Protein 8A4K (pdb70)

GO terms:
  GO:0008053 mitochondrial fusion (P, IMP)
  GO:0005741 mitochondrial outer membrane (C, IDA)
  GO:0000266 mitochondrial fission (P, IDA)
  GO:0005741 mitochondrial outer membrane (C, EXP)
  GO:0005739 mitochondrion (C, HTP)
  GO:0005778 peroxisomal membrane (C, TAS)
  GO:0005829 cytosol (C, TAS)
  GO:0005515 protein binding (F, IPI)
  GO:0005739 mitochondrion (C, IDA)
  GO:0005634 nucleus (C, HDA)
  GO:0016020 membrane (C, HDA)

Secondary structure (DSSP, 8-state):
-PPEEEEE-TTSHHHHHHHHHHHHTT---EEEE---SS-TT---GGG-TTT-----EEEETTEEEESHHHHHHHHHHH---TTS--SS--TTSTTHHHHHHHHHHHHTS-HHHHHHHHHH-GGG-SS-SS-HHHHH--HHHHHHHHHHHHHHHHHHHHHHHHHHHHHHHHHHHHHHHHHHTS-TTSPP--SSSSS--HHHHHHHHHHHHHHHHT-STTTSBTTBSHHHHHHHHHHHH-HHHHHHHTTTT-TT--/-PPEEEEE-TT-HHHHHHHHHHHHTT---EEEE---SS-TT---GGG------EEEETTEEEESHHHHHHHHHHH---TTSPPSS--SSSTTHHHHHHHHHHHHTS-HHHHHHHHHH-GGG-SS-SS-THHHHHHHH----STHHHHHHHHHHHHHHHHHHHHHHHHH-----SSSSS--HHHHHHHHHHHHHHHHT-STTTSBTTBSHHHHHHHHHHHH-HHHHHHHTTTT-TT--

B-factor: mean 96.79, std 30.94, range [47.09, 220.45]

InterPro domains:
  IPR004045 Glutathione S-transferase, N-terminal [PF13417] (28-101)
  IPR004045 Glutathione S-transferase, N-terminal [PS50404] (24-105)
  IPR010987 Glutathione S-transferase, C-terminal-like [PS50405] (153-309)
  IPR034336 Ganglioside-induced differentiation-associated protein 1, C-terminal domain [cd10303] (179-289)
  IPR036249 Thioredoxin-like superfamily [SSF52833] (24-105)
  IPR036282 Glutathione S-transferase, C-terminal domain superfamily [SSF47616] (202-300)
  IPR040079 Glutathione transferase family [SFLDS00019] (27-286)

Organism: Homo sapiens (NCBI:txid9606)

Nearest PDB structures (foldseek):
  8a4k-assembly1_B  TM=1.004E+00  e=5.213E-42  Homo sapiens
  7alm-assembly1_A  TM=9.688E-01  e=1.671E-35  Homo sapiens
  8a4j-assembly1_A  TM=9.745E-01  e=2.892E-34  Homo sapiens
  7ywd-assembly1_A-3  TM=9.690E-01  e=1.635E-34  Homo sapiens
  7ywd-assembly2_C  TM=9.774E-01  e=9.046E-34  Homo sapiens

Solvent-accessible surface area: 25836 Å² total; per-residue (Å²): 221,79,125,8,23,0,18,6,29,29,16,10,25,25,0,3,13,0,20,0,0,6,22,15,1,83,28,192,27,74,75,63,74,20,24,84,82,98,16,159,136,112,20,31,20,21,40,21,16,87,67,34,12,90,38,4,0,0,5,20,25,33,64,21,20,8,83,9,62,95,0,7,46,38,0,20,125,51,39,95,92,162,219,15,60,101,5,26,33,100,146,155,32,160,100,38,87,81,2,41,82,11,18,97,34,2,49,81,17,46,11,81,24,0,11,80,4,3,22,80,10,54,126,40,20,63,102,36,73,15,26,85,118,7,44,120,138,160,86,153,118,146,140,99,135,66,140,109,102,75,98,68,47,25,134,102,4,106,116,5,1,68,75,0,30,132,16,0,72,75,0,27,66,8,12,68,117,6,76,126,110,20,73,164,159,27,131,75,16,16,0,4,12,105,74,14,8,3,0,0,2,3,0,0,0,0,0,15,12,0,89,1,0,2,0,11,155,80,0,16,14,156,65,82,17,74,22,0,59,88,10,4,80,46,2,59,145,65,174,26,2,88,156,25,0,34,116,9,15,52,52,161,69,109,216,96,120,9,23,0,18,6,35,29,11,14,32,22,0,5,20,0,17,0,0,6,20,16,1,83,25,193,26,67,78,64,65,17,20,81,78,90,20,154,128,103,24,26,17,11,7,25,30,106,84,56,3,0,0,4,19,27,23,67,24,20,16,86,9,63,94,0,8,44,34,0,24,127,52,45,96,92,161,214,18,62,92,4,19,54,82,167,145,33,150,111,63,84,70,2,36,82,17,16,103,33,4,52,81,19,52,18,91,20,1,4,40,2,3,15,17,30,50,136,28,17,63,106,37,75,15,36,84,105,0,20,96,91,55,114,94,196,181,54,70,82,172,84,3,115,142,23,0,68,81,0,29,120,18,0,72,70,0,25,85,8,13,79,147,14,98,132,151,186,91,38,12,0,5,23,131,75,15,9,5,0,0,2,3,0,0,0,2,0,16,12,0,83,1,0,1,0,9,158,66,0,14,14,162,66,86,18,69,30,0,60,79,9,3,81,50,1,56,147,73,181,37,3,88,167,26,0,39,120,8,16,55,60,160,66,78

Radius of gyration: 26.94 Å; Cα contacts (8 Å, |Δi|>4): 650; chains: 2; bounding box: 86×43×71 Å

Foldseek 3Di:
DWAKEKEWAQLALLVQLQQLLCVLQVHDHHYHNPDDCQDPVGDGCLLCPLVGGFKMWMDTPPDIFITRVRSSVCVLVPPDPPSTDHQADDPPDPLRVVLVVLLVLLVPQPLSLLQVCLLQPVVPFAQALRDVVSNVVVVVVVVVVVVVVVVVSVVVNVVSLVVVLVSVVVQLVQLVVQVVVDDPPDDRDARRGNDRHSSRSSLQSSQVSCNNSRNNVVQDDPPHSVSSVVNNVVQLPDPSCCVSPVCSSPSVPD/DWAKEKEEAQLALLVLLQQLLCVLQVHDHHYHHPDDQADPVGDGPLLVHLDKMWIDTPPDIFITRVRSNVCVQVPPVPVSTDHQADDPPDPLRVVLVVLLVLLVPQPLSLLSVCLLCPVVPFAPALDDVVSNVVVNVDPDNDPCSVVSVVVVLVSLVVQLVLLVVQVVVVGDASRGNDHHSSNSSLQSVQVVCNNSRNNVVRDDPPHSVSSVVNNVVLQPDPSSCVSPVCSSPRVPD

Sequence (491 aa):
EVKLILYHWTHSFSSQKVRLVIAEKALKCEEHDVSLPLSEHNEPWFMRLNSTGEVPVLIHGENIICEATQIIDYLEQTFLDERTPRLMPDKESMYYPRVQHYRELLDSLPMDAYTHGCILHPELTVDSMIPAYATTRIAKQKRLKSKLLDHDNVKYLKKILDELEKVLDQVETELQRRNEETPEEGQQPWLCGESFTLADVSLAVTLHRLKFLGFARRNWGNGKRPNLETYYEHHVLKRKTFNKVLGHVNNILISEVKLILYHWTHSFSSQKVRLVIAEKALKCEEHDVSLPLSEHNEPWFMRLNEVPVLIHGENIICEATQIIDYLEQTFLDERTPRLMPDKESMYYPRVQHYRELLDSLPMDAYTHGCILHPELTVDSMIPAYATTRIRSQHDNVKYLKKILDELEKVLDQVETELQRRNEEQQPWLCGESFTLADVSLAVTLHRLKFLGFARRNWGNGKRPNLETYYEHVLKRKTFNKVLGHVNNILIS

Structure (mmCIF, N/CA/C/O backbone):
data_8A4K
#
_entry.id   8A4K
#
_cell.length_a   73.279
_cell.length_b   113.370
_cell.length_c   115.194
_cell.angle_alpha   90.000
_cell.angle_beta   90.000
_cell.angle_gamma   90.000
#
_symmetry.space_group_name_H-M   'P 21 21 21'
#
loop_
_entity.id
_entity.type
_entity.pdbx_description
1 polymer 'Ganglioside-induced differentiation-associated protein 1'
2 water water
#
loop_
_atom_site.group_PDB
_atom_site.id
_atom_site.type_symbol
_atom_site.label_atom_id
_atom_site.label_alt_id
_atom_site.label_comp_id
_atom_site.label_asym_id
_atom_site.label_entity_id
_atom_site.label_seq_id
_atom_site.pdbx_PDB_ins_code
_atom_site.Cartn_x
_atom_site.Cartn_y
_atom_site.Cartn_z
_atom_site.occupancy
_atom_site.B_iso_or_equiv
_atom_site.auth_seq_id
_atom_site.auth_comp_id
_atom_site.auth_asym_id
_atom_site.auth_atom_id
_atom_site.pdbx_PDB_model_num
ATOM 1 N N . GLU A 1 1 ? 31.65843 5.23940 -24.08659 1.000 124.64766 23 GLU A N 1
ATOM 2 C CA . GLU A 1 1 ? 30.62315 6.20826 -24.44159 1.000 133.41282 23 GLU A CA 1
ATOM 3 C C . GLU A 1 1 ? 29.42672 6.12724 -23.47074 1.000 130.59746 23 GLU A C 1
ATOM 4 O O . GLU A 1 1 ? 29.08275 7.10306 -22.79043 1.000 124.24548 23 GLU A O 1
ATOM 16 N N . VAL A 1 2 ? 28.78652 4.95908 -23.41857 1.000 125.57493 24 VAL A N 1
ATOM 17 C CA . VAL A 1 2 ? 27.67637 4.70836 -22.50694 1.000 115.56223 24 VAL A CA 1
ATOM 18 C C . VAL A 1 2 ? 28.20709 4.46284 -21.09952 1.000 109.29813 24 VAL A C 1
ATOM 19 O O . VAL A 1 2 ? 29.18782 3.73395 -20.88818 1.000 103.01373 24 VAL A O 1
ATOM 32 N N . LYS A 1 3 ? 27.53717 5.07265 -20.12940 1.000 109.08460 25 LYS A N 1
ATOM 33 C CA . LYS A 1 3 ? 27.92232 4.96353 -18.73164 1.000 103.18818 25 LYS A CA 1
ATOM 34 C C . LYS A 1 3 ? 27.46123 3.65069 -18.11042 1.000 88.65008 25 LYS A C 1
ATOM 35 O O . LYS A 1 3 ? 26.42891 3.08290 -18.47835 1.000 84.76727 25 LYS A O 1
ATOM 54 N N . LEU A 1 4 ? 28.25159 3.18761 -17.15144 1.000 86.87816 26 LEU A N 1
ATOM 55 C CA . LEU A 1 4 ? 27.93299 2.04865 -16.30558 1.000 87.69467 26 LEU A CA 1
ATOM 56 C C . LEU A 1 4 ? 27.33443 2.58320 -15.01375 1.000 84.34484 26 LEU A C 1
ATOM 57 O O . LEU A 1 4 ? 27.96173 3.40512 -14.33539 1.000 83.67326 26 LEU A O 1
ATOM 73 N N . ILE A 1 5 ? 26.12991 2.14426 -14.67383 1.000 75.55917 27 ILE A N 1
ATOM 74 C CA . ILE A 1 5 ? 25.46332 2.60889 -13.47031 1.000 73.96024 27 ILE A CA 1
ATOM 75 C C . ILE A 1 5 ? 25.10250 1.40657 -12.61585 1.000 75.52935 27 ILE A C 1
ATOM 76 O O . ILE A 1 5 ? 24.48021 0.44944 -13.10061 1.000 71.98824 27 ILE A O 1
ATOM 92 N N . LEU A 1 6 ? 25.44203 1.48743 -11.33283 1.000 73.24954 28 LEU A N 1
ATOM 93 C CA . LEU A 1 6 ? 25.20119 0.40756 -10.39465 1.000 73.30640 28 LEU A CA 1
ATOM 94 C C . LEU A 1 6 ? 24.43781 0.96093 -9.20861 1.000 72.79829 28 LEU A C 1
ATOM 95 O O . LEU A 1 6 ? 24.90201 1.88978 -8.53233 1.000 71.88084 28 LEU A O 1
ATOM 111 N N . TYR A 1 7 ? 23.27175 0.39233 -8.95565 1.000 70.92726 29 TYR A N 1
ATOM 112 C CA . TYR A 1 7 ? 22.56194 0.63245 -7.71789 1.000 66.63978 29 TYR A CA 1
ATOM 113 C C . TYR A 1 7 ? 22.72050 -0.60046 -6.84452 1.000 66.42650 29 TYR A C 1
ATOM 114 O O . TYR A 1 7 ? 22.50695 -1.72398 -7.30733 1.000 63.53078 29 TYR A O 1
ATOM 132 N N . HIS A 1 8 ? 23.07896 -0.39073 -5.57894 1.000 70.39410 30 HIS A N 1
ATOM 133 C CA . HIS A 1 8 ? 23.50738 -1.48156 -4.71685 1.000 67.34752 30 HIS A CA 1
ATOM 134 C C . HIS A 1 8 ? 23.42050 -1.04540 -3.24960 1.000 72.53559 30 HIS A C 1
ATOM 135 O O . HIS A 1 8 ? 23.39874 0.14946 -2.93325 1.000 70.50592 30 HIS A O 1
ATOM 149 N N . TRP A 1 9 ? 23.41488 -2.04016 -2.35468 1.000 65.37708 31 TRP A N 1
ATOM 150 C CA . TRP A 1 9 ? 23.62699 -1.82273 -0.92644 1.000 69.57091 31 TRP A CA 1
ATOM 151 C C . TRP A 1 9 ? 25.05802 -2.20903 -0.58321 1.000 66.36046 31 TRP A C 1
ATOM 152 O O . TRP A 1 9 ? 25.41736 -3.39327 -0.66637 1.000 62.18385 31 TRP A O 1
ATOM 173 N N . THR A 1 10 ? 25.84795 -1.22713 -0.14029 1.000 64.65777 32 THR A N 1
ATOM 174 C CA . THR A 1 10 ? 27.28238 -1.41455 0.05151 1.000 66.34857 32 THR A CA 1
ATOM 175 C C . THR A 1 10 ? 27.62841 -2.68507 0.80395 1.000 66.76059 32 THR A C 1
ATOM 176 O O . THR A 1 10 ? 28.56179 -3.40040 0.43602 1.000 62.01885 32 THR A O 1
ATOM 187 N N . HIS A 1 11 ? 26.95508 -2.93129 1.90926 1.000 61.73355 33 HIS A N 1
ATOM 188 C CA . HIS A 1 11 ? 27.32331 -4.02922 2.77999 1.000 67.16363 33 HIS A CA 1
ATOM 189 C C . HIS A 1 11 ? 26.69451 -5.34862 2.34858 1.000 67.12234 33 HIS A C 1
ATOM 190 O O . HIS A 1 11 ? 27.02178 -6.39328 2.91495 1.000 70.76862 33 HIS A O 1
ATOM 204 N N . SER A 1 12 ? 25.83928 -5.35895 1.33804 1.000 67.14707 34 SER A N 1
ATOM 205 C CA . SER A 1 12 ? 25.21448 -6.61856 0.93495 1.000 60.45501 34 SER A CA 1
ATOM 206 C C . SER A 1 12 ? 26.27611 -7.49815 0.25125 1.000 52.95456 34 SER A C 1
ATOM 207 O O . SER A 1 12 ? 27.21018 -7.01060 -0.36599 1.000 55.32058 34 SER A O 1
ATOM 215 N N . PHE A 1 13 ? 26.18237 -8.81368 0.47414 1.000 52.85644 35 PHE A N 1
ATOM 216 C CA . PHE A 1 13 ? 27.11926 -9.80047 -0.07938 1.000 52.67875 35 PHE A CA 1
ATOM 217 C C . PHE A 1 13 ? 27.17760 -9.68925 -1.60506 1.000 60.15660 35 PHE A C 1
ATOM 218 O O . PHE A 1 13 ? 28.24435 -9.75172 -2.21996 1.000 54.43953 35 PHE A O 1
ATOM 235 N N . SER A 1 14 ? 26.02009 -9.52260 -2.24591 1.000 52.59660 36 SER A N 1
ATOM 236 C CA . SER A 1 14 ? 26.00624 -9.45085 -3.69802 1.000 53.16223 36 SER A CA 1
ATOM 237 C C . SER A 1 14 ? 26.69564 -8.19567 -4.18037 1.000 51.94155 36 SER A C 1
ATOM 238 O O . SER A 1 14 ? 27.37121 -8.20488 -5.20874 1.000 58.52671 36 SER A O 1
ATOM 246 N N . SER A 1 15 ? 26.44554 -7.06635 -3.52419 1.000 58.42123 37 SER A N 1
ATOM 247 C CA . SER A 1 15 ? 27.08420 -5.82446 -3.97753 1.000 59.57036 37 SER A CA 1
ATOM 248 C C . SER A 1 15 ? 28.58320 -5.93069 -3.86155 1.000 58.08726 37 SER A C 1
ATOM 249 O O . SER A 1 15 ? 29.33155 -5.38897 -4.68539 1.000 59.94317 37 SER A O 1
ATOM 257 N N . GLN A 1 16 ? 29.05599 -6.64816 -2.84327 1.000 57.94502 38 GLN A N 1
ATOM 258 C CA . GLN A 1 16 ? 30.50201 -6.79400 -2.65081 1.000 59.51298 38 GLN A CA 1
ATOM 259 C C . GLN A 1 16 ? 31.13960 -7.54029 -3.81663 1.000 54.95822 38 GLN A C 1
ATOM 260 O O . GLN A 1 16 ? 32.17695 -7.10630 -4.32396 1.000 55.81464 38 GLN A O 1
ATOM 274 N N . LYS A 1 17 ? 30.52517 -8.66674 -4.26509 1.000 56.49391 39 LYS A N 1
ATOM 275 C CA . LYS A 1 17 ? 31.06826 -9.40989 -5.41933 1.000 57.03147 39 LYS A CA 1
ATOM 276 C C . LYS A 1 17 ? 31.06099 -8.50030 -6.62959 1.000 59.33044 39 LYS A C 1
ATOM 277 O O . LYS A 1 17 ? 32.06278 -8.34992 -7.31917 1.000 56.51358 39 LYS A O 1
ATOM 296 N N . VAL A 1 18 ? 29.94775 -7.79447 -6.86480 1.000 57.12548 40 VAL A N 1
ATOM 297 C CA . VAL A 1 18 ? 29.86050 -6.97321 -8.07424 1.000 57.66301 40 VAL A CA 1
ATOM 298 C C . VAL A 1 18 ? 30.91622 -5.87036 -8.06697 1.000 58.29886 40 VAL A C 1
ATOM 299 O O . VAL A 1 18 ? 31.57913 -5.61563 -9.06331 1.000 57.36619 40 VAL A O 1
ATOM 312 N N . ARG A 1 19 ? 31.05432 -5.15940 -6.96209 1.000 60.43193 41 ARG A N 1
ATOM 313 C CA . ARG A 1 19 ? 31.94116 -3.99516 -6.94454 1.000 56.01545 41 ARG A CA 1
ATOM 314 C C . ARG A 1 19 ? 33.39699 -4.40539 -7.02267 1.000 61.09652 41 ARG A C 1
ATOM 315 O O . ARG A 1 19 ? 34.22618 -3.64974 -7.56763 1.000 64.45267 41 ARG A O 1
ATOM 336 N N . LEU A 1 20 ? 33.71549 -5.59629 -6.50542 1.000 57.43705 42 LEU A N 1
ATOM 337 C CA . LEU A 1 20 ? 35.07034 -6.11997 -6.61038 1.000 57.84169 42 LEU A CA 1
ATOM 338 C C . LEU A 1 20 ? 35.39395 -6.52929 -8.03866 1.000 66.23310 42 LEU A C 1
ATOM 339 O O . LEU A 1 20 ? 36.51633 -6.30241 -8.51166 1.000 62.94532 42 LEU A O 1
ATOM 355 N N . VAL A 1 21 ? 34.44201 -7.16200 -8.73333 1.000 60.15152 43 VAL A N 1
ATOM 356 C CA . VAL A 1 21 ? 34.63863 -7.48843 -10.14405 1.000 57.17355 43 VAL A CA 1
ATOM 357 C C . VAL A 1 21 ? 34.88509 -6.21886 -10.94550 1.000 62.76691 43 VAL A C 1
ATOM 358 O O . VAL A 1 21 ? 35.74822 -6.17054 -11.82981 1.000 66.73241 43 VAL A O 1
ATOM 371 N N . ILE A 1 22 ? 34.10140 -5.18209 -10.67332 1.000 64.76784 44 ILE A N 1
ATOM 372 C CA . ILE A 1 22 ? 34.26878 -3.91322 -11.37212 1.000 64.11785 44 ILE A CA 1
ATOM 373 C C . ILE A 1 22 ? 35.67381 -3.38221 -11.16363 1.000 67.41113 44 ILE A C 1
ATOM 374 O O . ILE A 1 22 ? 36.32961 -2.92469 -12.09897 1.000 70.79981 44 ILE A O 1
ATOM 390 N N . ALA A 1 23 ? 36.16816 -3.45815 -9.93352 1.000 67.82897 45 ALA A N 1
ATOM 391 C CA . ALA A 1 23 ? 37.51201 -2.94738 -9.64664 1.000 72.40341 45 ALA A CA 1
ATOM 392 C C . ALA A 1 23 ? 38.59595 -3.81722 -10.29465 1.000 68.44552 45 ALA A C 1
ATOM 393 O O . ALA A 1 23 ? 39.62491 -3.31281 -10.79778 1.000 67.96706 45 ALA A O 1
ATOM 400 N N . GLU A 1 24 ? 38.38632 -5.13919 -10.29376 1.000 68.22261 46 GLU A N 1
ATOM 401 C CA . GLU A 1 24 ? 39.36389 -6.06218 -10.88280 1.000 64.90826 46 GLU A CA 1
ATOM 402 C C . GLU A 1 24 ? 39.44256 -5.92382 -12.38674 1.000 67.01253 46 GLU A C 1
ATOM 403 O O . GLU A 1 24 ? 40.45610 -6.29560 -12.98286 1.000 77.74851 46 GLU A O 1
ATOM 415 N N . LYS A 1 25 ? 38.39769 -5.43816 -13.02474 1.000 71.18735 47 LYS A N 1
ATOM 416 C CA . LYS A 1 25 ? 38.38352 -5.20535 -14.46291 1.000 68.93735 47 LYS A CA 1
ATOM 417 C C . LYS A 1 25 ? 38.70668 -3.76800 -14.81146 1.000 72.30724 47 LYS A C 1
ATOM 418 O O . LYS A 1 25 ? 38.72262 -3.41954 -16.00296 1.000 79.44157 47 LYS A O 1
ATOM 437 N N . ALA A 1 26 ? 38.98673 -2.93241 -13.81489 1.000 70.19704 48 ALA A N 1
ATOM 438 C CA . ALA A 1 26 ? 39.38128 -1.53370 -14.01715 1.000 74.00794 48 ALA A CA 1
ATOM 439 C C . ALA A 1 26 ? 38.32566 -0.74735 -14.77582 1.000 79.62619 48 ALA A C 1
ATOM 440 O O . ALA A 1 26 ? 38.65371 0.11657 -15.59038 1.000 83.91258 48 ALA A O 1
ATOM 447 N N . LEU A 1 27 ? 37.05541 -1.04122 -14.52007 1.000 75.65241 49 LEU A N 1
ATOM 448 C CA . LEU A 1 27 ? 35.96681 -0.37273 -15.21525 1.000 77.14350 49 LEU A CA 1
ATOM 449 C C . LEU A 1 27 ? 35.52429 0.87567 -14.46475 1.000 81.71716 49 LEU A C 1
ATOM 450 O O . LEU A 1 27 ? 35.57311 0.93399 -13.23163 1.000 82.86458 49 LEU A O 1
ATOM 466 N N . LYS A 1 28 ? 35.10325 1.88413 -15.21903 1.000 81.83031 50 LYS A N 1
ATOM 467 C CA . LYS A 1 28 ? 34.54990 3.09793 -14.63472 1.000 85.80508 50 LYS A CA 1
ATOM 468 C C . LYS A 1 28 ? 33.05069 2.92789 -14.40280 1.000 86.47158 50 LYS A C 1
ATOM 469 O O . LYS A 1 28 ? 32.29290 2.63554 -15.33696 1.000 84.28032 50 LYS A O 1
ATOM 488 N N . CYS A 1 29 ? 32.62204 3.14766 -13.16503 1.000 83.73218 51 CYS A N 1
ATOM 489 C CA . CYS A 1 29 ? 31.23735 2.89641 -12.80636 1.000 83.86072 51 CYS A CA 1
ATOM 490 C C . CYS A 1 29 ? 30.70526 3.98061 -11.88884 1.000 84.42453 51 CYS A C 1
ATOM 491 O O . CYS A 1 29 ? 31.35950 4.35219 -10.91760 1.000 79.13316 51 CYS A O 1
ATOM 499 N N . GLU A 1 30 ? 29.51119 4.46631 -12.19803 1.000 80.70417 52 GLU A N 1
ATOM 500 C CA . GLU A 1 30 ? 28.79616 5.40638 -11.34308 1.000 87.22051 52 GLU A CA 1
ATOM 501 C C . GLU A 1 30 ? 27.97945 4.56245 -10.37247 1.000 84.28177 52 GLU A C 1
ATOM 502 O O . GLU A 1 30 ? 26.95367 3.99225 -10.74455 1.000 79.70581 52 GLU A O 1
ATOM 514 N N . GLU A 1 31 ? 28.44088 4.47183 -9.12801 1.000 78.57864 53 GLU A N 1
ATOM 515 C CA . GLU A 1 31 ? 27.90027 3.53803 -8.14965 1.000 78.01439 53 GLU A CA 1
ATOM 516 C C . GLU A 1 31 ? 27.03248 4.30338 -7.17240 1.000 82.72974 53 GLU A C 1
ATOM 517 O O . GLU A 1 31 ? 27.50521 5.26385 -6.54927 1.000 80.98923 53 GLU A O 1
ATOM 529 N N . HIS A 1 32 ? 25.78639 3.84144 -6.99094 1.000 77.42424 54 HIS A N 1
ATOM 530 C CA . HIS A 1 32 ? 24.87228 4.45125 -6.04437 1.000 75.92195 54 HIS A CA 1
ATOM 531 C C . HIS A 1 32 ? 24.54747 3.48576 -4.90739 1.000 76.12340 54 HIS A C 1
ATOM 532 O O . HIS A 1 32 ? 23.75885 2.54995 -5.07763 1.000 74.28112 54 HIS A O 1
ATOM 546 N N . ASP A 1 33 ? 25.15252 3.73460 -3.74194 1.000 71.09241 55 ASP A N 1
ATOM 547 C CA . ASP A 1 33 ? 24.76882 3.07633 -2.49919 1.000 71.24232 55 ASP A CA 1
ATOM 548 C C . ASP A 1 33 ? 23.42623 3.63997 -2.06328 1.000 75.48778 55 ASP A C 1
ATOM 549 O O . ASP A 1 33 ? 23.33611 4.80424 -1.67956 1.000 80.74916 55 ASP A O 1
ATOM 558 N N . VAL A 1 34 ? 22.36914 2.82712 -2.14945 1.000 66.31060 56 VAL A N 1
ATOM 559 C CA . VAL A 1 34 ? 21.04995 3.29563 -1.77312 1.000 72.88578 56 VAL A CA 1
ATOM 560 C C . VAL A 1 34 ? 20.75305 3.04078 -0.30991 1.000 72.11001 56 VAL A C 1
ATOM 561 O O . VAL A 1 34 ? 19.67021 3.40376 0.16054 1.000 72.51340 56 VAL A O 1
ATOM 574 N N . SER A 1 35 ? 21.67134 2.41460 0.42665 1.000 75.29863 57 SER A N 1
ATOM 575 C CA . SER A 1 35 ? 21.38983 2.10359 1.81955 1.000 80.73728 57 SER A CA 1
ATOM 576 C C . SER A 1 35 ? 21.49823 3.36186 2.67478 1.000 82.11209 57 SER A C 1
ATOM 577 O O . SER A 1 35 ? 22.34786 4.22638 2.46506 1.000 82.59643 57 SER A O 1
ATOM 585 N N . LEU A 1 36 ? 20.65986 3.42705 3.67917 1.000 91.71045 58 LEU A N 1
ATOM 586 C CA . LEU A 1 36 ? 20.65734 4.58875 4.55262 1.000 95.28152 58 LEU A CA 1
ATOM 587 C C . LEU A 1 36 ? 21.48458 4.31513 5.77944 1.000 91.53278 58 LEU A C 1
ATOM 588 O O . LEU A 1 36 ? 21.45204 3.20485 6.30224 1.000 92.73106 58 LEU A O 1
ATOM 604 N N . PRO A 1 37 ? 22.23101 5.31358 6.24507 1.000 94.40436 59 PRO A N 1
ATOM 605 C CA . PRO A 1 37 ? 22.96859 5.11629 7.50290 1.000 96.09917 59 PRO A CA 1
ATOM 606 C C . PRO A 1 37 ? 22.07510 4.58157 8.61087 1.000 93.15436 59 PRO A C 1
ATOM 607 O O . PRO A 1 37 ? 22.44518 3.65041 9.33485 1.000 95.07033 59 PRO A O 1
ATOM 618 N N . LEU A 1 38 ? 20.88214 5.13923 8.74046 1.000 97.02249 60 LEU A N 1
ATOM 619 C CA . LEU A 1 38 ? 19.94310 4.75789 9.78958 1.000 102.86043 60 LEU A CA 1
ATOM 620 C C . LEU A 1 38 ? 18.56392 4.56692 9.18427 1.000 100.17934 60 LEU A C 1
ATOM 621 O O . LEU A 1 38 ? 18.08320 5.42345 8.43968 1.000 97.70468 60 LEU A O 1
ATOM 637 N N . SER A 1 39 ? 17.94316 3.44542 9.52155 1.000 96.93785 61 SER A N 1
ATOM 638 C CA . SER A 1 39 ? 16.63424 3.08890 9.01749 1.000 102.83093 61 SER A CA 1
ATOM 639 C C . SER A 1 39 ? 15.53052 3.88832 9.71404 1.000 113.05465 61 SER A C 1
ATOM 640 O O . SER A 1 39 ? 15.78593 4.75182 10.56563 1.000 114.73484 61 SER A O 1
ATOM 648 N N . GLU A 1 40 ? 14.27396 3.57340 9.34570 1.000 132.10308 62 GLU A N 1
ATOM 649 C CA . GLU A 1 40 ? 13.12869 4.12789 10.06890 1.000 139.76230 62 GLU A CA 1
ATOM 650 C C . GLU A 1 40 ? 13.19635 3.79098 11.55385 1.000 141.41252 62 GLU A C 1
ATOM 651 O O . GLU A 1 40 ? 12.86252 4.62881 12.39853 1.000 148.22694 62 GLU A O 1
ATOM 663 N N . HIS A 1 41 ? 13.63332 2.57639 11.89173 1.000 134.09850 63 HIS A N 1
ATOM 664 C CA . HIS A 1 41 ? 13.77081 2.12830 13.27409 1.000 134.58012 63 HIS A CA 1
ATOM 665 C C . HIS A 1 41 ? 15.13297 2.47008 13.87627 1.000 129.10538 63 HIS A C 1
ATOM 666 O O . HIS A 1 41 ? 15.52779 1.88169 14.89904 1.000 121.50550 63 HIS A O 1
ATOM 680 N N . ASN A 1 42 ? 15.84065 3.43287 13.28103 1.000 131.97667 64 ASN A N 1
ATOM 681 C CA . ASN A 1 42 ? 17.13992 3.90799 13.78180 1.000 130.07152 64 ASN A CA 1
ATOM 682 C C . ASN A 1 42 ? 18.12837 2.75681 13.99469 1.000 114.29694 64 ASN A C 1
ATOM 683 O O . ASN A 1 42 ? 18.83804 2.67927 15.00490 1.000 112.64871 64 ASN A O 1
ATOM 694 N N . GLU A 1 43 ? 18.17149 1.86364 13.02138 1.000 99.87270 65 GLU A N 1
ATOM 695 C CA . GLU A 1 43 ? 19.14891 0.79109 12.99763 1.000 98.95700 65 GLU A CA 1
ATOM 696 C C . GLU A 1 43 ? 20.27357 1.11057 12.02792 1.000 95.35512 65 GLU A C 1
ATOM 697 O O . GLU A 1 43 ? 20.02763 1.66555 10.94432 1.000 87.23898 65 GLU A O 1
ATOM 709 N N . PRO A 1 44 ? 21.48617 0.72908 12.38213 1.000 98.00367 66 PRO A N 1
ATOM 710 C CA . PRO A 1 44 ? 22.60082 0.82554 11.42110 1.000 79.16786 66 PRO A CA 1
ATOM 711 C C . PRO A 1 44 ? 22.71205 -0.44011 10.59549 1.000 76.60590 66 PRO A C 1
ATOM 712 O O . PRO A 1 44 ? 22.02778 -1.42135 10.85479 1.000 77.77371 66 PRO A O 1
ATOM 723 N N . TRP A 1 45 ? 23.62919 -0.46315 9.64089 1.000 73.79941 67 TRP A N 1
ATOM 724 C CA . TRP A 1 45 ? 23.64498 -1.55726 8.67441 1.000 72.59052 67 TRP A CA 1
ATOM 725 C C . TRP A 1 45 ? 23.81832 -2.92498 9.33343 1.000 80.70762 67 TRP A C 1
ATOM 726 O O . TRP A 1 45 ? 23.28031 -3.92959 8.85518 1.000 79.47791 67 TRP A O 1
ATOM 747 N N . PHE A 1 46 ? 24.60060 -3.00127 10.40339 1.000 77.82903 68 PHE A N 1
ATOM 748 C CA . PHE A 1 46 ? 24.87092 -4.30112 11.00578 1.000 81.79859 68 PHE A CA 1
ATOM 749 C C . PHE A 1 46 ? 23.75752 -4.79079 11.93795 1.000 93.42333 68 PHE A C 1
ATOM 750 O O . PHE A 1 46 ? 23.84622 -5.90799 12.46636 1.000 97.09336 68 PHE A O 1
ATOM 767 N N . MET A 1 47 ? 22.76178 -3.97211 12.22659 1.000 90.95413 69 MET A N 1
ATOM 768 C CA . MET A 1 47 ? 21.56178 -4.47078 12.87345 1.000 93.59038 69 MET A CA 1
ATOM 769 C C . MET A 1 47 ? 20.48204 -4.81872 11.86476 1.000 101.95057 69 MET A C 1
ATOM 770 O O . MET A 1 47 ? 19.45881 -5.38349 12.25704 1.000 99.86365 69 MET A O 1
ATOM 784 N N . ARG A 1 48 ? 20.71821 -4.55363 10.56878 1.000 94.40151 70 ARG A N 1
ATOM 785 C CA . ARG A 1 48 ? 19.69931 -4.75989 9.55128 1.000 100.89100 70 ARG A CA 1
ATOM 786 C C . ARG A 1 48 ? 20.09931 -5.85097 8.58484 1.000 100.46312 70 ARG A C 1
ATOM 787 O O . ARG A 1 48 ? 19.70301 -5.83717 7.42390 1.000 103.19557 70 ARG A O 1
ATOM 808 N N . LEU A 1 49 ? 20.93329 -6.77609 9.02517 1.000 107.75301 71 LEU A N 1
ATOM 809 C CA . LEU A 1 49 ? 21.52941 -7.66084 8.03832 1.000 118.54019 71 LEU A CA 1
ATOM 810 C C . LEU A 1 49 ? 20.49229 -8.63392 7.49766 1.000 121.37604 71 LEU A C 1
ATOM 811 O O . LEU A 1 49 ? 20.58651 -9.05077 6.33739 1.000 127.53392 71 LEU A O 1
ATOM 827 N N . ASN A 1 50 ? 19.48356 -8.97671 8.30450 1.000 137.55891 72 ASN A N 1
ATOM 828 C CA . ASN A 1 50 ? 18.41896 -9.83425 7.80188 1.000 142.87821 72 ASN A CA 1
ATOM 829 C C . ASN A 1 50 ? 17.49216 -9.07415 6.85467 1.000 147.91252 72 ASN A C 1
ATOM 830 O O . ASN A 1 50 ? 16.93130 -9.68016 5.93127 1.000 152.27911 72 ASN A O 1
ATOM 841 N N . SER A 1 51 ? 17.30907 -7.75948 7.06209 1.000 132.99022 73 SER A N 1
ATOM 842 C CA . SER A 1 51 ? 16.58325 -6.95508 6.07388 1.000 129.59602 73 SER A CA 1
ATOM 843 C C . SER A 1 51 ? 17.21994 -7.07348 4.69521 1.000 124.37926 73 SER A C 1
ATOM 844 O O . SER A 1 51 ? 16.51683 -7.12547 3.68062 1.000 130.56898 73 SER A O 1
ATOM 852 N N . THR A 1 52 ? 18.55265 -7.06971 4.64477 1.000 148.66130 74 THR A N 1
ATOM 853 C CA . THR A 1 52 ? 19.35083 -7.52283 3.50638 1.000 158.18755 74 THR A CA 1
ATOM 854 C C . THR A 1 52 ? 19.34996 -6.56658 2.31248 1.000 145.02508 74 THR A C 1
ATOM 855 O O . THR A 1 52 ? 18.32219 -5.96590 1.98188 1.000 147.42542 74 THR A O 1
ATOM 866 N N . GLY A 1 53 ? 20.50390 -6.42427 1.66216 1.000 142.00758 75 GLY A N 1
ATOM 867 C CA . GLY A 1 53 ? 20.62198 -5.58067 0.48672 1.000 131.62057 75 GLY A CA 1
ATOM 868 C C . GLY A 1 53 ? 20.05835 -6.23610 -0.75910 1.000 115.72278 75 GLY A C 1
ATOM 869 O O . GLY A 1 53 ? 19.45352 -5.57956 -1.60856 1.000 130.22478 75 GLY A O 1
ATOM 873 N N . GLU A 1 54 ? 20.27849 -7.54800 -0.86450 1.000 104.79209 76 GLU A N 1
ATOM 874 C CA . GLU A 1 54 ? 19.62814 -8.41119 -1.83618 1.000 108.06989 76 GLU A CA 1
ATOM 875 C C . GLU A 1 54 ? 20.06377 -8.16993 -3.27807 1.000 91.88748 76 GLU A C 1
ATOM 876 O O . GLU A 1 54 ? 20.96972 -8.87218 -3.73413 1.000 80.84559 76 GLU A O 1
ATOM 888 N N . VAL A 1 55 ? 19.45080 -7.24020 -4.01036 1.000 84.91707 77 VAL A N 1
ATOM 889 C CA . VAL A 1 55 ? 19.49421 -7.29196 -5.47243 1.000 77.02948 77 VAL A CA 1
ATOM 890 C C . VAL A 1 55 ? 20.08688 -6.01222 -6.05553 1.000 64.42870 77 VAL A C 1
ATOM 891 O O . VAL A 1 55 ? 19.38799 -5.01971 -6.24314 1.000 69.81220 77 VAL A O 1
ATOM 904 N N . PRO A 1 56 ? 21.35414 -5.99691 -6.37494 1.000 64.05356 78 PRO A N 1
ATOM 905 C CA . PRO A 1 56 ? 21.88594 -4.86814 -7.13429 1.000 67.41371 78 PRO A CA 1
ATOM 906 C C . PRO A 1 56 ? 21.39482 -4.92786 -8.58827 1.000 62.60632 78 PRO A C 1
ATOM 907 O O . PRO A 1 56 ? 20.84602 -5.92965 -9.06951 1.000 59.79885 78 PRO A O 1
ATOM 918 N N . VAL A 1 57 ? 21.50966 -3.79812 -9.24795 1.000 58.11355 79 VAL A N 1
ATOM 919 C CA . VAL A 1 57 ? 21.09965 -3.69185 -10.62831 1.000 58.58741 79 VAL A CA 1
ATOM 920 C C . VAL A 1 57 ? 22.10561 -2.81176 -11.31269 1.000 64.59930 79 VAL A C 1
ATOM 921 O O . VAL A 1 57 ? 22.50505 -1.76371 -10.78090 1.000 64.33393 79 VAL A O 1
ATOM 934 N N . LEU A 1 58 ? 22.52384 -3.26743 -12.48861 1.000 62.52094 80 LEU A N 1
ATOM 935 C CA . LEU A 1 58 ? 23.40128 -2.56046 -13.39013 1.000 67.67850 80 LEU A CA 1
ATOM 936 C C . LEU A 1 58 ? 22.60005 -2.02539 -14.57199 1.000 68.62059 80 LEU A C 1
ATOM 937 O O . LEU A 1 58 ? 21.82787 -2.76295 -15.21366 1.000 65.41154 80 LEU A O 1
ATOM 953 N N . ILE A 1 59 ? 22.86368 -0.77082 -14.92751 1.000 70.04731 81 ILE A N 1
ATOM 954 C CA . ILE A 1 59 ? 22.36967 -0.20469 -16.18370 1.000 71.06812 81 ILE A CA 1
ATOM 955 C C . ILE A 1 59 ? 23.56240 0.16927 -17.04815 1.000 74.04756 81 ILE A C 1
ATOM 956 O O . ILE A 1 59 ? 24.44517 0.90570 -16.59814 1.000 69.17365 81 ILE A O 1
ATOM 972 N N . HIS A 1 60 ? 23.57015 -0.32939 -18.29273 1.000 73.65578 82 HIS A N 1
ATOM 973 C CA . HIS A 1 60 ? 24.67365 -0.06518 -19.21219 1.000 72.78356 82 HIS A CA 1
ATOM 974 C C . HIS A 1 60 ? 24.10052 0.22208 -20.59449 1.000 74.53464 82 HIS A C 1
ATOM 975 O O . HIS A 1 60 ? 23.82723 -0.72593 -21.34291 1.000 67.42402 82 HIS A O 1
ATOM 989 N N . GLY A 1 61 ? 24.02325 1.49712 -20.95999 1.000 74.25736 83 GLY A N 1
ATOM 990 C CA . GLY A 1 61 ? 23.33151 1.87538 -22.18765 1.000 78.72610 83 GLY A CA 1
ATOM 991 C C . GLY A 1 61 ? 21.87582 1.43149 -22.08562 1.000 75.50282 83 GLY A C 1
ATOM 992 O O . GLY A 1 61 ? 21.13569 1.86756 -21.19539 1.000 74.83908 83 GLY A O 1
ATOM 996 N N . GLU A 1 62 ? 21.45783 0.55872 -23.00143 1.000 72.00593 84 GLU A N 1
ATOM 997 C CA . GLU A 1 62 ? 20.09551 0.05723 -23.04817 1.000 78.80041 84 GLU A CA 1
ATOM 998 C C . GLU A 1 62 ? 19.90567 -1.26940 -22.29641 1.000 78.07788 84 GLU A C 1
ATOM 999 O O . GLU A 1 62 ? 18.80445 -1.84199 -22.33522 1.000 67.67064 84 GLU A O 1
ATOM 1011 N N . ASN A 1 63 ? 20.94625 -1.79643 -21.63968 1.000 72.64314 85 ASN A N 1
ATOM 1012 C CA . ASN A 1 63 ? 20.82038 -3.07240 -20.93548 1.000 70.23039 85 ASN A CA 1
ATOM 1013 C C . ASN A 1 63 ? 20.61928 -2.84739 -19.43872 1.000 69.57686 85 ASN A C 1
ATOM 1014 O O . ASN A 1 63 ? 21.26069 -1.97943 -18.84429 1.000 69.57320 85 ASN A O 1
ATOM 1025 N N . ILE A 1 64 ? 19.70174 -3.62201 -18.86397 1.000 67.40864 86 ILE A N 1
ATOM 1026 C CA . ILE A 1 64 ? 19.35312 -3.60403 -17.44299 1.000 62.24541 86 ILE A CA 1
ATOM 1027 C C . ILE A 1 64 ? 19.49951 -5.02335 -16.93293 1.000 62.32586 86 ILE A C 1
ATOM 1028 O O . ILE A 1 64 ? 18.86105 -5.94491 -17.47039 1.000 62.33076 86 ILE A O 1
ATOM 1044 N N . ILE A 1 65 ? 20.36801 -5.21033 -15.93939 1.000 61.88342 87 ILE A N 1
ATOM 1045 C CA . ILE A 1 65 ? 20.72305 -6.53425 -15.45442 1.000 65.81146 87 ILE A CA 1
ATOM 1046 C C . ILE A 1 65 ? 20.63271 -6.47696 -13.93492 1.000 65.59634 87 ILE A C 1
ATOM 1047 O O . ILE A 1 65 ? 21.35907 -5.70234 -13.28826 1.000 62.15832 87 ILE A O 1
ATOM 1063 N N . CYS A 1 66 ? 19.82077 -7.34784 -13.36877 1.000 65.83878 88 CYS A N 1
ATOM 1064 C CA . CYS A 1 66 ? 19.66886 -7.44840 -11.93202 1.000 65.52971 88 CYS A CA 1
ATOM 1065 C C . CYS A 1 66 ? 20.34218 -8.71440 -11.43720 1.000 63.48463 88 CYS A C 1
ATOM 1066 O O . CYS A 1 66 ? 20.47004 -9.68110 -12.18951 1.000 69.39442 88 CYS A O 1
ATOM 1073 N N . GLU A 1 67 ? 20.78400 -8.67556 -10.17425 1.000 65.99009 89 GLU A N 1
ATOM 1074 C CA . GLU A 1 67 ? 21.38165 -9.80021 -9.44158 1.000 61.54625 89 GLU A CA 1
ATOM 1075 C C . GLU A 1 67 ? 22.83555 -10.02487 -9.73615 1.000 65.36631 89 GLU A C 1
ATOM 1076 O O . GLU A 1 67 ? 23.29576 -9.76376 -10.86125 1.000 61.93538 89 GLU A O 1
ATOM 1088 N N . ALA A 1 68 ? 23.56980 -10.53831 -8.72789 1.000 59.16562 90 ALA A N 1
ATOM 1089 C CA . ALA A 1 68 ? 25.02635 -10.49314 -8.77401 1.000 61.12804 90 ALA A CA 1
ATOM 1090 C C . ALA A 1 68 ? 25.57955 -11.33619 -9.91843 1.000 57.05152 90 ALA A C 1
ATOM 1091 O O . ALA A 1 68 ? 26.43738 -10.88192 -10.69001 1.000 60.81048 90 ALA A O 1
ATOM 1098 N N . THR A 1 69 ? 25.16145 -12.59901 -9.99007 1.000 57.39991 91 THR A N 1
ATOM 1099 C CA . THR A 1 69 ? 25.74080 -13.51250 -10.95772 1.000 65.22588 91 THR A CA 1
ATOM 1100 C C . THR A 1 69 ? 25.50550 -12.99216 -12.36952 1.000 67.68606 91 THR A C 1
ATOM 1101 O O . THR A 1 69 ? 26.43984 -12.90013 -13.17976 1.000 61.62251 91 THR A O 1
ATOM 1112 N N . GLN A 1 70 ? 24.26767 -12.55893 -12.63880 1.000 60.91173 92 GLN A N 1
ATOM 1113 C CA . GLN A 1 70 ? 23.90105 -12.03972 -13.95811 1.000 66.23045 92 GLN A CA 1
ATOM 1114 C C . GLN A 1 70 ? 24.70846 -10.78631 -14.30103 1.000 65.23783 92 GLN A C 1
ATOM 1115 O O . GLN A 1 70 ? 25.22376 -10.65682 -15.40536 1.000 64.04976 92 GLN A O 1
ATOM 1129 N N . ILE A 1 71 ? 24.86827 -9.86242 -13.35696 1.000 63.65214 93 ILE A N 1
ATOM 1130 C CA . ILE A 1 71 ? 25.66607 -8.66258 -13.61239 1.000 58.70716 93 ILE A CA 1
ATOM 1131 C C . ILE A 1 71 ? 27.09917 -9.04641 -13.93523 1.000 62.38746 93 ILE A C 1
ATOM 1132 O O . ILE A 1 71 ? 27.72773 -8.49275 -14.84667 1.000 62.88166 93 ILE A O 1
ATOM 1148 N N . ILE A 1 72 ? 27.64907 -9.98186 -13.17001 1.000 60.87065 94 ILE A N 1
ATOM 1149 C CA . ILE A 1 72 ? 29.05572 -10.30916 -13.33497 1.000 62.96731 94 ILE A CA 1
ATOM 1150 C C . ILE A 1 72 ? 29.26082 -10.96007 -14.70379 1.000 65.20621 94 ILE A C 1
ATOM 1151 O O . ILE A 1 72 ? 30.26620 -10.69881 -15.38529 1.000 65.50040 94 ILE A O 1
ATOM 1167 N N . ASP A 1 73 ? 28.33796 -11.84684 -15.10116 1.000 64.29141 95 ASP A N 1
ATOM 1168 C CA . ASP A 1 73 ? 28.37281 -12.43219 -16.43958 1.000 69.16437 95 ASP A CA 1
ATOM 1169 C C . ASP A 1 73 ? 28.29133 -11.36052 -17.51328 1.000 69.63943 95 ASP A C 1
ATOM 1170 O O . ASP A 1 73 ? 29.02475 -11.41763 -18.51218 1.000 69.38658 95 ASP A O 1
ATOM 1179 N N . TYR A 1 74 ? 27.41356 -10.36549 -17.32369 1.000 65.53840 96 TYR A N 1
ATOM 1180 C CA . TYR A 1 74 ? 27.32804 -9.28894 -18.30807 1.000 65.68211 96 TYR A CA 1
ATOM 1181 C C . TYR A 1 74 ? 28.65833 -8.55360 -18.42905 1.000 69.56408 96 TYR A C 1
ATOM 1182 O O . TYR A 1 74 ? 29.15080 -8.31823 -19.52955 1.000 68.61289 96 TYR A O 1
ATOM 1200 N N . LEU A 1 75 ? 29.27982 -8.21705 -17.31094 1.000 67.35877 97 LEU A N 1
ATOM 1201 C CA . LEU A 1 75 ? 30.53070 -7.47165 -17.34130 1.000 67.58366 97 LEU A CA 1
ATOM 1202 C C . LEU A 1 75 ? 31.63384 -8.24408 -18.06059 1.000 73.48527 97 LEU A C 1
ATOM 1203 O O . LEU A 1 75 ? 32.38158 -7.67888 -18.87927 1.000 72.11719 97 LEU A O 1
ATOM 1219 N N . GLU A 1 76 ? 31.78523 -9.53335 -17.72827 1.000 73.37694 98 GLU A N 1
ATOM 1220 C CA . GLU A 1 76 ? 32.87172 -10.33178 -18.29980 1.000 70.83443 98 GLU A CA 1
ATOM 1221 C C . GLU A 1 76 ? 32.72054 -10.42905 -19.81976 1.000 74.50790 98 GLU A C 1
ATOM 1222 O O . GLU A 1 76 ? 33.71334 -10.36029 -20.55962 1.000 81.48134 98 GLU A O 1
ATOM 1234 N N . GLN A 1 77 ? 31.48138 -10.54415 -20.29885 1.000 78.22495 99 GLN A N 1
ATOM 1235 C CA . GLN A 1 77 ? 31.17647 -10.69031 -21.73214 1.000 81.91476 99 GLN A CA 1
ATOM 1236 C C . GLN A 1 77 ? 31.19417 -9.38927 -22.51436 1.000 83.69374 99 GLN A C 1
ATOM 1237 O O . GLN A 1 77 ? 31.38106 -9.40160 -23.74158 1.000 87.93489 99 GLN A O 1
ATOM 1251 N N . THR A 1 78 ? 30.95630 -8.27453 -21.84601 1.000 79.32499 100 THR A N 1
ATOM 1252 C CA . THR A 1 78 ? 30.74889 -7.02093 -22.55423 1.000 80.53796 100 THR A CA 1
ATOM 1253 C C . THR A 1 78 ? 32.03320 -6.22018 -22.69087 1.000 82.65842 100 THR A C 1
ATOM 1254 O O . THR A 1 78 ? 32.25920 -5.55080 -23.70518 1.000 79.78152 100 THR A O 1
ATOM 1265 N N . PHE A 1 79 ? 32.87543 -6.23453 -21.67977 1.000 76.16292 101 PHE A N 1
ATOM 1266 C CA . PHE A 1 79 ? 34.05064 -5.36989 -21.67015 1.000 85.92320 101 PHE A CA 1
ATOM 1267 C C . PHE A 1 79 ? 35.24234 -6.21904 -22.11008 1.000 84.00846 101 PHE A C 1
ATOM 1268 O O . PHE A 1 79 ? 35.88379 -6.89391 -21.30228 1.000 81.00840 101 PHE A O 1
ATOM 1285 N N . LEU A 1 80 ? 35.47321 -6.23131 -23.43890 1.000 90.54738 102 LEU A N 1
ATOM 1286 C CA . LEU A 1 80 ? 36.45151 -7.10502 -24.07553 1.000 90.80612 102 LEU A CA 1
ATOM 1287 C C . LEU A 1 80 ? 37.67525 -6.37849 -24.61345 1.000 104.31146 102 LEU A C 1
ATOM 1288 O O . LEU A 1 80 ? 38.63837 -7.04285 -25.04385 1.000 101.31475 102 LEU A O 1
ATOM 1304 N N . ASP A 1 81 ? 37.68882 -5.05276 -24.56366 1.000 104.50053 103 ASP A N 1
ATOM 1305 C CA . ASP A 1 81 ? 38.90844 -4.28922 -24.79954 1.000 104.95793 103 ASP A CA 1
ATOM 1306 C C . ASP A 1 81 ? 40.14651 -4.95675 -24.21157 1.000 108.58741 103 ASP A C 1
ATOM 1307 O O . ASP A 1 81 ? 40.10296 -5.54837 -23.13208 1.000 98.25051 103 ASP A O 1
ATOM 1316 N N . GLU A 1 82 ? 41.26216 -4.84816 -24.96267 1.000 98.17828 104 GLU A N 1
ATOM 1317 C CA . GLU A 1 82 ? 42.48518 -5.56335 -24.63136 1.000 99.81362 104 GLU A CA 1
ATOM 1318 C C . G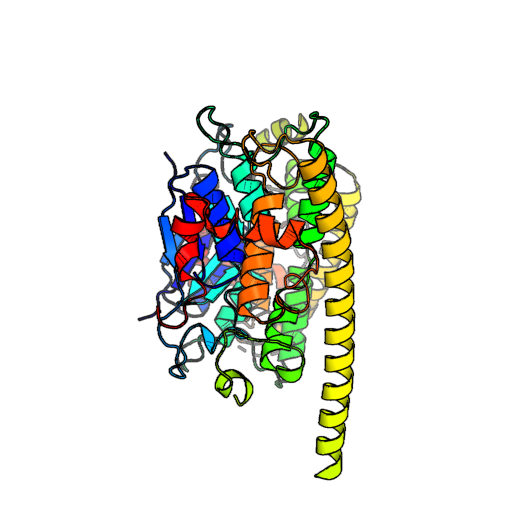LU A 1 82 ? 43.11530 -5.07115 -23.34476 1.000 92.08181 104 GLU A C 1
ATOM 1319 O O . GLU A 1 82 ? 43.88626 -5.81265 -22.73154 1.000 94.67364 104 GLU A O 1
ATOM 1331 N N . ARG A 1 83 ? 42.91513 -3.80018 -22.99104 1.000 103.06222 105 ARG A N 1
ATOM 1332 C CA . ARG A 1 83 ? 43.34604 -3.33107 -21.67386 1.000 111.16513 105 ARG A CA 1
ATOM 1333 C C . ARG A 1 83 ? 42.53371 -3.93569 -20.52568 1.000 98.36948 105 ARG A C 1
ATOM 1334 O O . ARG A 1 83 ? 42.89680 -3.75939 -19.35414 1.000 88.43797 105 ARG A O 1
ATOM 1355 N N . THR A 1 84 ? 41.41671 -4.59131 -20.80881 1.000 91.45429 106 THR A N 1
ATOM 1356 C CA . THR A 1 84 ? 40.53522 -4.97233 -19.72036 1.000 87.24919 106 THR A CA 1
ATOM 1357 C C . THR A 1 84 ? 40.88190 -6.35821 -19.18605 1.000 78.68092 106 THR A C 1
ATOM 1358 O O . THR A 1 84 ? 40.62829 -7.35030 -19.87585 1.000 81.88258 106 THR A O 1
ATOM 1369 N N . PRO A 1 85 ? 41.35728 -6.47955 -17.95816 1.000 72.76009 107 PRO A N 1
ATOM 1370 C CA . PRO A 1 85 ? 41.57909 -7.81628 -17.39084 1.000 75.07350 107 PRO A CA 1
ATOM 1371 C C . PRO A 1 85 ? 40.34410 -8.70740 -17.52172 1.000 78.36540 107 PRO A C 1
ATOM 1372 O O . PRO A 1 85 ? 39.19843 -8.26464 -17.33036 1.000 73.85986 107 PRO A O 1
ATOM 1383 N N . ARG A 1 86 ? 40.59288 -9.97334 -17.87262 1.000 76.98972 108 ARG A N 1
ATOM 1384 C CA . ARG A 1 86 ? 39.56918 -11.00124 -17.91731 1.000 74.49895 108 ARG A CA 1
ATOM 1385 C C . ARG A 1 86 ? 39.65867 -11.81994 -16.64437 1.000 72.00211 108 ARG A C 1
ATOM 1386 O O . ARG A 1 86 ? 40.74166 -12.25018 -16.26845 1.000 76.22502 108 ARG A O 1
ATOM 1407 N N . LEU A 1 87 ? 38.51328 -12.13727 -16.06625 1.000 69.63004 109 LEU A N 1
ATOM 1408 C CA . LEU A 1 87 ? 38.40901 -12.84636 -14.80386 1.000 66.99685 109 LEU A CA 1
ATOM 1409 C C . LEU A 1 87 ? 38.08121 -14.30145 -15.04260 1.000 66.80716 109 LEU A C 1
ATOM 1410 O O . LEU A 1 87 ? 37.87690 -15.05517 -14.11411 1.000 64.68347 109 LEU A O 1
ATOM 1426 N N . MET A 1 88 ? 37.91370 -14.67396 -16.27665 1.000 65.13653 110 MET A N 1
ATOM 1427 C CA . MET A 1 88 ? 37.58798 -16.00761 -16.67268 1.000 68.15291 110 MET A CA 1
ATOM 1428 C C . MET A 1 88 ? 38.54620 -16.41559 -17.79071 1.000 79.69782 110 MET A C 1
ATOM 1429 O O . MET A 1 88 ? 38.80857 -15.61528 -18.69075 1.000 68.03648 110 MET A O 1
ATOM 1443 N N . PRO A 1 89 ? 39.04757 -17.64431 -17.76967 1.000 70.66147 111 PRO A N 1
ATOM 1444 C CA . PRO A 1 89 ? 39.82980 -18.11143 -18.91935 1.000 72.59599 111 PRO A CA 1
ATOM 1445 C C . PRO A 1 89 ? 38.89285 -18.37136 -20.07735 1.000 79.06205 111 PRO A C 1
ATOM 1446 O O . PRO A 1 89 ? 37.70304 -18.60872 -19.89559 1.000 75.21964 111 PRO A O 1
ATOM 1457 N N . ASP A 1 90 ? 39.44884 -18.26877 -21.27962 1.000 84.99100 112 ASP A N 1
ATOM 1458 C CA . ASP A 1 90 ? 38.76902 -18.59969 -22.52825 1.000 81.94853 112 ASP A CA 1
ATOM 1459 C C . ASP A 1 90 ? 38.07598 -19.94659 -22.42323 1.000 81.38060 112 ASP A C 1
ATOM 1460 O O . ASP A 1 90 ? 38.58054 -20.87940 -21.80241 1.000 76.70291 112 ASP A O 1
ATOM 1469 N N . LYS A 1 91 ? 36.92184 -20.06011 -23.05950 1.000 81.22370 113 LYS A N 1
ATOM 1470 C CA . LYS A 1 91 ? 36.12299 -21.27066 -22.89841 1.000 86.85892 113 LYS A CA 1
ATOM 1471 C C . LYS A 1 91 ? 36.82129 -22.51439 -23.43468 1.000 91.00745 113 LYS A C 1
ATOM 1472 O O . LYS A 1 91 ? 36.44466 -23.63502 -23.07403 1.000 92.34241 113 LYS A O 1
ATOM 1491 N N . GLU A 1 92 ? 37.78077 -22.35298 -24.33388 1.000 92.30100 114 GLU A N 1
ATOM 1492 C CA . GLU A 1 92 ? 38.58193 -23.46346 -24.81391 1.000 92.65794 114 GLU A CA 1
ATOM 1493 C C . GLU A 1 92 ? 39.81130 -23.71611 -23.94265 1.000 97.37689 114 GLU A C 1
ATOM 1494 O O . GLU A 1 92 ? 40.50620 -24.72512 -24.14948 1.000 88.92198 114 GLU A O 1
ATOM 1506 N N . SER A 1 93 ? 40.12399 -22.81955 -23.00011 1.000 84.63199 115 SER A N 1
ATOM 1507 C CA . SER A 1 93 ? 41.30112 -23.02683 -22.16112 1.000 85.44143 115 SER A CA 1
ATOM 1508 C C . SER A 1 93 ? 41.15411 -24.29427 -21.32453 1.000 81.19932 115 SER A C 1
ATOM 1509 O O . SER A 1 93 ? 40.07025 -24.63722 -20.87951 1.000 80.09784 115 SER A O 1
ATOM 1517 N N . MET A 1 94 ? 42.25974 -24.98253 -21.06351 1.000 79.75233 116 MET A N 1
ATOM 1518 C CA . MET A 1 94 ? 42.16378 -26.18989 -20.25584 1.000 81.84122 116 MET A CA 1
ATOM 1519 C C . MET A 1 94 ? 41.85689 -25.86921 -18.80222 1.000 73.71929 116 MET A C 1
ATOM 1520 O O . MET A 1 94 ? 41.58462 -26.78320 -18.02556 1.000 74.07092 116 MET A O 1
ATOM 1534 N N . TYR A 1 95 ? 42.00659 -24.61576 -18.40425 1.000 67.40245 117 TYR A N 1
ATOM 1535 C CA . TYR A 1 95 ? 41.71174 -24.15037 -17.07366 1.000 71.38183 117 TYR A CA 1
ATOM 1536 C C . TYR A 1 95 ? 40.23078 -23.78935 -16.87748 1.000 76.57700 117 TYR A C 1
ATOM 1537 O O . TYR A 1 95 ? 39.77440 -23.73225 -15.71532 1.000 64.12901 117 TYR A O 1
ATOM 1555 N N . TYR A 1 96 ? 39.47779 -23.56260 -17.96087 1.000 75.72574 118 TYR A N 1
ATOM 1556 C CA . TYR A 1 96 ? 38.08729 -23.12209 -17.82178 1.000 69.04711 118 TYR A CA 1
ATOM 1557 C C . TYR A 1 96 ? 37.25742 -24.05008 -16.94815 1.000 70.36955 118 TYR A C 1
ATOM 1558 O O . TYR A 1 96 ? 36.51642 -23.54939 -16.08652 1.000 73.51433 118 TYR A O 1
ATOM 1576 N N . PRO A 1 97 ? 37.24410 -25.37077 -17.14457 1.000 68.50597 119 PRO A N 1
ATOM 1577 C CA . PRO A 1 97 ? 36.35046 -26.19246 -16.28666 1.000 68.53968 119 PRO A CA 1
ATOM 1578 C C . PRO A 1 97 ? 36.66550 -26.08099 -14.81278 1.000 73.06078 119 PRO A C 1
ATOM 1579 O O . PRO A 1 97 ? 35.76887 -26.16401 -13.95784 1.000 66.59117 119 PRO A O 1
ATOM 1590 N N . ARG A 1 98 ? 37.93614 -25.90449 -14.47627 1.000 71.57402 120 ARG A N 1
ATOM 1591 C CA . ARG A 1 98 ? 38.28957 -25.82605 -13.06749 1.000 71.42424 120 ARG A CA 1
ATOM 1592 C C . ARG A 1 98 ? 37.73552 -24.54644 -12.46262 1.000 62.92734 120 ARG A C 1
ATOM 1593 O O . ARG A 1 98 ? 37.08798 -24.58371 -11.42678 1.000 66.29607 120 ARG A O 1
ATOM 1614 N N . VAL A 1 99 ? 37.95268 -23.40853 -13.11880 1.000 68.42793 121 VAL A N 1
ATOM 1615 C CA . VAL A 1 99 ? 37.43467 -22.13266 -12.62947 1.000 71.07952 121 VAL A CA 1
ATOM 1616 C C . VAL A 1 99 ? 35.91661 -22.15589 -12.54602 1.000 66.66566 121 VAL A C 1
ATOM 1617 O O . VAL A 1 99 ? 35.31922 -21.80542 -11.51613 1.000 61.21671 121 VAL A O 1
ATOM 1630 N N . GLN A 1 100 ? 35.25168 -22.54269 -13.63428 1.000 66.58565 122 GLN A N 1
ATOM 1631 C CA . GLN A 1 100 ? 33.78912 -22.61623 -13.60577 1.000 70.46086 122 GLN A CA 1
ATOM 1632 C C . GLN A 1 100 ? 33.31479 -23.54860 -12.49389 1.000 67.20350 122 GLN A C 1
ATOM 1633 O O . GLN A 1 100 ? 32.34984 -23.26316 -11.78535 1.000 67.28684 122 GLN A O 1
ATOM 1647 N N . HIS A 1 101 ? 34.01980 -24.63909 -12.26477 1.000 68.64967 123 HIS A N 1
ATOM 1648 C CA . HIS A 1 101 ? 33.53006 -25.55036 -11.24083 1.000 70.36426 123 HIS A CA 1
ATOM 1649 C C . HIS A 1 101 ? 33.55073 -24.88259 -9.86532 1.000 66.50744 123 HIS A C 1
ATOM 1650 O O . HIS A 1 101 ? 32.60525 -25.01558 -9.10226 1.000 63.00646 123 HIS A O 1
ATOM 1664 N N . TYR A 1 102 ? 34.63605 -24.16159 -9.51855 1.000 65.73060 124 TYR A N 1
ATOM 1665 C CA . TYR A 1 102 ? 34.68478 -23.59932 -8.15376 1.000 66.19682 124 TYR A CA 1
ATOM 1666 C C . TYR A 1 102 ? 33.80175 -22.37120 -8.03274 1.000 65.65756 124 TYR A C 1
ATOM 1667 O O . TYR A 1 102 ? 33.28010 -22.08807 -6.95232 1.000 61.19518 124 TYR A O 1
ATOM 1685 N N . ARG A 1 103 ? 33.64587 -21.62808 -9.12561 1.000 64.88665 125 ARG A N 1
ATOM 1686 C CA . ARG A 1 103 ? 32.70039 -20.52206 -9.15458 1.000 69.04421 125 ARG A CA 1
ATOM 1687 C C . ARG A 1 103 ? 31.29493 -20.99341 -8.81396 1.000 67.21194 125 ARG A C 1
ATOM 1688 O O . ARG A 1 103 ? 30.66139 -20.47201 -7.88474 1.000 61.97469 125 ARG A O 1
ATOM 1709 N N . GLU A 1 104 ? 30.80865 -22.00415 -9.52598 1.000 64.34286 126 GLU A N 1
ATOM 1710 C CA . GLU A 1 104 ? 29.44828 -22.47713 -9.24476 1.000 71.60950 126 GLU A CA 1
ATOM 1711 C C . GLU A 1 104 ? 29.37245 -23.11185 -7.87960 1.000 61.64577 126 GLU A C 1
ATOM 1712 O O . GLU A 1 104 ? 28.40816 -22.92640 -7.16646 1.000 63.08910 126 GLU A O 1
ATOM 1724 N N . LEU A 1 105 ? 30.40938 -23.82374 -7.46134 1.000 68.07556 127 LEU A N 1
ATOM 1725 C CA . LEU A 1 105 ? 30.37775 -24.46328 -6.14778 1.000 62.93252 127 LEU A CA 1
ATOM 1726 C C . LEU A 1 105 ? 30.27232 -23.42244 -5.03962 1.000 65.20648 127 LEU A C 1
ATOM 1727 O O . LEU A 1 105 ? 29.44593 -23.54752 -4.12549 1.000 67.42967 127 LEU A O 1
ATOM 1743 N N . LEU A 1 106 ? 31.06045 -22.35486 -5.12327 1.000 62.92866 128 LEU A N 1
ATOM 1744 C CA . LEU A 1 106 ? 30.97829 -21.29042 -4.10992 1.000 61.41539 128 LEU A CA 1
ATOM 1745 C C . LEU A 1 106 ? 29.68161 -20.47242 -4.22620 1.000 59.39517 128 LEU A C 1
ATOM 1746 O O . LEU A 1 106 ? 29.09976 -20.08531 -3.21232 1.000 56.55300 128 LEU A O 1
ATOM 1762 N N . ASP A 1 107 ? 29.26814 -20.11578 -5.43863 1.000 57.55751 129 ASP A N 1
ATOM 1763 C CA . ASP A 1 107 ? 27.99853 -19.40121 -5.64957 1.000 63.13970 129 ASP A CA 1
ATOM 1764 C C . ASP A 1 107 ? 26.78637 -20.22613 -5.21389 1.000 62.49654 129 ASP A C 1
ATOM 1765 O O . ASP A 1 107 ? 25.69532 -19.67265 -5.01724 1.000 64.43329 129 ASP A O 1
ATOM 1774 N N . SER A 1 108 ? 26.91929 -21.53991 -5.07077 1.000 64.12304 130 SER A N 1
ATOM 1775 C CA . SER A 1 108 ? 25.77124 -22.32369 -4.57224 1.000 62.98694 130 SER A CA 1
ATOM 1776 C C . SER A 1 108 ? 25.58037 -22.21992 -3.06436 1.000 61.34582 130 SER A C 1
ATOM 1777 O O . SER A 1 108 ? 24.54521 -22.64676 -2.53109 1.000 63.72168 130 SER A O 1
ATOM 1785 N N . LEU A 1 109 ? 26.51143 -21.63470 -2.34504 1.000 60.48672 131 LEU A N 1
ATOM 1786 C CA . LEU A 1 109 ? 26.39553 -21.58806 -0.89034 1.000 59.68997 131 LEU A CA 1
ATOM 1787 C C . LEU A 1 109 ? 25.23895 -20.68832 -0.45996 1.000 59.12521 131 LEU A C 1
ATOM 1788 O O . LEU A 1 109 ? 25.06285 -19.58720 -0.99764 1.000 60.46517 131 LEU A O 1
ATOM 1804 N N . PRO A 1 110 ? 24.45313 -21.10706 0.52327 1.000 62.35815 132 PRO A N 1
ATOM 1805 C CA . PRO A 1 110 ? 23.33125 -20.27273 1.02937 1.000 56.52264 132 PRO A CA 1
ATOM 1806 C C . PRO A 1 110 ? 23.75788 -19.19621 2.03410 1.000 56.51768 132 PRO A C 1
ATOM 1807 O O . PRO A 1 110 ? 23.49104 -19.23711 3.21311 1.000 56.79170 132 PRO A O 1
ATOM 1818 N N . MET A 1 111 ? 24.41188 -18.15660 1.53828 1.000 61.41271 133 MET A N 1
ATOM 1819 C CA . MET A 1 111 ? 24.97718 -17.14171 2.41866 1.000 61.50705 133 MET A CA 1
ATOM 1820 C C . MET A 1 111 ? 23.92554 -16.45260 3.24841 1.000 61.96600 133 MET A C 1
ATOM 1821 O O . MET A 1 111 ? 24.18329 -16.10578 4.40458 1.000 59.10589 133 MET A O 1
ATOM 1835 N N . ASP A 1 112 ? 22.75220 -16.20274 2.66451 1.000 55.70176 134 ASP A N 1
ATOM 1836 C CA . ASP A 1 112 ? 21.66065 -15.55695 3.39636 1.000 59.06927 134 ASP A CA 1
ATOM 1837 C C . ASP A 1 112 ? 21.26727 -16.37885 4.60902 1.000 59.34547 134 ASP A C 1
ATOM 1838 O O . ASP A 1 112 ? 20.92349 -15.82930 5.67698 1.000 59.87437 134 ASP A O 1
ATOM 1847 N N . ALA A 1 113 ? 21.19039 -17.70572 4.44145 1.000 56.82469 135 ALA A N 1
ATOM 1848 C CA . ALA A 1 113 ? 20.84577 -18.55268 5.58600 1.000 56.76347 135 ALA A CA 1
ATOM 1849 C C . ALA A 1 113 ? 21.94883 -18.54357 6.64666 1.000 59.44582 135 ALA A C 1
ATOM 1850 O O . ALA A 1 113 ? 21.67540 -18.63616 7.84965 1.000 59.63901 135 ALA A O 1
ATOM 1857 N N . TYR A 1 114 ? 23.22542 -18.48500 6.24868 1.000 58.59856 136 TYR A N 1
ATOM 1858 C CA . TYR A 1 114 ? 24.26445 -18.37129 7.27847 1.000 56.89224 136 TYR A CA 1
ATOM 1859 C C . TYR A 1 114 ? 24.04281 -17.10806 8.09336 1.000 55.48563 136 TYR A C 1
ATOM 1860 O O . TYR A 1 114 ? 24.20600 -17.10328 9.31564 1.000 60.38630 136 TYR A O 1
ATOM 1878 N N . THR A 1 115 ? 23.70587 -16.00356 7.42541 1.000 57.23853 137 THR A N 1
ATOM 1879 C CA . THR A 1 115 ? 23.55413 -14.74541 8.15619 1.000 62.54949 137 THR A CA 1
ATOM 1880 C C . THR A 1 115 ? 22.36638 -14.81209 9.07548 1.000 63.59483 137 THR A C 1
ATOM 1881 O O . THR A 1 115 ? 22.46974 -14.46932 10.25811 1.000 64.89236 137 THR A O 1
ATOM 1892 N N . HIS A 1 116 ? 21.23441 -15.30900 8.58633 1.000 65.00283 138 HIS A N 1
ATOM 1893 C CA . HIS A 1 116 ? 20.06984 -15.47174 9.45899 1.000 68.94248 138 HIS A CA 1
ATOM 1894 C C . HIS A 1 116 ? 20.39684 -16.40212 10.63234 1.000 67.70755 138 HIS A C 1
ATOM 1895 O O . HIS A 1 116 ? 20.02541 -16.12491 11.77786 1.000 65.34579 138 HIS A O 1
ATOM 1909 N N . GLY A 1 117 ? 21.10541 -17.50406 10.36428 1.000 61.36292 139 GLY A N 1
ATOM 1910 C CA . GLY A 1 117 ? 21.53123 -18.39821 11.43355 1.000 63.94708 139 GLY A CA 1
ATOM 1911 C C . GLY A 1 117 ? 22.45145 -17.72873 12.44798 1.000 69.24561 139 GLY A C 1
ATOM 1912 O O . GLY A 1 117 ? 22.33932 -17.94379 13.66962 1.000 68.62348 139 GLY A O 1
ATOM 1916 N N . CYS A 1 118 ? 23.39522 -16.92480 11.96196 1.000 66.27384 140 CYS A N 1
ATOM 1917 C CA . CYS A 1 118 ? 24.27607 -16.18271 12.86339 1.000 64.93316 140 CYS A CA 1
ATOM 1918 C C . CYS A 1 118 ? 23.45113 -15.38687 13.87418 1.000 71.34882 140 CYS A C 1
ATOM 1919 O O . CYS A 1 118 ? 23.70619 -15.42983 15.08479 1.000 67.01407 140 CYS A O 1
ATOM 1927 N N . ILE A 1 119 ? 22.44782 -14.65901 13.39110 1.000 64.64210 141 ILE A N 1
ATOM 1928 C CA . ILE A 1 119 ? 21.71530 -13.76446 14.28258 1.000 72.90790 141 ILE A CA 1
ATOM 1929 C C . ILE A 1 119 ? 20.74166 -14.52464 15.18673 1.000 73.81376 141 ILE A C 1
ATOM 1930 O O . ILE A 1 119 ? 20.55310 -14.17028 16.36038 1.000 73.12369 141 ILE A O 1
ATOM 1946 N N . LEU A 1 120 ? 20.05350 -15.52085 14.64310 1.000 69.82622 142 LEU A N 1
ATOM 1947 C CA . LEU A 1 120 ? 19.08304 -16.27282 15.42472 1.000 77.63542 142 LEU A CA 1
ATOM 1948 C C . LEU A 1 120 ? 19.73884 -17.26004 16.37885 1.000 72.05266 142 LEU A C 1
ATOM 1949 O O . LEU A 1 120 ? 19.14295 -17.59856 17.39376 1.000 72.21673 142 LEU A O 1
ATOM 1965 N N . HIS A 1 121 ? 20.86715 -17.84288 16.02375 1.000 69.35793 143 HIS A N 1
ATOM 1966 C CA . HIS A 1 121 ? 21.47279 -18.89502 16.83246 1.000 71.81300 143 HIS A CA 1
ATOM 1967 C C . HIS A 1 121 ? 22.94432 -18.62217 17.01600 1.000 70.08857 143 HIS A C 1
ATOM 1968 O O . HIS A 1 121 ? 23.80088 -19.42737 16.62270 1.000 70.97604 143 HIS A O 1
ATOM 1982 N N . PRO A 1 122 ? 23.26895 -17.51227 17.68569 1.000 69.08610 144 PRO A N 1
ATOM 1983 C CA . PRO A 1 122 ? 24.68157 -17.10860 17.82822 1.000 67.97826 144 PRO A CA 1
ATOM 1984 C C . PRO A 1 122 ? 25.52784 -18.08956 18.61865 1.000 68.91121 144 PRO A C 1
ATOM 1985 O O . PRO A 1 122 ? 26.75166 -17.96851 18.59773 1.000 70.37747 144 PRO A O 1
ATOM 1996 N N . GLU A 1 123 ? 24.92532 -19.03774 19.32578 1.000 69.57907 145 GLU A N 1
ATOM 1997 C CA . GLU A 1 123 ? 25.66584 -20.04598 20.07106 1.000 68.53586 145 GLU A CA 1
ATOM 1998 C C . GLU A 1 123 ? 26.45432 -20.96078 19.13924 1.000 69.91155 145 GLU A C 1
ATOM 1999 O O . GLU A 1 123 ? 27.30964 -21.70908 19.60582 1.000 70.23199 145 GLU A O 1
ATOM 2011 N N . LEU A 1 124 ? 26.14432 -20.97398 17.85773 1.000 65.92585 146 LEU A N 1
ATOM 2012 C CA . LEU A 1 124 ? 26.88290 -21.75305 16.86603 1.000 71.62007 146 LEU A CA 1
ATOM 2013 C C . LEU A 1 124 ? 28.02805 -20.98556 16.19871 1.000 71.34225 146 LEU A C 1
ATOM 2014 O O . LEU A 1 124 ? 28.75382 -21.57664 15.37616 1.000 65.94462 146 LEU A O 1
ATOM 2030 N N . THR A 1 125 ? 28.19363 -19.69668 16.52551 1.000 65.64218 147 THR A N 1
ATOM 2031 C CA . THR A 1 125 ? 29.26437 -18.86073 16.02664 1.000 57.23823 147 THR A CA 1
ATOM 2032 C C . THR A 1 125 ? 30.37901 -18.75390 17.06144 1.000 65.86888 147 THR A C 1
ATOM 2033 O O . THR A 1 125 ? 30.17590 -18.97263 18.25504 1.000 65.18235 147 THR A O 1
ATOM 2044 N N . VAL A 1 126 ? 31.52517 -18.28534 16.59946 1.000 65.76163 148 VAL A N 1
ATOM 2045 C CA . VAL A 1 126 ? 32.67548 -17.96552 17.44847 1.000 62.75178 148 VAL A CA 1
ATOM 2046 C C . VAL A 1 126 ? 33.21000 -16.63342 16.96245 1.000 60.85060 148 VAL A C 1
ATOM 2047 O O . VAL A 1 126 ? 33.52730 -16.48276 15.77834 1.000 54.94978 148 VAL A O 1
ATOM 2060 N N . ASP A 1 127 ? 33.26373 -15.65451 17.82577 1.000 56.41435 149 ASP A N 1
ATOM 2061 C CA . ASP A 1 127 ? 33.81092 -14.33702 17.51222 1.000 59.32501 149 ASP A CA 1
ATOM 2062 C C . ASP A 1 127 ? 33.03735 -13.69113 16.37810 1.000 62.38529 149 ASP A C 1
ATOM 2063 O O . ASP A 1 127 ? 33.58848 -13.01435 15.51280 1.000 59.52137 149 ASP A O 1
ATOM 2072 N N . SER A 1 128 ? 31.73753 -13.81945 16.42884 1.000 57.32887 150 SER A N 1
ATOM 2073 C CA . SER A 1 128 ? 30.92612 -13.08388 15.47991 1.000 59.78621 150 SER A CA 1
ATOM 2074 C C . SER A 1 128 ? 31.22922 -11.60580 15.60206 1.000 56.76927 150 SER A C 1
ATOM 2075 O O . SER A 1 128 ? 31.48292 -11.11371 16.68373 1.000 58.42301 150 SER A O 1
ATOM 2083 N N . MET A 1 129 ? 31.20936 -10.87925 14.49408 1.000 56.91671 151 MET A N 1
ATOM 2084 C CA . MET A 1 129 ? 31.48859 -9.43689 14.55117 1.000 58.01225 151 MET A CA 1
ATOM 2085 C C . MET A 1 129 ? 30.19654 -8.60723 14.67753 1.000 55.19612 151 MET A C 1
ATOM 2086 O O . MET A 1 129 ? 30.24679 -7.36944 14.69967 1.000 56.12625 151 MET A O 1
ATOM 2100 N N . ILE A 1 130 ? 29.05156 -9.25898 14.80878 1.000 58.88838 152 ILE A N 1
ATOM 2101 C CA . ILE A 1 130 ? 27.76307 -8.59585 14.94736 1.000 58.97218 152 ILE A CA 1
ATOM 2102 C C . ILE A 1 130 ? 27.50681 -8.50149 16.44759 1.000 62.66779 152 ILE A C 1
ATOM 2103 O O . ILE A 1 130 ? 27.56069 -9.53256 17.12782 1.000 58.33289 152 ILE A O 1
ATOM 2119 N N . PRO A 1 131 ? 27.12604 -7.34052 16.97659 1.000 62.30670 153 PRO A N 1
ATOM 2120 C CA . PRO A 1 131 ? 26.89528 -7.25172 18.42218 1.000 66.91277 153 PRO A CA 1
ATOM 2121 C C . PRO A 1 131 ? 25.80362 -8.18961 18.88830 1.000 66.51713 153 PRO A C 1
ATOM 2122 O O . PRO A 1 131 ? 24.85640 -8.49371 18.15566 1.000 69.29659 153 PRO A O 1
ATOM 2133 N N . ALA A 1 132 ? 25.94311 -8.65262 20.14525 1.000 66.54481 154 ALA A N 1
ATOM 2134 C CA . ALA A 1 132 ? 24.95627 -9.56245 20.73639 1.000 68.60461 154 ALA A CA 1
ATOM 2135 C C . ALA A 1 132 ? 23.55267 -8.96394 20.78038 1.000 73.52668 154 ALA A C 1
ATOM 2136 O O . ALA A 1 132 ? 22.54295 -9.69502 20.79768 1.000 78.01101 154 ALA A O 1
ATOM 2143 N N . TYR A 1 133 ? 23.44784 -7.65309 20.91250 1.000 70.89817 155 TYR A N 1
ATOM 2144 C CA . TYR A 1 133 ? 22.10380 -7.09258 20.97124 1.000 74.21673 155 TYR A CA 1
ATOM 2145 C C . TYR A 1 133 ? 21.38212 -7.07665 19.62848 1.000 84.35731 155 TYR A C 1
ATOM 2146 O O . TYR A 1 133 ? 20.21310 -6.68559 19.61546 1.000 79.75412 155 TYR A O 1
ATOM 2164 N N . ALA A 1 134 ? 22.04761 -7.42335 18.4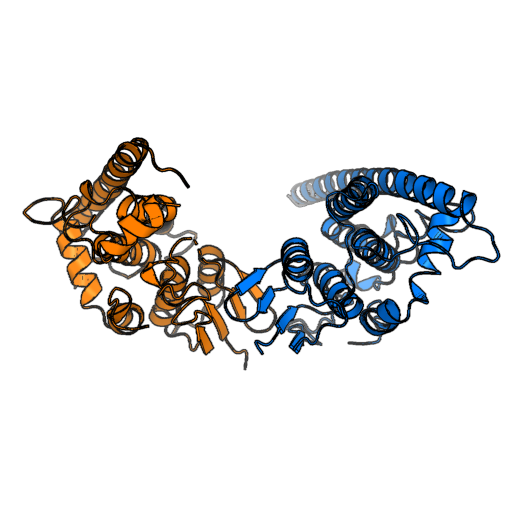9381 1.000 75.49988 156 ALA A N 1
ATOM 2165 C CA . ALA A 1 134 ? 21.28539 -7.69496 17.27096 1.000 76.04184 156 ALA A CA 1
ATOM 2166 C C . ALA A 1 134 ? 20.52820 -9.01325 17.38421 1.000 87.12400 156 ALA A C 1
ATOM 2167 O O . ALA A 1 134 ? 19.40352 -9.13654 16.87200 1.000 92.61149 156 ALA A O 1
ATOM 2174 N N . THR A 1 135 ? 21.10761 -10.01066 18.06497 1.000 82.65548 157 THR A N 1
ATOM 2175 C CA . THR A 1 135 ? 20.34477 -11.23582 18.30314 1.000 92.70730 157 THR A CA 1
ATOM 2176 C C . THR A 1 135 ? 19.08675 -10.98430 19.13874 1.000 103.59183 157 THR A C 1
ATOM 2177 O O . THR A 1 135 ? 18.03352 -11.59709 18.88694 1.000 112.42908 157 THR A O 1
ATOM 2188 N N . THR A 1 136 ? 19.18701 -10.17296 20.20226 1.000 102.12530 158 THR A N 1
ATOM 2189 C CA . THR A 1 136 ? 18.02291 -10.05886 21.09351 1.000 114.53459 158 THR A CA 1
ATOM 2190 C C . THR A 1 136 ? 16.82236 -9.47392 20.33686 1.000 119.90114 158 THR A C 1
ATOM 2191 O O . THR A 1 136 ? 15.66764 -9.78729 20.65076 1.000 123.21839 158 THR A O 1
ATOM 2202 N N . ARG A 1 137 ? 17.08479 -8.67183 19.30733 1.000 132.48996 159 ARG A N 1
ATOM 2203 C CA . ARG A 1 137 ? 16.06269 -8.03825 18.47301 1.000 133.92793 159 ARG A CA 1
ATOM 2204 C C . ARG A 1 137 ? 15.52862 -8.93841 17.35139 1.000 134.70318 159 ARG A C 1
ATOM 2205 O O . ARG A 1 137 ? 15.09998 -10.07275 17.57949 1.000 130.69651 159 ARG A O 1
ATOM 2226 N N . ILE A 1 164 ? -3.01823 -22.45446 26.43111 1.000 138.96677 186 ILE A N 1
ATOM 2227 C CA . ILE A 1 164 ? -2.73108 -21.81916 25.15326 1.000 137.09781 186 ILE A CA 1
ATOM 2228 C C . ILE A 1 164 ? -1.29695 -21.27038 25.14294 1.000 140.59221 186 ILE A C 1
ATOM 2229 O O . ILE A 1 164 ? -0.65678 -21.16807 24.09301 1.000 138.02731 186 ILE A O 1
ATOM 2245 N N . ALA A 1 165 ? -0.81272 -20.89036 26.33049 1.000 155.79618 187 ALA A N 1
ATOM 2246 C CA . ALA A 1 165 ? 0.54683 -20.37146 26.45199 1.000 158.02285 187 ALA A CA 1
ATOM 2247 C C . ALA A 1 165 ? 1.57515 -21.47012 26.23023 1.000 157.60595 187 ALA A C 1
ATOM 2248 O O . ALA A 1 165 ? 2.64787 -21.22448 25.66329 1.000 156.89805 187 ALA A O 1
ATOM 2255 N N . LYS A 1 166 ? 1.28871 -22.67929 26.71295 1.000 144.75167 188 LYS A N 1
ATOM 2256 C CA . LYS A 1 166 ? 2.12191 -23.81799 26.35394 1.000 144.11616 188 LYS A CA 1
ATOM 2257 C C . LYS A 1 166 ? 2.03268 -24.12553 24.86342 1.000 139.31425 188 LYS A C 1
ATOM 2258 O O . LYS A 1 166 ? 3.04713 -24.49569 24.26186 1.000 130.64612 188 LYS A O 1
ATOM 2277 N N . GLN A 1 167 ? 0.86377 -23.92279 24.24770 1.000 138.32789 189 GLN A N 1
ATOM 2278 C CA . GLN A 1 167 ? 0.66166 -24.24711 22.84135 1.000 131.81285 189 GLN A CA 1
ATOM 2279 C C . GLN A 1 167 ? 1.60348 -23.45539 21.94259 1.000 134.81946 189 GLN A C 1
ATOM 2280 O O . GLN A 1 167 ? 2.51567 -24.02644 21.32540 1.000 123.73130 189 GLN A O 1
ATOM 2294 N N . LYS A 1 168 ? 1.38312 -22.14526 21.83081 1.000 148.94955 190 LYS A N 1
ATOM 2295 C CA . LYS A 1 168 ? 2.29424 -21.33859 21.02720 1.000 140.24619 190 LYS A CA 1
ATOM 2296 C C . LYS A 1 168 ? 3.72697 -21.51151 21.50884 1.000 135.05652 190 LYS A C 1
ATOM 2297 O O . LYS A 1 168 ? 4.65666 -21.56188 20.69419 1.000 128.21982 190 LYS A O 1
ATOM 2316 N N . ARG A 1 169 ? 3.92522 -21.65262 22.82472 1.000 128.67699 191 ARG A N 1
ATOM 2317 C CA . ARG A 1 169 ? 5.26100 -21.97567 23.31354 1.000 125.84033 191 ARG A CA 1
ATOM 2318 C C . ARG A 1 169 ? 5.82672 -23.18847 22.58246 1.000 117.39487 191 ARG A C 1
ATOM 2319 O O . ARG A 1 169 ? 7.00243 -23.20706 22.19750 1.000 113.81310 191 ARG A O 1
ATOM 2340 N N . LEU A 1 170 ? 5.00941 -24.23464 22.42635 1.000 120.18227 192 LEU A N 1
ATOM 2341 C CA . LEU A 1 170 ? 5.49433 -25.47412 21.82892 1.000 114.29218 192 LEU A CA 1
ATOM 2342 C C . LEU A 1 170 ? 5.74205 -25.29984 20.33661 1.000 106.54056 192 LEU A C 1
ATOM 2343 O O . LEU A 1 170 ? 6.71566 -25.84520 19.80336 1.000 98.19438 192 LEU A O 1
ATOM 2359 N N . LYS A 1 171 ? 4.87492 -24.52945 19.66769 1.000 103.80618 193 LYS A N 1
ATOM 2360 C CA . LYS A 1 171 ? 5.05438 -24.18083 18.26484 1.000 103.78561 193 LYS A CA 1
ATOM 2361 C C . LYS A 1 171 ? 6.43581 -23.58290 18.01529 1.000 104.46468 193 LYS A C 1
ATOM 2362 O O . LYS A 1 171 ? 7.19677 -24.05718 17.15937 1.000 93.09964 193 LYS A O 1
ATOM 2381 N N . SER A 1 172 ? 6.78412 -22.55580 18.78239 1.000 116.50833 194 SER A N 1
ATOM 2382 C CA . SER A 1 172 ? 8.07674 -21.91639 18.61184 1.000 115.63797 194 SER A CA 1
ATOM 2383 C C . SER A 1 172 ? 9.21529 -22.82004 19.06631 1.000 111.84323 194 SER A C 1
ATOM 2384 O O . SER A 1 172 ? 10.28003 -22.82551 18.43532 1.000 106.86523 194 SER A O 1
ATOM 2392 N N . LYS A 1 173 ? 9.01738 -23.62993 20.11284 1.000 93.99884 195 LYS A N 1
ATOM 2393 C CA . LYS A 1 173 ? 10.05668 -24.61115 20.41932 1.000 84.35666 195 LYS A CA 1
ATOM 2394 C C . LYS A 1 173 ? 10.38184 -25.48430 19.18925 1.000 88.61626 195 LYS A C 1
ATOM 2395 O O . LYS A 1 173 ? 11.55365 -25.78919 18.90809 1.000 81.43730 195 LYS A O 1
ATOM 2414 N N . LEU A 1 174 ? 9.34294 -25.90592 18.45574 1.000 83.57374 196 LEU A N 1
ATOM 2415 C CA . LEU A 1 174 ? 9.52995 -26.81629 17.33971 1.000 83.18227 196 LEU A CA 1
ATOM 2416 C C . LEU A 1 174 ? 10.23460 -26.12350 16.17749 1.000 84.05312 196 LEU A C 1
ATOM 2417 O O . LEU A 1 174 ? 11.12014 -26.71339 15.54624 1.000 78.42301 196 LEU A O 1
ATOM 2433 N N . LEU A 1 175 ? 9.82679 -24.88231 15.87415 1.000 89.61408 197 LEU A N 1
ATOM 2434 C CA . LEU A 1 175 ? 10.48390 -24.08278 14.84816 1.000 92.88184 197 LEU A CA 1
ATOM 2435 C C . LEU A 1 175 ? 11.96830 -23.96890 15.13471 1.000 86.58647 197 LEU A C 1
ATOM 2436 O O . LEU A 1 175 ? 12.81586 -24.20328 14.25738 1.000 80.95365 197 LEU A O 1
ATOM 2452 N N . ASP A 1 176 ? 12.29060 -23.62677 16.37099 1.000 80.55975 198 ASP A N 1
ATOM 2453 C CA . ASP A 1 176 ? 13.66896 -23.53633 16.80116 1.000 86.66963 198 ASP A CA 1
ATOM 2454 C C . ASP A 1 176 ? 14.42275 -24.84523 16.57086 1.000 82.91295 198 ASP A C 1
ATOM 2455 O O . ASP A 1 176 ? 15.55009 -24.83919 16.06176 1.000 75.32385 198 ASP A O 1
ATOM 2464 N N . HIS A 1 177 ? 13.83574 -25.97768 16.98292 1.000 74.72948 199 HIS A N 1
ATOM 2465 C CA . HIS A 1 177 ? 14.45292 -27.27695 16.71104 1.000 68.65882 199 HIS A CA 1
ATOM 2466 C C . HIS A 1 177 ? 14.70540 -27.44618 15.20313 1.000 73.20907 199 HIS A C 1
ATOM 2467 O O . HIS A 1 177 ? 15.79733 -27.84665 14.77778 1.000 69.93147 199 HIS A O 1
ATOM 2481 N N . ASP A 1 178 ? 13.71654 -27.08161 14.39158 1.000 70.23836 200 ASP A N 1
ATOM 2482 C CA . ASP A 1 178 ? 13.76954 -27.31884 12.95478 1.000 75.46649 200 ASP A CA 1
ATOM 2483 C C . ASP A 1 178 ? 14.79611 -26.41938 12.28661 1.000 68.55424 200 ASP A C 1
ATOM 2484 O O . ASP A 1 178 ? 15.60456 -26.88903 11.48171 1.000 65.42137 200 ASP A O 1
ATOM 2493 N N . ASN A 1 179 ? 14.87257 -25.16434 12.73039 1.000 75.10488 201 ASN A N 1
ATOM 2494 C CA . ASN A 1 179 ? 15.78836 -24.20362 12.14568 1.000 76.53591 201 ASN A CA 1
ATOM 2495 C C . ASN A 1 179 ? 17.22211 -24.46997 12.57962 1.000 76.64425 201 ASN A C 1
ATOM 2496 O O . ASN A 1 179 ? 18.15272 -24.25301 11.79308 1.000 70.63374 201 ASN A O 1
ATOM 2507 N N . VAL A 1 180 ? 17.42935 -25.01532 13.77832 1.000 72.33087 202 VAL A N 1
ATOM 2508 C CA . VAL A 1 180 ? 18.77543 -25.40848 14.15732 1.000 68.04547 202 VAL A CA 1
ATOM 2509 C C . VAL A 1 180 ? 19.22126 -26.64604 13.39448 1.000 70.11852 202 VAL A C 1
ATOM 2510 O O . VAL A 1 180 ? 20.38607 -26.74979 12.99486 1.000 67.37870 202 VAL A O 1
ATOM 2523 N N . LYS A 1 181 ? 18.33665 -27.60106 13.15954 1.000 67.05285 203 LYS A N 1
ATOM 2524 C CA . LYS A 1 181 ? 18.82501 -28.72884 12.38852 1.000 65.60447 203 LYS A CA 1
ATOM 2525 C C . LYS A 1 181 ? 19.19810 -28.30317 10.96754 1.000 66.71744 203 LYS A C 1
ATOM 2526 O O . LYS A 1 181 ? 20.04326 -28.92642 10.34207 1.000 65.65281 203 LYS A O 1
ATOM 2545 N N . TYR A 1 182 ? 18.51182 -27.30045 10.42936 1.000 65.59991 204 TYR A N 1
ATOM 2546 C CA . TYR A 1 182 ? 18.80880 -26.77284 9.11640 1.000 63.92022 204 TYR A CA 1
ATOM 2547 C C . TYR A 1 182 ? 20.15732 -26.06612 9.10585 1.000 68.94922 204 TYR A C 1
ATOM 2548 O O . TYR A 1 182 ? 21.00646 -26.31558 8.23548 1.000 71.78818 204 TYR A O 1
ATOM 2566 N N . LEU A 1 183 ? 20.39532 -25.21909 10.10309 1.000 64.94947 205 LEU A N 1
ATOM 2567 C CA . LEU A 1 183 ? 21.66839 -24.51158 10.19845 1.000 61.44407 205 LEU A CA 1
ATOM 2568 C C . LEU A 1 183 ? 22.83165 -25.49025 10.34207 1.000 68.63192 205 LEU A C 1
ATOM 2569 O O . LEU A 1 183 ? 23.91326 -25.34650 9.70570 1.000 61.55820 205 LEU A O 1
ATOM 2585 N N . LYS A 1 184 ? 22.63816 -26.50337 11.17195 1.000 65.11484 206 LYS A N 1
ATOM 2586 C CA . LYS A 1 184 ? 23.72861 -27.45345 11.35238 1.000 67.21559 206 LYS A CA 1
ATOM 2587 C C . LYS A 1 184 ? 23.98311 -28.24098 10.09470 1.000 63.98377 206 LYS A C 1
ATOM 2588 O O . LYS A 1 184 ? 25.12112 -28.59631 9.80556 1.000 65.72143 206 LYS A O 1
ATOM 2607 N N . LYS A 1 185 ? 22.93170 -28.51819 9.33423 1.000 68.04921 207 LYS A N 1
ATOM 2608 C CA . LYS A 1 185 ? 23.10872 -29.26219 8.10486 1.000 65.23940 207 LYS A CA 1
ATOM 2609 C C . LYS A 1 185 ? 23.90453 -28.47489 7.08785 1.000 63.55318 207 LYS A C 1
ATOM 2610 O O . LYS A 1 185 ? 24.79652 -29.02957 6.43118 1.000 70.80895 207 LYS A O 1
ATOM 2629 N N . ILE A 1 186 ? 23.57546 -27.19123 6.91331 1.000 63.32755 208 ILE A N 1
ATOM 2630 C CA . ILE A 1 186 ? 24.29128 -26.38437 5.92850 1.000 63.90553 208 ILE A CA 1
ATOM 2631 C C . ILE A 1 186 ? 25.68552 -25.95806 6.39862 1.000 62.01495 208 ILE A C 1
ATOM 2632 O O . ILE A 1 186 ? 26.54195 -25.65243 5.57129 1.000 59.47376 208 ILE A O 1
ATOM 2648 N N . LEU A 1 187 ? 25.95614 -25.92498 7.68879 1.000 62.65586 209 LEU A N 1
ATOM 2649 C CA . LEU A 1 187 ? 27.32140 -25.67192 8.13582 1.000 59.29203 209 LEU A CA 1
ATOM 2650 C C . LEU A 1 187 ? 28.21876 -26.87733 7.84591 1.000 64.56957 209 LEU A C 1
ATOM 2651 O O . LEU A 1 187 ? 29.40256 -26.71692 7.49391 1.000 64.25448 209 LEU A O 1
ATOM 2667 N N . ASP A 1 188 ? 27.67345 -28.09117 7.97950 1.000 66.42133 210 ASP A N 1
ATOM 2668 C CA . ASP A 1 188 ? 28.39569 -29.29730 7.55931 1.000 65.48048 210 ASP A CA 1
ATOM 2669 C C . ASP A 1 188 ? 28.64987 -29.27787 6.05282 1.000 68.02920 210 ASP A C 1
ATOM 2670 O O . ASP A 1 188 ? 29.69287 -29.73870 5.56972 1.000 67.66915 210 ASP A O 1
ATOM 2679 N N . GLU A 1 189 ? 27.68372 -28.80417 5.28133 1.000 65.38732 211 GLU A N 1
ATOM 2680 C CA . GLU A 1 189 ? 27.88028 -28.71317 3.83887 1.000 63.01291 211 GLU A CA 1
ATOM 2681 C C . GLU A 1 189 ? 28.93681 -27.68737 3.49434 1.000 60.51752 211 GLU A C 1
ATOM 2682 O O . GLU A 1 189 ? 29.69766 -27.86385 2.53985 1.000 60.94007 211 GLU A O 1
ATOM 2694 N N . LEU A 1 190 ? 28.98866 -26.59309 4.24911 1.000 60.25094 212 LEU A N 1
ATOM 2695 C CA . LEU A 1 190 ? 30.03079 -25.60467 4.02892 1.000 60.72984 212 LEU A CA 1
ATOM 2696 C C . LEU A 1 190 ? 31.39828 -26.23652 4.23197 1.000 61.42497 212 LEU A C 1
ATOM 2697 O O . LEU A 1 190 ? 32.30051 -26.08326 3.40458 1.000 63.75276 212 LEU A O 1
ATOM 2713 N N . GLU A 1 191 ? 31.53907 -27.02670 5.28742 1.000 65.26032 213 GLU A N 1
ATOM 2714 C CA . GLU A 1 191 ? 32.80669 -27.68422 5.54734 1.000 61.14133 213 GLU A CA 1
ATOM 2715 C C . GLU A 1 191 ? 33.22292 -28.57064 4.39799 1.000 66.21193 213 GLU A C 1
ATOM 2716 O O . GLU A 1 191 ? 34.41092 -28.64419 4.06780 1.000 68.50861 213 GLU A O 1
ATOM 2728 N N . LYS A 1 192 ? 32.28035 -29.28964 3.79939 1.000 63.64598 214 LYS A N 1
ATOM 2729 C CA . LYS A 1 192 ? 32.66151 -30.17941 2.70202 1.000 70.39656 214 LYS A CA 1
ATOM 2730 C C . LYS A 1 192 ? 33.10506 -29.36477 1.49488 1.000 64.24869 214 LYS A C 1
ATOM 2731 O O . LYS A 1 192 ? 34.01050 -29.75999 0.76484 1.000 70.63409 214 LYS A O 1
ATOM 2750 N N . VAL A 1 193 ? 32.47232 -28.22145 1.26182 1.000 65.87257 215 VAL A N 1
ATOM 2751 C CA . VAL A 1 193 ? 32.93674 -27.34010 0.19984 1.000 63.54217 215 VAL A CA 1
ATOM 2752 C C . VAL A 1 193 ? 34.32476 -26.80740 0.51283 1.000 63.02384 215 VAL A C 1
ATOM 2753 O O . VAL A 1 193 ? 35.15395 -26.67599 -0.37765 1.000 61.09204 215 VAL A O 1
ATOM 2766 N N . LEU A 1 194 ? 34.57675 -26.42051 1.76700 1.000 60.88369 216 LEU A N 1
ATOM 2767 C CA . LEU A 1 194 ? 35.85292 -25.83502 2.10519 1.000 55.50110 216 LEU A CA 1
ATOM 2768 C C . LEU A 1 194 ? 36.94863 -26.89671 2.15490 1.000 63.85824 216 LEU A C 1
ATOM 2769 O O . LEU A 1 194 ? 38.13952 -26.59513 1.92825 1.000 62.34336 216 LEU A O 1
ATOM 2785 N N . ASP A 1 195 ? 36.57496 -28.14108 2.41971 1.000 62.37939 217 ASP A N 1
ATOM 2786 C CA . ASP A 1 195 ? 37.49933 -29.24137 2.18194 1.000 62.37598 217 ASP A CA 1
ATOM 2787 C C . ASP A 1 195 ? 37.97172 -29.25869 0.72696 1.000 60.16119 217 ASP A C 1
ATOM 2788 O O . ASP A 1 195 ? 39.16810 -29.34758 0.44330 1.000 62.15792 217 ASP A O 1
ATOM 2797 N N . GLN A 1 196 ? 37.04392 -29.23691 -0.23275 1.000 63.28284 218 GLN A N 1
ATOM 2798 C CA . GLN A 1 196 ? 37.49950 -29.28297 -1.61691 1.000 63.18508 218 GLN A CA 1
ATOM 2799 C C . GLN A 1 196 ? 38.39772 -28.11278 -1.91572 1.000 54.33992 218 GLN A C 1
ATOM 2800 O O . GLN A 1 196 ? 39.38580 -28.25162 -2.62609 1.000 64.31032 218 GLN A O 1
ATOM 2814 N N . VAL A 1 197 ? 38.05701 -26.93308 -1.40183 1.000 56.64153 219 VAL A N 1
ATOM 2815 C CA . VAL A 1 197 ? 38.89748 -25.76218 -1.63705 1.000 61.66016 219 VAL A CA 1
ATOM 2816 C C . VAL A 1 197 ? 40.27597 -25.96220 -0.99278 1.000 59.69007 219 VAL A C 1
ATOM 2817 O O . VAL A 1 197 ? 41.28599 -25.66692 -1.60748 1.000 59.50989 219 VAL A O 1
ATOM 2830 N N . GLU A 1 198 ? 40.33302 -26.48434 0.23699 1.000 60.46759 220 GLU A N 1
ATOM 2831 C CA . GLU A 1 198 ? 41.62626 -26.63687 0.92149 1.000 61.22192 220 GLU A CA 1
ATOM 2832 C C . GLU A 1 198 ? 42.51475 -27.56924 0.12609 1.000 62.81956 220 GLU A C 1
ATOM 2833 O O . GLU A 1 198 ? 43.68451 -27.28526 -0.07152 1.000 58.70408 220 GLU A O 1
ATOM 2845 N N . THR A 1 199 ? 41.95845 -28.67604 -0.35371 1.000 62.50784 221 THR A N 1
ATOM 2846 C CA . THR A 1 199 ? 42.72236 -29.58887 -1.18603 1.000 68.28928 221 THR A CA 1
ATOM 2847 C C . THR A 1 199 ? 43.19419 -28.91589 -2.46408 1.000 64.98067 221 THR A C 1
ATOM 2848 O O . THR A 1 199 ? 44.33985 -29.09021 -2.88565 1.000 65.36453 221 THR A O 1
ATOM 2859 N N . GLU A 1 200 ? 42.31768 -28.14743 -3.10145 1.000 61.69951 222 GLU A N 1
ATOM 2860 C CA . GLU A 1 200 ? 42.72047 -27.43669 -4.30407 1.000 63.18570 222 GLU A CA 1
ATOM 2861 C C . GLU A 1 200 ? 43.86166 -26.47657 -4.01691 1.000 61.84145 222 GLU A C 1
ATOM 2862 O O . GLU A 1 200 ? 44.79331 -26.35015 -4.80778 1.000 62.46494 222 GLU A O 1
ATOM 2874 N N . LEU A 1 201 ? 43.79757 -25.76290 -2.90747 1.000 60.97580 223 LEU A N 1
ATOM 2875 C CA . LEU A 1 201 ? 44.87763 -24.83527 -2.57149 1.000 59.30107 223 LEU A CA 1
ATOM 2876 C C . LEU A 1 201 ? 46.17276 -25.57568 -2.20023 1.000 61.83711 223 LEU A C 1
ATOM 2877 O O . LEU A 1 201 ? 47.27314 -25.01841 -2.36334 1.000 57.14530 223 LEU A O 1
ATOM 2893 N N . GLN A 1 202 ? 46.06178 -26.79930 -1.66591 1.000 60.17525 224 GLN A N 1
ATOM 2894 C CA . GLN A 1 202 ? 47.25254 -27.61267 -1.41522 1.000 63.26917 224 GLN A CA 1
ATOM 2895 C C . GLN A 1 202 ? 47.96416 -27.91954 -2.71369 1.000 68.27649 224 GLN A C 1
ATOM 2896 O O . GLN A 1 202 ? 49.20553 -27.89407 -2.77807 1.000 63.78124 224 GLN A O 1
ATOM 2910 N N . ARG A 1 203 ? 47.19594 -28.20985 -3.77527 1.000 63.93687 225 ARG A N 1
ATOM 2911 C CA . ARG A 1 203 ? 47.81318 -28.46763 -5.07942 1.000 65.67492 225 ARG A CA 1
ATOM 2912 C C . ARG A 1 203 ? 48.52986 -27.22142 -5.56456 1.000 64.24460 225 ARG A C 1
ATOM 2913 O O . ARG A 1 203 ? 49.67277 -27.30233 -6.02760 1.000 61.54782 225 ARG A O 1
ATOM 2934 N N . ARG A 1 204 ? 47.91657 -26.04152 -5.38556 1.000 59.60544 226 ARG A N 1
ATOM 2935 C CA . ARG A 1 204 ? 48.60995 -24.82658 -5.80822 1.000 62.57182 226 ARG A CA 1
ATOM 2936 C C . ARG A 1 204 ? 49.88858 -24.63218 -4.99674 1.000 66.73260 226 ARG A C 1
ATOM 2937 O O . ARG A 1 204 ? 50.87862 -24.10187 -5.50254 1.000 66.08375 226 ARG A O 1
ATOM 2958 N N . ASN A 1 205 ? 49.84049 -24.95462 -3.70820 1.000 62.13447 227 ASN A N 1
ATOM 2959 C CA . ASN A 1 205 ? 50.99583 -24.78868 -2.82763 1.000 68.79269 227 ASN A CA 1
ATOM 2960 C C . ASN A 1 205 ? 52.12389 -25.69612 -3.30275 1.000 71.31096 227 ASN A C 1
ATOM 2961 O O . ASN A 1 205 ? 53.21213 -25.21984 -3.62707 1.000 70.94072 227 ASN A O 1
ATOM 2972 N N . GLU A 1 206 ? 51.81158 -26.98628 -3.48347 1.000 69.52455 228 GLU A N 1
ATOM 2973 C CA . GLU A 1 206 ? 52.72972 -27.97017 -4.04183 1.000 75.75714 228 GLU A CA 1
ATOM 2974 C C . GLU A 1 206 ? 53.36105 -27.55687 -5.35829 1.000 76.42832 228 GLU A C 1
ATOM 2975 O O . GLU A 1 206 ? 54.54542 -27.80625 -5.58947 1.000 78.94673 228 GLU A O 1
ATOM 2987 N N . GLU A 1 207 ? 52.61157 -26.94592 -6.23541 1.000 72.96581 229 GLU A N 1
ATOM 2988 C CA . GLU A 1 207 ? 53.15154 -26.63741 -7.54750 1.000 78.32069 229 GLU A CA 1
ATOM 2989 C C . GLU A 1 207 ? 53.82321 -25.25880 -7.60623 1.000 81.00176 229 GLU A C 1
ATOM 2990 O O . GLU A 1 207 ? 54.32422 -24.87469 -8.67583 1.000 79.39467 229 GLU A O 1
ATOM 3002 N N . THR A 1 208 ? 53.90083 -24.52922 -6.49079 1.000 79.12351 230 THR A N 1
ATOM 3003 C CA . THR A 1 208 ? 54.48007 -23.19138 -6.50963 1.000 83.52142 230 THR A CA 1
ATOM 3004 C C . THR A 1 208 ? 55.73115 -23.14261 -5.63909 1.000 85.42807 230 THR A C 1
ATOM 3005 O O . THR A 1 208 ? 55.70673 -23.62403 -4.49029 1.000 81.81403 230 THR A O 1
ATOM 3016 N N . PRO A 1 209 ? 56.82668 -22.56500 -6.11139 1.000 81.22476 231 PRO A N 1
ATOM 3017 C CA . PRO A 1 209 ? 57.99447 -22.41875 -5.22985 1.000 101.84737 231 PRO A CA 1
ATOM 3018 C C . PRO A 1 209 ? 57.70256 -21.35169 -4.18535 1.000 106.66412 231 PRO A C 1
ATOM 3019 O O . PRO A 1 209 ? 56.99409 -20.37247 -4.44175 1.000 102.78424 231 PRO A O 1
ATOM 3030 N N . GLU A 1 210 ? 58.22807 -21.57113 -2.98122 1.000 112.55174 232 GLU A N 1
ATOM 3031 C CA . GLU A 1 210 ? 58.07588 -20.58625 -1.91706 1.000 123.14708 232 GLU A CA 1
ATOM 3032 C C . GLU A 1 210 ? 58.70431 -19.23818 -2.27011 1.000 127.91194 232 GLU A C 1
ATOM 3033 O O . GLU A 1 210 ? 58.44127 -18.25365 -1.57238 1.000 128.44684 232 GLU A O 1
ATOM 3045 N N . GLU A 1 211 ? 59.49965 -19.15967 -3.34408 1.000 126.90051 233 GLU A N 1
ATOM 3046 C CA . GLU A 1 211 ? 60.03950 -17.88659 -3.81829 1.000 130.06924 233 GLU A CA 1
ATOM 3047 C C . GLU A 1 211 ? 59.11614 -17.22992 -4.84232 1.000 124.31834 233 GLU A C 1
ATOM 3048 O O . GLU A 1 211 ? 59.05979 -15.99632 -4.91382 1.000 121.61592 233 GLU A O 1
ATOM 3060 N N . GLY A 1 212 ? 58.35235 -18.01810 -5.59234 1.000 128.59360 234 GLY A N 1
ATOM 3061 C CA . GLY A 1 212 ? 57.44502 -17.47003 -6.58456 1.000 121.54699 234 GLY A CA 1
ATOM 3062 C C . GLY A 1 212 ? 56.36079 -16.59623 -5.97591 1.000 115.08947 234 GLY A C 1
ATOM 3063 O O . GLY A 1 212 ? 56.15840 -16.52972 -4.76359 1.000 112.80523 234 GLY A O 1
ATOM 3067 N N . GLN A 1 213 ? 55.66614 -15.87728 -6.85597 1.000 114.05332 235 GLN A N 1
ATOM 3068 C CA . GLN A 1 213 ? 54.47818 -15.14996 -6.43005 1.000 113.57910 235 GLN A CA 1
ATOM 3069 C C . GLN A 1 213 ? 53.39796 -16.16960 -6.09506 1.000 100.11697 235 GLN A C 1
ATOM 3070 O O . GLN A 1 213 ? 53.23790 -17.17445 -6.79743 1.000 99.61246 235 GLN A O 1
ATOM 3084 N N . GLN A 1 214 ? 52.63876 -15.92471 -5.03296 1.000 91.80768 236 GLN A N 1
ATOM 3085 C CA . GLN A 1 214 ? 51.70861 -16.96073 -4.63890 1.000 79.32888 236 GLN A CA 1
ATOM 3086 C C . GLN A 1 214 ? 50.55956 -17.02966 -5.63927 1.000 72.68678 236 GLN A C 1
ATOM 3087 O O . GLN A 1 214 ? 50.06532 -15.99733 -6.11918 1.000 68.80754 236 GLN A O 1
ATOM 3101 N N . PRO A 1 215 ? 50.09354 -18.21559 -5.98171 1.000 73.15242 237 PRO A N 1
ATOM 3102 C CA . PRO A 1 215 ? 48.97833 -18.35449 -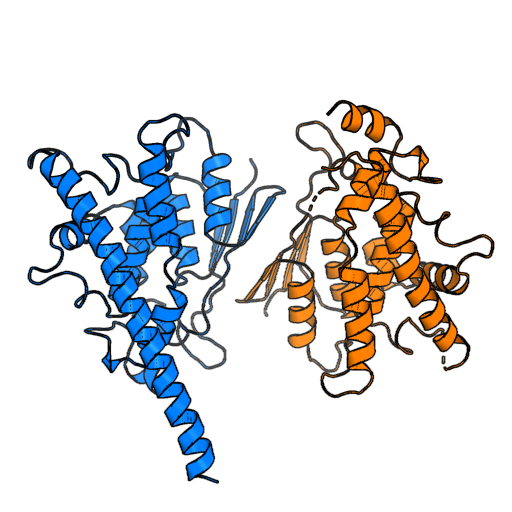6.91394 1.000 67.58494 237 PRO A CA 1
ATOM 3103 C C . PRO A 1 215 ? 47.65464 -17.99588 -6.23814 1.000 65.93985 237 PRO A C 1
ATOM 3104 O O . PRO A 1 215 ? 47.59800 -17.76160 -5.03492 1.000 62.87564 237 PRO A O 1
ATOM 3115 N N . TRP A 1 216 ? 46.57731 -17.99000 -7.03716 1.000 60.07033 238 TRP A N 1
ATOM 3116 C CA . TRP A 1 216 ? 45.21114 -17.86779 -6.53976 1.000 58.57806 238 TRP A CA 1
ATOM 3117 C C . TRP A 1 216 ? 44.58965 -19.26669 -6.56578 1.000 57.46821 238 TRP A C 1
ATOM 3118 O O . TRP A 1 216 ? 45.30912 -20.25640 -6.65584 1.000 57.49661 238 TRP A O 1
ATOM 3139 N N . LEU A 1 217 ? 43.25134 -19.35936 -6.52560 1.000 58.83157 239 LEU A N 1
ATOM 3140 C CA . LEU A 1 217 ? 42.61727 -20.64975 -6.28793 1.000 53.35786 239 LEU A CA 1
ATOM 3141 C C . LEU A 1 217 ? 42.87816 -21.61022 -7.42036 1.000 56.43986 239 LEU A C 1
ATOM 3142 O O . LEU A 1 217 ? 43.32566 -22.73671 -7.19962 1.000 59.66544 239 LEU A O 1
ATOM 3158 N N . CYS A 1 218 ? 42.71336 -21.15002 -8.65690 1.000 59.70555 240 CYS A N 1
ATOM 3159 C CA . CYS A 1 218 ? 42.72493 -22.02662 -9.82811 1.000 60.55336 240 CYS A CA 1
ATOM 3160 C C . CYS A 1 218 ? 43.97278 -21.89516 -10.66085 1.000 63.71174 240 CYS A C 1
ATOM 3161 O O . CYS A 1 218 ? 44.06001 -22.52615 -11.70999 1.000 73.03002 240 CYS A O 1
ATOM 3169 N N . GLY A 1 219 ? 44.98171 -21.18373 -10.19616 1.000 63.41604 241 GLY A N 1
ATOM 3170 C CA . GLY A 1 219 ? 46.15015 -20.92895 -11.03023 1.000 59.44641 241 GLY A CA 1
ATOM 3171 C C . GLY A 1 219 ? 46.68885 -19.56762 -10.65354 1.000 66.68244 241 GLY A C 1
ATOM 3172 O O . GLY A 1 219 ? 46.41472 -19.05472 -9.56842 1.000 63.22483 241 GLY A O 1
ATOM 3176 N N . GLU A 1 220 ? 47.44026 -18.97030 -11.55083 1.000 62.27879 242 GLU A N 1
ATOM 3177 C CA . GLU A 1 220 ? 48.17145 -17.77239 -11.16875 1.000 72.96383 242 GLU A CA 1
ATOM 3178 C C . GLU A 1 220 ? 47.32881 -16.51558 -11.23588 1.000 66.83657 242 GLU A C 1
ATOM 3179 O O . GLU A 1 220 ? 47.59436 -15.56405 -10.50920 1.000 71.49851 242 GLU A O 1
ATOM 3191 N N . SER A 1 221 ? 46.32812 -16.47806 -12.06398 1.000 60.42970 243 SER A N 1
ATOM 3192 C CA . SER A 1 221 ? 45.53671 -15.27065 -12.23804 1.000 71.23548 243 SER A CA 1
ATOM 3193 C C . SER A 1 221 ? 44.32136 -15.32757 -11.33679 1.000 73.27559 243 SER A C 1
ATOM 3194 O O . SER A 1 221 ? 43.75971 -16.40904 -11.12075 1.000 67.59417 243 SER A O 1
ATOM 3202 N N . PHE A 1 222 ? 43.91796 -14.12818 -10.87180 1.000 71.62722 244 PHE A N 1
ATOM 3203 C CA . PHE A 1 222 ? 42.73706 -13.88984 -10.05152 1.000 67.61063 244 PHE A CA 1
ATOM 3204 C C . PHE A 1 222 ? 41.52871 -14.00674 -10.93946 1.000 65.72777 244 PHE A C 1
ATOM 3205 O O . PHE A 1 222 ? 41.45560 -13.29990 -11.94525 1.000 71.52388 244 PHE A O 1
ATOM 3222 N N . THR A 1 223 ? 40.57975 -14.89017 -10.57971 1.000 62.39007 245 THR A N 1
ATOM 3223 C CA . THR A 1 223 ? 39.41345 -15.18359 -11.39572 1.000 62.82232 245 THR A CA 1
ATOM 3224 C C . THR A 1 223 ? 38.11188 -14.91423 -10.64317 1.000 66.16561 245 THR A C 1
ATOM 3225 O O . THR A 1 223 ? 38.09250 -14.53910 -9.46347 1.000 62.10776 245 THR A O 1
ATOM 3236 N N . LEU A 1 224 ? 37.00875 -15.13816 -11.35648 1.000 59.96232 246 LEU A N 1
ATOM 3237 C CA . LEU A 1 224 ? 35.69553 -15.06187 -10.72857 1.000 61.40802 246 LEU A CA 1
ATOM 3238 C C . LEU A 1 224 ? 35.55148 -16.04646 -9.58446 1.000 63.19365 246 LEU A C 1
ATOM 3239 O O . LEU A 1 224 ? 34.78256 -15.78963 -8.65568 1.000 55.78770 246 LEU A O 1
ATOM 3255 N N . ALA A 1 225 ? 36.26534 -17.16737 -9.61324 1.000 55.78510 247 ALA A N 1
ATOM 3256 C CA . ALA A 1 225 ? 36.14297 -18.07749 -8.47878 1.000 58.37374 247 ALA A CA 1
ATOM 3257 C C . ALA A 1 225 ? 36.81218 -17.47656 -7.25101 1.000 58.28515 247 ALA A C 1
ATOM 3258 O O . ALA A 1 225 ? 36.32499 -17.63333 -6.11137 1.000 56.49076 247 ALA A O 1
ATOM 3265 N N . ASP A 1 226 ? 37.86893 -16.69899 -7.47271 1.000 56.84914 248 ASP A N 1
ATOM 3266 C CA . ASP A 1 226 ? 38.52648 -16.00231 -6.38580 1.000 56.44664 248 ASP A CA 1
ATOM 3267 C C . ASP A 1 226 ? 37.64064 -14.91415 -5.82549 1.000 59.77903 248 ASP A C 1
ATOM 3268 O O . ASP A 1 226 ? 37.58789 -14.73946 -4.60385 1.000 54.10436 248 ASP A O 1
ATOM 3277 N N . VAL A 1 227 ? 36.94252 -14.15761 -6.66792 1.000 58.32328 249 VAL A N 1
ATOM 3278 C CA . VAL A 1 227 ? 36.04917 -13.15809 -6.09302 1.000 60.04865 249 VAL A CA 1
ATOM 3279 C C . VAL A 1 227 ? 35.03174 -13.84615 -5.17905 1.000 56.56104 249 VAL A C 1
ATOM 3280 O O . VAL A 1 227 ? 34.79025 -13.39355 -4.06545 1.000 53.18794 249 VAL A O 1
ATOM 3293 N N . SER A 1 228 ? 34.43341 -14.95644 -5.63721 1.000 50.54082 250 SER A N 1
ATOM 3294 C CA . SER A 1 228 ? 33.41567 -15.62552 -4.83749 1.000 54.83617 250 SER A CA 1
ATOM 3295 C C . SER A 1 228 ? 33.99216 -16.17005 -3.54085 1.000 52.68895 250 SER A C 1
ATOM 3296 O O . SER A 1 228 ? 33.37786 -16.04468 -2.47289 1.000 52.10484 250 SER A O 1
ATOM 3304 N N . LEU A 1 229 ? 35.16738 -16.79699 -3.62105 1.000 52.08035 251 LEU A N 1
ATOM 3305 C CA . LEU A 1 229 ? 35.77737 -17.37582 -2.44569 1.000 55.27131 251 LEU A CA 1
ATOM 3306 C C . LEU A 1 229 ? 36.18605 -16.28450 -1.49629 1.000 55.42774 251 LEU A C 1
ATOM 3307 O O . LEU A 1 229 ? 35.89643 -16.36429 -0.30127 1.000 49.70502 251 LEU A O 1
ATOM 3323 N N . ALA A 1 230 ? 36.75950 -15.21210 -2.02466 1.000 50.02963 252 ALA A N 1
ATOM 3324 C CA . ALA A 1 230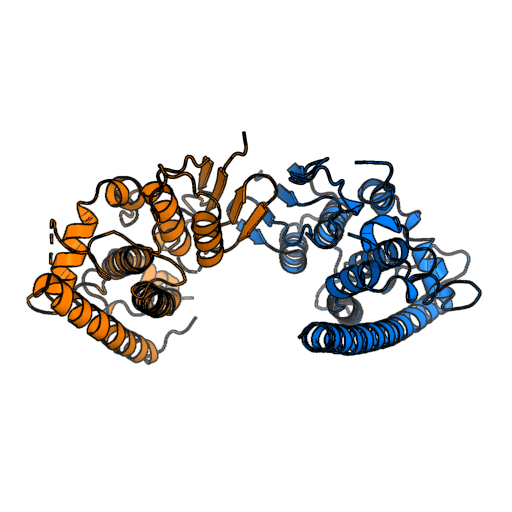 ? 37.26692 -14.16619 -1.15139 1.000 53.58540 252 ALA A CA 1
ATOM 3325 C C . ALA A 1 230 ? 36.14175 -13.51786 -0.37586 1.000 53.15650 252 ALA A C 1
ATOM 3326 O O . ALA A 1 230 ? 36.27344 -13.25025 0.80897 1.000 51.24964 252 ALA A O 1
ATOM 3333 N N . VAL A 1 231 ? 35.06625 -13.15003 -1.06808 1.000 54.04818 253 VAL A N 1
ATOM 3334 C CA . VAL A 1 231 ? 33.98359 -12.44733 -0.44607 1.000 54.22452 253 VAL A CA 1
ATOM 3335 C C . VAL A 1 231 ? 33.23725 -13.38195 0.49626 1.000 51.73708 253 VAL A C 1
ATOM 3336 O O . VAL A 1 231 ? 32.73745 -12.93609 1.52127 1.000 52.77091 253 VAL A O 1
ATOM 3349 N N . THR A 1 232 ? 33.12518 -14.67246 0.14319 1.000 49.74381 254 THR A N 1
ATOM 3350 C CA . THR A 1 232 ? 32.53737 -15.64871 1.03964 1.000 48.47575 254 THR A CA 1
ATOM 3351 C C . THR A 1 232 ? 33.31764 -15.75039 2.34202 1.000 55.05998 254 THR A C 1
ATOM 3352 O O . THR A 1 232 ? 32.72273 -15.75143 3.43599 1.000 50.88048 254 THR A O 1
ATOM 3363 N N . LEU A 1 233 ? 34.64699 -15.90203 2.25031 1.000 49.82304 255 LEU A N 1
ATOM 3364 C CA . LEU A 1 233 ? 35.45732 -16.02392 3.45504 1.000 52.07445 255 LEU A CA 1
ATOM 3365 C C . LEU A 1 233 ? 35.31354 -14.77496 4.28833 1.000 47.09282 255 LEU A C 1
ATOM 3366 O O . LEU A 1 233 ? 35.15413 -14.85329 5.50315 1.000 49.04560 255 LEU A O 1
ATOM 3382 N N . HIS A 1 234 ? 35.42346 -13.58998 3.67416 1.000 49.82422 256 HIS A N 1
ATOM 3383 C CA . HIS A 1 234 ? 35.31014 -12.35682 4.48087 1.000 49.55964 256 HIS A CA 1
ATOM 3384 C C . HIS A 1 234 ? 33.96377 -12.29195 5.21935 1.000 53.63836 256 HIS A C 1
ATOM 3385 O O . HIS A 1 234 ? 33.89406 -11.89318 6.39278 1.000 53.95729 256 HIS A O 1
ATOM 3399 N N . ARG A 1 235 ? 32.86391 -12.67890 4.54005 1.000 55.79015 257 ARG A N 1
ATOM 3400 C CA . ARG A 1 235 ? 31.55588 -12.69887 5.20863 1.000 55.85633 257 ARG A CA 1
ATOM 3401 C C . ARG A 1 235 ? 31.47853 -13.79077 6.28204 1.000 52.03152 257 ARG A C 1
ATOM 3402 O O . ARG A 1 235 ? 30.88860 -13.58308 7.34542 1.000 48.87199 257 ARG A O 1
ATOM 3423 N N . LEU A 1 236 ? 32.03803 -14.98306 6.03427 1.000 49.16007 258 LEU A N 1
ATOM 3424 C CA . LEU A 1 236 ? 32.06413 -15.97134 7.11625 1.000 53.41634 258 LEU A CA 1
ATOM 3425 C C . LEU A 1 236 ? 32.78288 -15.40763 8.34579 1.000 57.01960 258 LEU A C 1
ATOM 3426 O O . LEU A 1 236 ? 32.34505 -15.59666 9.50080 1.000 56.82473 258 LEU A O 1
ATOM 3442 N N . LYS A 1 237 ? 33.90345 -14.71452 8.12690 1.000 55.32347 259 LYS A N 1
ATOM 3443 C CA . LYS A 1 237 ? 34.59032 -14.06728 9.24130 1.000 57.53282 259 LYS A CA 1
ATOM 3444 C C . LYS A 1 237 ? 33.64510 -13.15049 10.00696 1.000 52.59476 259 LYS A C 1
ATOM 3445 O O . LYS A 1 237 ? 33.55018 -13.19161 11.24178 1.000 52.28243 259 LYS A O 1
ATOM 3464 N N . PHE A 1 238 ? 32.99482 -12.24894 9.27125 1.000 54.74673 260 PHE A N 1
ATOM 3465 C CA . PHE A 1 238 ? 32.06129 -11.30204 9.87781 1.000 54.68873 260 PHE A CA 1
ATOM 3466 C C . PHE A 1 238 ? 31.02797 -12.05112 10.70806 1.000 56.59154 260 PHE A C 1
ATOM 3467 O O . PHE A 1 238 ? 30.67518 -11.63685 11.82225 1.000 57.00054 260 PHE A O 1
ATOM 3484 N N . LEU A 1 239 ? 30.56382 -13.18502 10.21313 1.000 54.88538 261 LEU A N 1
ATOM 3485 C CA . LEU A 1 239 ? 29.44866 -13.84473 10.89504 1.000 59.60900 261 LEU A CA 1
ATOM 3486 C C . LEU A 1 239 ? 29.89580 -14.69827 12.05108 1.000 59.41535 261 LEU A C 1
ATOM 3487 O O . LEU A 1 239 ? 29.05999 -15.17187 12.81804 1.000 57.78321 261 LEU A O 1
ATOM 3503 N N . GLY A 1 240 ? 31.18842 -14.98101 12.16663 1.000 59.27539 262 GLY A N 1
ATOM 3504 C CA . GLY A 1 240 ? 31.65282 -15.83463 13.23668 1.000 54.66807 262 GLY A CA 1
ATOM 3505 C C . GLY A 1 240 ? 31.70397 -17.29609 12.89978 1.000 55.35413 262 GLY A C 1
ATOM 3506 O O . GLY A 1 240 ? 31.77976 -18.15668 13.80174 1.000 57.46961 262 GLY A O 1
ATOM 3510 N N . PHE A 1 241 ? 31.74101 -17.61385 11.63089 1.000 51.64683 263 PHE A N 1
ATOM 3511 C CA . PHE A 1 241 ? 31.89041 -18.99895 11.21301 1.000 59.60591 263 PHE A CA 1
ATOM 3512 C C . PHE A 1 241 ? 33.26676 -19.25108 10.60871 1.000 60.06138 263 PHE A C 1
ATOM 3513 O O . PHE A 1 241 ? 33.43540 -20.21343 9.83061 1.000 58.77079 263 PHE A O 1
ATOM 3530 N N . ALA A 1 242 ? 34.21796 -18.35349 10.87466 1.000 57.78988 264 ALA A N 1
ATOM 3531 C CA . ALA A 1 242 ? 35.58771 -18.56669 10.42077 1.000 61.00907 264 ALA A CA 1
ATOM 3532 C C . ALA A 1 242 ? 36.32825 -19.52396 11.31341 1.000 56.63302 264 ALA A C 1
ATOM 3533 O O . ALA A 1 242 ? 36.99798 -20.42217 10.82268 1.000 64.33477 264 ALA A O 1
ATOM 3540 N N . ARG A 1 243 ? 36.24629 -19.34764 12.63340 1.000 63.96718 265 ARG A N 1
ATOM 3541 C CA . ARG A 1 243 ? 37.13464 -20.11622 13.50645 1.000 61.78504 265 ARG A CA 1
ATOM 3542 C C . ARG A 1 243 ? 36.78029 -21.59884 13.45675 1.000 64.33195 265 ARG A C 1
ATOM 3543 O O . ARG A 1 243 ? 37.63108 -22.45601 13.65336 1.000 62.55140 265 ARG A O 1
ATOM 3564 N N . ARG A 1 244 ? 35.52055 -21.94211 13.25639 1.000 63.80717 266 ARG A N 1
ATOM 3565 C CA . ARG A 1 244 ? 35.21443 -23.35221 13.07036 1.000 62.86602 266 ARG A CA 1
ATOM 3566 C C . ARG A 1 244 ? 35.79268 -23.90420 11.76889 1.000 69.95417 266 ARG A C 1
ATOM 3567 O O . ARG A 1 244 ? 35.95083 -25.12591 11.65639 1.000 69.19076 266 ARG A O 1
ATOM 3588 N N . ASN A 1 245 ? 36.10655 -23.05652 10.77298 1.000 64.75474 267 ASN A N 1
ATOM 3589 C CA . ASN A 1 245 ? 36.48597 -23.58569 9.46363 1.000 65.24611 267 ASN A CA 1
ATOM 3590 C C . ASN A 1 245 ? 37.94879 -23.39246 9.08462 1.000 62.67317 267 ASN A C 1
ATOM 3591 O O . ASN A 1 245 ? 38.45791 -24.20152 8.31175 1.000 63.25824 267 ASN A O 1
ATOM 3602 N N . TRP A 1 246 ? 38.66076 -22.43250 9.65990 1.000 55.39642 268 TRP A N 1
ATOM 3603 C CA . TRP A 1 246 ? 40.09386 -22.42389 9.48785 1.000 59.63900 268 TRP A CA 1
ATOM 3604 C C . TRP A 1 246 ? 40.78487 -21.71818 10.63629 1.000 64.43134 268 TRP A C 1
ATOM 3605 O O . TRP A 1 246 ? 40.16862 -20.94339 11.36407 1.000 62.78756 268 TRP A O 1
ATOM 3626 N N . GLY A 1 247 ? 42.10444 -21.91787 10.71855 1.000 60.91543 269 GLY A N 1
ATOM 3627 C CA . GLY A 1 247 ? 42.89074 -21.34436 11.79673 1.000 60.64999 269 GLY A CA 1
ATOM 3628 C C . GLY A 1 247 ? 43.24399 -22.38133 12.84322 1.000 66.44707 269 GLY A C 1
ATOM 3629 O O . GLY A 1 247 ? 42.65023 -23.45084 12.94660 1.000 68.56739 269 GLY A O 1
ATOM 3633 N N . ASN A 1 248 ? 44.27852 -22.07579 13.61073 1.000 73.11125 270 ASN A N 1
ATOM 3634 C CA . ASN A 1 248 ? 44.71173 -22.95105 14.70232 1.000 80.52424 270 ASN A CA 1
ATOM 3635 C C . ASN A 1 248 ? 44.99679 -24.35973 14.17917 1.000 77.39480 270 ASN A C 1
ATOM 3636 O O . ASN A 1 248 ? 44.68284 -25.36050 14.81921 1.000 76.85912 270 ASN A O 1
ATOM 3647 N N . GLY A 1 249 ? 45.58871 -24.45382 12.99222 1.000 75.45412 271 GLY A N 1
ATOM 3648 C CA . GLY A 1 249 ? 45.89977 -25.74122 12.41534 1.000 77.35467 271 GLY A CA 1
ATOM 3649 C C . GLY A 1 249 ? 44.83887 -26.30363 11.48900 1.000 77.79098 271 GLY A C 1
ATOM 3650 O O . GLY A 1 249 ? 45.13869 -27.21518 10.70297 1.000 76.28830 271 GLY A O 1
ATOM 3654 N N . LYS A 1 250 ? 43.61792 -25.78854 11.52813 1.000 69.97400 272 LYS A N 1
ATOM 3655 C CA . LYS A 1 250 ? 42.62342 -26.26539 10.59324 1.000 76.57886 272 LYS A CA 1
ATOM 3656 C C . LYS A 1 250 ? 42.76167 -25.52175 9.25696 1.000 66.05138 272 LYS A C 1
ATOM 3657 O O . LYS A 1 250 ? 42.95028 -24.30412 9.20066 1.000 61.08374 272 LYS A O 1
ATOM 3676 N N . ARG A 1 251 ? 42.64691 -26.26387 8.17667 1.000 66.50190 273 ARG A N 1
ATOM 3677 C CA . ARG A 1 251 ? 42.68293 -25.69848 6.81507 1.000 59.60446 273 ARG A CA 1
ATOM 3678 C C . ARG A 1 251 ? 43.71909 -24.58861 6.66185 1.000 57.94491 273 ARG A C 1
ATOM 3679 O O . ARG A 1 251 ? 43.41018 -23.47826 6.27784 1.000 57.55490 273 ARG A O 1
ATOM 3700 N N . PRO A 1 252 ? 45.01388 -24.91650 6.85428 1.000 60.32801 274 PRO A N 1
ATOM 3701 C CA . PRO A 1 252 ? 46.03499 -23.86011 6.79199 1.000 56.58958 274 PRO A CA 1
ATOM 3702 C C . PRO A 1 252 ? 46.18199 -23.24905 5.42463 1.000 56.16121 274 PRO A C 1
ATOM 3703 O O . PRO A 1 252 ? 46.51269 -22.06118 5.32897 1.000 59.01883 274 PRO A O 1
ATOM 3714 N N . ASN A 1 253 ? 45.96355 -23.98059 4.33832 1.000 57.43233 275 ASN A N 1
ATOM 3715 C CA . ASN A 1 253 ? 46.06353 -23.29030 3.04867 1.000 60.95784 275 ASN A CA 1
ATOM 3716 C C . ASN A 1 253 ? 44.94115 -22.26494 2.91003 1.000 59.93560 275 ASN A C 1
ATOM 3717 O O . ASN A 1 253 ? 45.11755 -21.20266 2.28759 1.000 57.23183 275 ASN A O 1
ATOM 3728 N N . LEU A 1 254 ? 43.75476 -22.62050 3.38436 1.000 55.35338 276 LEU A N 1
ATOM 3729 C CA . LEU A 1 254 ? 42.65004 -21.65959 3.31506 1.000 52.90115 276 LEU A CA 1
ATOM 3730 C C . LEU A 1 254 ? 42.97877 -20.43031 4.13742 1.000 56.66770 276 LEU A C 1
ATOM 3731 O O . LEU A 1 254 ? 42.77366 -19.31040 3.67619 1.000 53.69750 276 LEU A O 1
ATOM 3747 N N . GLU A 1 255 ? 43.56411 -20.61737 5.33159 1.000 56.51268 277 GLU A N 1
ATOM 3748 C CA . GLU A 1 255 ? 43.95135 -19.48498 6.15608 1.000 55.64091 277 GLU A CA 1
ATOM 3749 C C . GLU A 1 255 ? 44.94151 -18.57354 5.41847 1.000 58.52461 277 GLU A C 1
ATOM 3750 O O . GLU A 1 255 ? 44.75291 -17.34981 5.32648 1.000 57.87546 277 GLU A O 1
ATOM 3762 N N . THR A 1 256 ? 45.97583 -19.16216 4.82703 1.000 56.76334 278 THR A N 1
ATOM 3763 C CA . THR A 1 256 ? 46.94968 -18.37588 4.07447 1.000 57.95509 278 THR A CA 1
ATOM 3764 C C . THR A 1 256 ? 46.30538 -17.66942 2.89723 1.000 55.58296 278 THR A C 1
ATOM 3765 O O . THR A 1 256 ? 46.66457 -16.52500 2.56710 1.000 53.63775 278 THR A O 1
ATOM 3776 N N . TYR A 1 257 ? 45.38612 -18.34906 2.21318 1.000 59.78828 279 TYR A N 1
ATOM 3777 C CA . TYR A 1 257 ? 44.65251 -17.71515 1.11344 1.000 55.32306 279 TYR A CA 1
ATOM 3778 C C . TYR A 1 257 ? 43.93105 -16.45973 1.59913 1.000 53.72501 279 TYR A C 1
ATOM 3779 O O . TYR A 1 257 ? 44.00007 -15.39118 0.97138 1.000 56.98051 279 TYR A O 1
ATOM 3797 N N . TYR A 1 258 ? 43.18008 -16.58766 2.66550 1.000 56.58005 280 TYR A N 1
ATOM 3798 C CA . TYR A 1 258 ? 42.45742 -15.43836 3.18666 1.000 58.82747 280 TYR A CA 1
ATOM 3799 C C . TYR A 1 258 ? 43.41745 -14.31998 3.52937 1.000 59.41916 280 TYR A C 1
ATOM 3800 O O . TYR A 1 258 ? 43.14270 -13.15186 3.22807 1.000 60.16895 280 TYR A O 1
ATOM 3818 N N . GLU A 1 259 ? 44.55946 -14.65168 4.15352 1.000 60.58188 281 GLU A N 1
ATOM 3819 C CA . GLU A 1 259 ? 45.54823 -13.59654 4.43648 1.000 63.80741 281 GLU A CA 1
ATOM 3820 C C . GLU A 1 259 ? 46.00521 -12.92250 3.15762 1.000 59.78810 281 GLU A C 1
ATOM 3821 O O . GLU A 1 259 ? 46.14381 -11.69432 3.09612 1.000 63.91184 281 GLU A O 1
ATOM 3833 N N A HIS A 1 260 ? 46.26106 -13.70871 2.10602 0.578 63.68490 282 HIS A N 1
ATOM 3834 N N B HIS A 1 260 ? 46.26813 -13.70392 2.09976 0.422 61.73139 282 HIS A N 1
ATOM 3835 C CA A HIS A 1 260 ? 46.64826 -13.15739 0.81175 0.578 60.67309 282 HIS A CA 1
ATOM 3836 C CA B HIS A 1 260 ? 46.65956 -13.10631 0.82698 0.422 58.50139 282 HIS A CA 1
ATOM 3837 C C A HIS A 1 260 ? 45.56911 -12.22125 0.28159 0.578 63.17788 282 HIS A C 1
ATOM 3838 C C B HIS A 1 260 ? 45.55815 -12.18514 0.31152 0.422 63.85759 282 HIS A C 1
ATOM 3839 O O A HIS A 1 260 ? 45.86105 -11.10785 -0.17372 0.578 64.41617 282 HIS A O 1
ATOM 3840 O O B HIS A 1 260 ? 45.82401 -11.05989 -0.13114 0.422 62.52333 282 HIS A O 1
ATOM 3867 N N . VAL A 1 261 ? 44.30242 -12.65881 0.37340 1.000 58.66860 283 VAL A N 1
ATOM 3868 C CA . VAL A 1 261 ? 43.15628 -11.86182 -0.07977 1.000 62.35993 283 VAL A CA 1
ATOM 3869 C C . VAL A 1 261 ? 43.16229 -10.48382 0.56365 1.000 59.94499 283 VAL A C 1
ATOM 3870 O O . VAL A 1 261 ? 42.93532 -9.46386 -0.09668 1.000 59.53716 283 VAL A O 1
ATOM 3883 N N . LEU A 1 262 ? 43.29629 -10.45636 1.88107 1.000 56.09615 284 LEU A N 1
ATOM 3884 C CA . LEU A 1 262 ? 43.20297 -9.20480 2.62783 1.000 62.47081 284 LEU A CA 1
ATOM 3885 C C . LEU A 1 262 ? 44.26577 -8.19717 2.19484 1.000 69.44518 284 LEU A C 1
ATOM 3886 O O . LEU A 1 262 ? 44.06164 -6.98077 2.32728 1.000 71.25246 284 LEU A O 1
ATOM 3902 N N . LYS A 1 263 ? 45.41170 -8.67139 1.69323 1.000 68.30793 285 LYS A N 1
ATOM 3903 C CA . LYS A 1 263 ? 46.48335 -7.79087 1.24990 1.000 70.80198 285 LYS A CA 1
ATOM 3904 C C . LYS A 1 263 ? 46.31034 -7.33475 -0.18130 1.000 72.35858 285 LYS A C 1
ATOM 3905 O O . LYS A 1 263 ? 47.00655 -6.40407 -0.59613 1.000 72.25301 285 LYS A O 1
ATOM 3924 N N . ARG A 1 264 ? 45.42663 -7.96975 -0.95012 1.000 64.25820 286 ARG A N 1
ATOM 3925 C CA . ARG A 1 264 ? 45.25650 -7.57113 -2.33219 1.000 66.84650 286 ARG A CA 1
ATOM 3926 C C . ARG A 1 264 ? 44.75215 -6.12884 -2.41079 1.000 74.89674 286 ARG A C 1
ATOM 3927 O O . ARG A 1 264 ? 43.81192 -5.72786 -1.69814 1.000 68.96225 286 ARG A O 1
ATOM 3948 N N . LYS A 1 265 ? 45.38987 -5.34343 -3.27935 1.000 75.21755 287 LYS A N 1
ATOM 3949 C CA . LYS A 1 265 ? 45.15218 -3.90681 -3.27687 1.000 76.47591 287 LYS A CA 1
ATOM 3950 C C . LYS A 1 265 ? 43.70791 -3.63001 -3.61221 1.000 70.86582 287 LYS A C 1
ATOM 3951 O O . LYS A 1 265 ? 43.06959 -2.77919 -2.98979 1.000 76.09533 287 LYS A O 1
ATOM 3970 N N . THR A 1 266 ? 43.18825 -4.32315 -4.63240 1.000 71.69645 288 THR A N 1
ATOM 3971 C CA . THR A 1 266 ? 41.79851 -4.15709 -5.05667 1.000 75.41968 288 THR A CA 1
ATOM 3972 C C . THR A 1 266 ? 40.82073 -4.53731 -3.95094 1.000 70.20901 288 THR A C 1
ATOM 3973 O O . THR A 1 266 ? 39.84826 -3.81994 -3.69721 1.000 69.56341 288 THR A O 1
ATOM 3984 N N . PHE A 1 267 ? 41.02552 -5.70319 -3.33270 1.000 67.14329 289 PHE A N 1
ATOM 3985 C CA . PHE A 1 267 ? 40.13162 -6.12729 -2.26400 1.000 66.44136 289 PHE A CA 1
ATOM 3986 C C . PHE A 1 267 ? 40.10535 -5.07609 -1.16509 1.000 64.29304 289 PHE A C 1
ATOM 3987 O O . PHE A 1 267 ? 39.04445 -4.66181 -0.69326 1.000 66.09885 289 PHE A O 1
ATOM 4004 N N . ASN A 1 268 ? 41.27138 -4.61331 -0.75432 1.000 66.83242 290 ASN A N 1
ATOM 4005 C CA . ASN A 1 268 ? 41.32901 -3.63087 0.32237 1.000 68.95528 290 ASN A CA 1
ATOM 4006 C C . ASN A 1 268 ? 40.68040 -2.31278 -0.09701 1.000 75.46944 290 ASN A C 1
ATOM 4007 O O . ASN A 1 268 ? 39.99861 -1.66310 0.70613 1.000 71.21319 290 ASN A O 1
ATOM 4018 N N . LYS A 1 269 ? 40.82830 -1.91129 -1.37225 1.000 74.24176 291 LYS A N 1
ATOM 4019 C CA . LYS A 1 269 ? 40.26889 -0.61642 -1.75432 1.000 74.39055 291 LYS A CA 1
ATOM 4020 C C . LYS A 1 269 ? 38.75582 -0.66329 -1.77541 1.000 74.91671 291 LYS A C 1
ATOM 4021 O O . LYS A 1 269 ? 38.07188 0.31069 -1.41470 1.000 74.51420 291 LYS A O 1
ATOM 4040 N N . VAL A 1 270 ? 38.21350 -1.80456 -2.15083 1.000 72.73637 292 VAL A N 1
ATOM 4041 C CA . VAL A 1 270 ? 36.79017 -1.89832 -2.37479 1.000 68.17811 292 VAL A CA 1
ATOM 4042 C C . VAL A 1 270 ? 36.09370 -2.34101 -1.09889 1.000 68.31986 292 VAL A C 1
ATOM 4043 O O . VAL A 1 270 ? 35.01896 -1.83310 -0.76519 1.000 63.25287 292 VAL A O 1
ATOM 4056 N N . LEU A 1 271 ? 36.71144 -3.29238 -0.40564 1.000 62.69097 293 LEU A N 1
ATOM 4057 C CA . LEU A 1 271 ? 36.06905 -4.01370 0.67902 1.000 66.55678 293 LEU A CA 1
ATOM 4058 C C . LEU A 1 271 ? 36.79204 -3.88360 2.00978 1.000 67.40687 293 LEU A C 1
ATOM 4059 O O . LEU A 1 271 ? 36.38374 -4.55470 2.96736 1.000 64.41981 293 LEU A O 1
ATOM 4075 N N . GLY A 1 272 ? 37.82847 -3.03813 2.10534 1.000 65.41240 294 GLY A N 1
ATOM 4076 C CA . GLY A 1 272 ? 38.65920 -2.99698 3.31580 1.000 68.85231 294 GLY A CA 1
ATOM 4077 C C . GLY A 1 272 ? 37.91917 -2.64603 4.59641 1.000 70.49620 294 GLY A C 1
ATOM 4078 O O . GLY A 1 272 ? 38.37289 -2.99354 5.68241 1.000 71.38620 294 GLY A O 1
ATOM 4082 N N . HIS A 1 273 ? 36.80556 -1.92932 4.49663 1.000 73.82196 295 HIS A N 1
ATOM 4083 C CA . HIS A 1 273 ? 36.05405 -1.47615 5.66479 1.000 75.48788 295 HIS A CA 1
ATOM 4084 C C . HIS A 1 273 ? 34.69935 -2.15302 5.83253 1.000 65.68832 295 HIS A C 1
ATOM 4085 O O . HIS A 1 273 ? 33.99413 -1.82785 6.78534 1.000 63.47322 295 HIS A O 1
ATOM 4099 N N . VAL A 1 274 ? 34.32490 -3.10097 4.96775 1.000 62.49468 296 VAL A N 1
ATOM 4100 C CA . VAL A 1 274 ? 32.93508 -3.51054 4.95113 1.000 66.61565 296 VAL A CA 1
ATOM 4101 C C . VAL A 1 274 ? 32.55835 -4.34554 6.16809 1.000 61.34381 296 VAL A C 1
ATOM 4102 O O . VAL A 1 274 ? 31.35652 -4.53318 6.42704 1.000 62.36015 296 VAL A O 1
ATOM 4115 N N . ASN A 1 275 ? 33.51908 -4.89124 6.89192 1.000 60.74181 297 ASN A N 1
ATOM 4116 C CA . ASN A 1 275 ? 33.26178 -5.63264 8.11162 1.000 59.62136 297 ASN A CA 1
ATOM 4117 C C . ASN A 1 275 ? 33.38847 -4.76698 9.35573 1.000 61.47646 297 ASN A C 1
ATOM 4118 O O . ASN A 1 275 ? 33.26329 -5.28363 10.47618 1.000 58.87891 297 ASN A O 1
ATOM 4129 N N . ASN A 1 276 ? 33.64286 -3.48218 9.18172 1.000 58.21949 298 ASN A N 1
ATOM 4130 C CA . ASN A 1 276 ? 33.94226 -2.59934 10.29386 1.000 67.82208 298 ASN A CA 1
ATOM 4131 C C . ASN A 1 276 ? 32.65155 -1.90505 10.72610 1.000 70.14635 298 ASN A C 1
ATOM 4132 O O . ASN A 1 276 ? 32.19834 -0.95891 10.07201 1.000 61.99921 298 ASN A O 1
ATOM 4143 N N . ILE A 1 277 ? 32.09159 -2.33437 11.86591 1.000 71.03560 299 ILE A N 1
ATOM 4144 C CA . ILE A 1 277 ? 30.79797 -1.80090 12.26962 1.000 67.64130 299 ILE A CA 1
ATOM 4145 C C . ILE A 1 277 ? 30.90310 -0.39158 12.80481 1.000 66.65672 299 ILE A C 1
ATOM 4146 O O . ILE A 1 277 ? 29.88889 0.20843 13.13745 1.000 71.11626 299 ILE A O 1
ATOM 4162 N N . LEU A 1 278 ? 32.10458 0.14170 12.92858 1.000 66.62040 300 LEU A N 1
ATOM 4163 C CA . LEU A 1 278 ? 32.24165 1.52284 13.36057 1.000 70.67815 300 LEU A CA 1
ATOM 4164 C C . LEU A 1 278 ? 31.95637 2.50211 12.24329 1.000 72.70614 300 LEU A C 1
ATOM 4165 O O . LEU A 1 278 ? 31.76312 3.70105 12.50412 1.000 73.82632 300 LEU A O 1
ATOM 4181 N N . ILE A 1 279 ? 31.95817 2.00908 11.00892 1.000 77.66593 301 ILE A N 1
ATOM 4182 C CA . ILE A 1 279 ? 31.90392 2.81550 9.79469 1.000 84.08286 301 ILE A CA 1
ATOM 4183 C C . ILE A 1 279 ? 30.52405 2.60405 9.20579 1.000 81.72225 301 ILE A C 1
ATOM 4184 O O . ILE A 1 279 ? 30.12139 1.45943 8.92820 1.000 71.38241 301 ILE A O 1
ATOM 4200 N N . SER A 1 280 ? 29.80902 3.70014 9.00786 1.000 88.67211 302 SER A N 1
ATOM 4201 C CA . SER A 1 280 ? 28.43865 3.62707 8.54673 1.000 93.57080 302 SER A CA 1
ATOM 4202 C C . SER A 1 280 ? 28.36444 3.17968 7.07504 1.000 94.99976 302 SER A C 1
ATOM 4203 O O . SER A 1 280 ? 27.29925 2.67292 6.68671 1.000 92.69339 302 SER A O 1
ATOM 4212 N N . GLU B 1 1 ? 11.86108 12.64613 1.44911 1.000 136.89394 23 GLU B N 1
ATOM 4213 C CA . GLU B 1 1 ? 12.07189 12.92534 0.03543 1.000 140.24748 23 GLU B CA 1
ATOM 4214 C C . GLU B 1 1 ? 12.64152 11.76221 -0.77922 1.000 127.02610 23 GLU B C 1
ATOM 4215 O O . GLU B 1 1 ? 13.61351 11.92903 -1.51334 1.000 115.28877 23 GLU B O 1
ATOM 4226 N N . VAL B 1 2 ? 12.01189 10.59427 -0.66445 1.000 125.32315 24 VAL B N 1
ATOM 4227 C CA . VAL B 1 2 ? 12.43752 9.45248 -1.45222 1.000 111.33333 24 VAL B CA 1
ATOM 4228 C C . VAL B 1 2 ? 11.96503 9.64530 -2.88410 1.000 112.79750 24 VAL B C 1
ATOM 4229 O O . VAL B 1 2 ? 10.78721 9.92752 -3.14538 1.000 108.94619 24 VAL B O 1
ATOM 4242 N N . LYS B 1 3 ? 12.88613 9.50760 -3.81578 1.000 111.59431 25 LYS B N 1
ATOM 4243 C CA . LYS B 1 3 ? 12.56660 9.59024 -5.22282 1.000 105.23366 25 LYS B CA 1
ATOM 4244 C C . LYS B 1 3 ? 12.12789 8.21859 -5.70596 1.000 92.52867 25 LYS B C 1
ATOM 4245 O O . LYS B 1 3 ? 12.57190 7.17952 -5.21210 1.000 91.46308 25 LYS B O 1
ATOM 4264 N N . LEU B 1 4 ? 11.22225 8.22160 -6.64567 1.000 86.47829 26 LEU B N 1
ATOM 4265 C CA . LEU B 1 4 ? 10.82827 7.01610 -7.35562 1.000 86.47707 26 LEU B CA 1
ATOM 4266 C C . LEU B 1 4 ? 11.53068 7.02820 -8.70683 1.000 83.26555 26 LEU B C 1
ATOM 4267 O O . LEU B 1 4 ? 11.32791 7.94990 -9.50190 1.000 80.73646 26 LEU B O 1
ATOM 4283 N N . ILE B 1 5 ? 12.36209 6.02297 -8.96549 1.000 76.80418 27 ILE B N 1
ATOM 4284 C CA . ILE B 1 5 ? 13.14559 5.98366 -10.18999 1.000 78.87919 27 ILE B CA 1
ATOM 4285 C C . ILE B 1 5 ? 12.83045 4.71242 -10.95437 1.000 77.02718 27 ILE B C 1
ATOM 4286 O O . ILE B 1 5 ? 12.84643 3.61135 -10.38085 1.000 76.01326 27 ILE B O 1
ATOM 4302 N N . LEU B 1 6 ? 12.58297 4.86267 -12.25603 1.000 77.00873 28 LEU B N 1
ATOM 4303 C CA . LEU B 1 6 ? 12.26349 3.74246 -13.12981 1.000 69.90683 28 LEU B CA 1
ATOM 4304 C C . LEU B 1 6 ? 13.18534 3.75475 -14.33931 1.000 73.00483 28 LEU B C 1
ATOM 4305 O O . LEU B 1 6 ? 13.19034 4.71853 -15.11300 1.000 75.15441 28 LEU B O 1
ATOM 4321 N N . TYR B 1 7 ? 13.91012 2.66588 -14.53880 1.000 68.08265 29 TYR B N 1
ATOM 4322 C CA . TYR B 1 7 ? 14.63083 2.40342 -15.77281 1.000 66.09019 29 TYR B CA 1
ATOM 4323 C C . TYR B 1 7 ? 13.86932 1.32466 -16.52948 1.000 68.33708 29 TYR B C 1
ATOM 4324 O O . TYR B 1 7 ? 13.54104 0.28714 -15.94693 1.000 64.63737 29 TYR B O 1
ATOM 4342 N N . HIS B 1 8 ? 13.65958 1.53820 -17.83602 1.000 68.39267 30 HIS B N 1
ATOM 4343 C CA . HIS B 1 8 ? 12.68225 0.77127 -18.59419 1.000 65.76146 30 HIS B CA 1
ATOM 4344 C C . HIS B 1 8 ? 12.96135 0.94720 -20.08322 1.000 69.03533 30 HIS B C 1
ATOM 4345 O O . HIS B 1 8 ? 13.72263 1.81833 -20.49705 1.000 66.59931 30 HIS B O 1
ATOM 4359 N N . TRP B 1 9 ? 12.37054 0.06520 -20.87498 1.000 70.85552 31 TRP B N 1
ATOM 4360 C CA . TRP B 1 9 ? 12.24233 0.23953 -22.32105 1.000 70.50571 31 TRP B CA 1
ATOM 4361 C C . TRP B 1 9 ? 10.81754 0.63369 -22.63036 1.000 64.22801 31 TRP B C 1
ATOM 4362 O O . TRP B 1 9 ? 9.89080 -0.10446 -22.27711 1.000 68.87442 31 TRP B O 1
ATOM 4383 N N . THR B 1 10 ? 10.62139 1.80026 -23.23452 1.000 69.28128 32 THR B N 1
ATOM 4384 C CA . THR B 1 10 ? 9.26356 2.27538 -23.53130 1.000 70.51880 32 THR B CA 1
ATOM 4385 C C . THR B 1 10 ? 8.37270 1.23451 -24.21623 1.000 74.57437 32 THR B C 1
ATOM 4386 O O . THR B 1 10 ? 7.20384 1.08055 -23.85441 1.000 70.90983 32 THR B O 1
ATOM 4397 N N . HIS B 1 11 ? 8.86286 0.57409 -25.25909 1.000 67.75148 33 HIS B N 1
ATOM 4398 C CA . HIS B 1 11 ? 7.95988 -0.28361 -26.02034 1.000 69.44370 33 HIS B CA 1
ATOM 4399 C C . HIS B 1 11 ? 7.84951 -1.68558 -25.45442 1.000 69.37050 33 HIS B C 1
ATOM 4400 O O . HIS B 1 11 ? 7.06971 -2.47684 -25.97909 1.000 74.14738 33 HIS B O 1
ATOM 4414 N N . SER B 1 12 ? 8.55635 -1.98601 -24.38172 1.000 65.12505 34 SER B N 1
ATOM 4415 C CA . SER B 1 12 ? 8.47467 -3.29110 -23.73457 1.000 69.37018 34 SER B CA 1
ATOM 4416 C C . SER B 1 12 ? 7.11289 -3.46418 -23.07569 1.000 66.19680 34 SER B C 1
ATOM 4417 O O . SER B 1 12 ? 6.61432 -2.56486 -22.39775 1.000 67.76399 34 SER B O 1
ATOM 4425 N N . PHE B 1 13 ? 6.53217 -4.64573 -23.26595 1.000 62.62246 35 PHE B N 1
ATOM 4426 C CA . PHE B 1 13 ? 5.22674 -4.98621 -22.72669 1.000 68.40793 35 PHE B CA 1
ATOM 4427 C C . PHE B 1 13 ? 5.22594 -4.84125 -21.21395 1.000 68.17858 35 PHE B C 1
ATOM 4428 O O . PHE B 1 13 ? 4.33816 -4.23012 -20.64358 1.000 72.68362 35 PHE B O 1
ATOM 4445 N N . SER B 1 14 ? 6.27428 -5.31133 -20.55740 1.000 70.20548 36 SER B N 1
ATOM 4446 C CA . SER B 1 14 ? 6.30213 -5.24520 -19.08953 1.000 77.11142 36 SER B CA 1
ATOM 4447 C C . SER B 1 14 ? 6.42412 -3.80097 -18.60473 1.000 73.92383 36 SER B C 1
ATOM 4448 O O . SER B 1 14 ? 5.77826 -3.41619 -17.61812 1.000 76.02087 36 SER B O 1
ATOM 4456 N N . SER B 1 15 ? 7.22514 -2.98007 -19.29430 1.000 68.40719 37 SER B N 1
ATOM 4457 C CA . SER B 1 15 ? 7.33873 -1.57675 -18.90347 1.000 68.50211 37 SER B CA 1
ATOM 4458 C C . SER B 1 15 ? 6.02328 -0.83136 -19.05827 1.000 68.85008 37 SER B C 1
ATOM 4459 O O . SER B 1 15 ? 5.71371 0.06763 -18.25517 1.000 68.29218 37 SER B O 1
ATOM 4467 N N . GLN B 1 16 ? 5.24247 -1.17271 -20.08980 1.000 69.92215 38 GLN B N 1
ATOM 4468 C CA . GLN B 1 16 ? 3.96361 -0.49813 -20.29515 1.000 67.56947 38 GLN B CA 1
ATOM 4469 C C . GLN B 1 16 ? 3.01891 -0.75596 -19.13501 1.000 65.21833 38 GLN B C 1
ATOM 4470 O O . GLN B 1 16 ? 2.30412 0.14903 -18.69086 1.000 64.50021 38 GLN B O 1
ATOM 4484 N N . LYS B 1 17 ? 2.95171 -2.00568 -18.67570 1.000 70.35654 39 LYS B N 1
ATOM 4485 C CA . LYS B 1 17 ? 2.13772 -2.33353 -17.49630 1.000 74.38912 39 LYS B CA 1
ATOM 4486 C C . LYS B 1 17 ? 2.58900 -1.52525 -16.28291 1.000 72.08097 39 LYS B C 1
ATOM 4487 O O . LYS B 1 17 ? 1.75850 -1.03919 -15.50412 1.000 67.91766 39 LYS B O 1
ATOM 4506 N N . VAL B 1 18 ? 3.91280 -1.40400 -16.09005 1.000 72.55011 40 VAL B N 1
ATOM 4507 C CA . VAL B 1 18 ? 4.44123 -0.69456 -14.92266 1.000 69.09818 40 VAL B CA 1
ATOM 4508 C C . VAL B 1 18 ? 4.09198 0.78779 -14.99120 1.000 69.03451 40 VAL B C 1
ATOM 4509 O O . VAL B 1 18 ? 3.55227 1.36419 -14.04333 1.000 68.13796 40 VAL B O 1
ATOM 4522 N N . ARG B 1 19 ? 4.36339 1.41879 -16.12961 1.000 69.03906 41 ARG B N 1
ATOM 4523 C CA . ARG B 1 19 ? 4.13684 2.85674 -16.27403 1.000 71.20073 41 ARG B CA 1
ATOM 4524 C C . ARG B 1 19 ? 2.65828 3.21410 -16.21702 1.000 71.84502 41 ARG B C 1
ATOM 4525 O O . ARG B 1 19 ? 2.30937 4.32171 -15.78842 1.000 70.31174 41 ARG B O 1
ATOM 4546 N N . LEU B 1 20 ? 1.77871 2.31003 -16.66202 1.000 70.36011 42 LEU B N 1
ATOM 4547 C CA . LEU B 1 20 ? 0.35116 2.57325 -16.53337 1.000 72.21124 42 LEU B CA 1
ATOM 4548 C C . LEU B 1 20 ? -0.07677 2.49234 -15.07465 1.000 69.79985 42 LEU B C 1
ATOM 4549 O O . LEU B 1 20 ? -0.85799 3.32338 -14.61350 1.000 71.62270 42 LEU B O 1
ATOM 4565 N N . VAL B 1 21 ? 0.44775 1.53401 -14.31459 1.000 71.27528 43 VAL B N 1
ATOM 4566 C CA . VAL B 1 21 ? 0.15366 1.51750 -12.87277 1.000 73.20059 43 VAL B CA 1
ATOM 4567 C C . VAL B 1 21 ? 0.61272 2.81396 -12.21569 1.000 73.37548 43 VAL B C 1
ATOM 4568 O O . VAL B 1 21 ? -0.08794 3.37942 -11.36466 1.000 72.57793 43 VAL B O 1
ATOM 4581 N N . ILE B 1 22 ? 1.82571 3.27915 -12.55761 1.000 75.66504 44 ILE B N 1
ATOM 4582 C CA . ILE B 1 22 ? 2.34526 4.50941 -11.95742 1.000 75.19555 44 ILE B CA 1
ATOM 4583 C C . ILE B 1 22 ? 1.38750 5.67202 -12.21512 1.000 76.11067 44 ILE B C 1
ATOM 4584 O O . ILE B 1 22 ? 1.09034 6.46342 -11.30984 1.000 80.20811 44 ILE B O 1
ATOM 4600 N N . ALA B 1 23 ? 0.87036 5.78100 -13.43391 1.000 72.74909 45 ALA B N 1
ATOM 4601 C CA . ALA B 1 23 ? -0.02613 6.89259 -13.74385 1.000 73.78311 45 ALA B CA 1
ATOM 4602 C C . ALA B 1 23 ? -1.38972 6.72497 -13.08732 1.000 77.71874 45 ALA B C 1
ATOM 4603 O O . ALA B 1 23 ? -2.01868 7.71732 -12.69114 1.000 77.57459 45 ALA B O 1
ATOM 4610 N N . GLU B 1 24 ? -1.89142 5.48328 -13.01857 1.000 76.44749 46 GLU B N 1
ATOM 4611 C CA . GLU B 1 24 ? -3.19151 5.25254 -12.39469 1.000 76.89797 46 GLU B CA 1
ATOM 4612 C C . GLU B 1 24 ? -3.13167 5.53292 -10.90078 1.000 77.80793 46 GLU B C 1
ATOM 4613 O O . GLU B 1 24 ? -4.15184 5.84103 -10.27857 1.000 84.29144 46 GLU B O 1
ATOM 4625 N N . LYS B 1 25 ? -1.95807 5.41278 -10.29565 1.000 79.74229 47 LYS B N 1
ATOM 4626 C CA . LYS B 1 25 ? -1.79053 5.68261 -8.87437 1.000 79.88867 47 LYS B CA 1
ATOM 4627 C C . LYS B 1 25 ? -1.33074 7.11432 -8.62658 1.000 77.82795 47 LYS B C 1
ATOM 4628 O O . LYS B 1 25 ? -1.06892 7.48550 -7.49470 1.000 84.21444 47 LYS B O 1
ATOM 4647 N N . ALA B 1 26 ? -1.20589 7.91885 -9.66648 1.000 80.97698 48 ALA B N 1
ATOM 4648 C CA . ALA B 1 26 ? -0.84983 9.32458 -9.51556 1.000 81.94075 48 ALA B CA 1
ATOM 4649 C C . ALA B 1 26 ? 0.46474 9.48708 -8.77777 1.000 84.60614 48 ALA B C 1
ATOM 4650 O O . ALA B 1 26 ? 0.64587 10.43224 -8.01007 1.000 82.20452 48 ALA B O 1
ATOM 4657 N N . LEU B 1 27 ? 1.40022 8.56297 -9.02552 1.000 80.33588 49 LEU B N 1
ATOM 4658 C CA . LEU B 1 27 ? 2.69978 8.61100 -8.38266 1.000 80.26543 49 LEU B CA 1
ATOM 4659 C C . LEU B 1 27 ? 3.63576 9.44410 -9.23967 1.000 82.69843 49 LEU B C 1
ATOM 4660 O O . LEU B 1 27 ? 3.59217 9.36252 -10.46872 1.000 78.34278 49 LEU B O 1
ATOM 4676 N N . LYS B 1 28 ? 4.49688 10.22487 -8.58969 1.000 83.30934 50 LYS B N 1
ATOM 4677 C CA . LYS B 1 28 ? 5.52104 10.97999 -9.29248 1.000 90.21679 50 LYS B CA 1
ATOM 4678 C C . LYS B 1 28 ? 6.71203 10.04838 -9.49385 1.000 83.78307 50 LYS B C 1
ATOM 4679 O O . LYS B 1 28 ? 7.15966 9.39670 -8.55086 1.000 88.17526 50 LYS B O 1
ATOM 4698 N N . CYS B 1 29 ? 7.17828 9.92953 -10.72597 1.000 84.65329 51 CYS B N 1
ATOM 4699 C CA . CYS B 1 29 ? 8.24884 8.98409 -11.01915 1.000 83.78981 51 CYS B CA 1
ATOM 4700 C C . CYS B 1 29 ? 9.23656 9.55888 -12.02002 1.000 81.96330 51 CYS B C 1
ATOM 4701 O O . CYS B 1 29 ? 8.84689 10.15666 -13.01840 1.000 84.40734 51 CYS B O 1
ATOM 4709 N N . GLU B 1 30 ? 10.51453 9.37746 -11.74347 1.000 76.28265 52 GLU B N 1
ATOM 4710 C CA . GLU B 1 30 ? 11.58718 9.79470 -12.63854 1.000 80.42715 52 GLU B CA 1
ATOM 4711 C C . GLU B 1 30 ? 11.83734 8.62620 -13.58762 1.000 81.43248 52 GLU B C 1
ATOM 4712 O O . GLU B 1 30 ? 12.42589 7.61449 -13.19292 1.000 77.80651 52 GLU B O 1
ATOM 4724 N N . GLU B 1 31 ? 11.37654 8.75055 -14.84685 1.000 81.60806 53 GLU B N 1
ATOM 4725 C CA . GLU B 1 31 ? 11.33978 7.62561 -15.77717 1.000 73.30211 53 GLU B CA 1
ATOM 4726 C C . GLU B 1 31 ? 12.46242 7.79053 -16.77529 1.000 77.54234 53 GLU B C 1
ATOM 4727 O O . GLU B 1 31 ? 12.56167 8.83378 -17.43848 1.000 80.08391 53 GLU B O 1
ATOM 4739 N N . HIS B 1 32 ? 13.30247 6.75347 -16.88679 1.000 72.42147 54 HIS B N 1
ATOM 4740 C CA . HIS B 1 32 ? 14.40946 6.72659 -17.82929 1.000 74.22839 54 HIS B CA 1
ATOM 4741 C C . HIS B 1 32 ? 14.17795 5.61039 -18.84265 1.000 74.16298 54 HIS B C 1
ATOM 4742 O O . HIS B 1 32 ? 14.43544 4.43512 -18.54620 1.000 70.89727 54 HIS B O 1
ATOM 4756 N N . ASP B 1 33 ? 13.74995 5.97423 -20.05383 1.000 73.97437 55 ASP B N 1
ATOM 4757 C CA . ASP B 1 33 ? 13.72906 5.04027 -21.17689 1.000 70.86106 55 ASP B CA 1
ATOM 4758 C C . ASP B 1 33 ? 15.15432 4.78899 -21.63418 1.000 71.28137 55 ASP B C 1
ATOM 4759 O O . ASP B 1 33 ? 15.80367 5.69378 -22.15707 1.000 76.71341 55 ASP B O 1
ATOM 4768 N N . VAL B 1 34 ? 15.66699 3.56818 -21.45663 1.000 69.59566 56 VAL B N 1
ATOM 4769 C CA . VAL B 1 34 ? 17.04289 3.30192 -21.88639 1.000 74.39364 56 VAL B CA 1
ATOM 4770 C C . VAL B 1 34 ? 17.14587 2.79542 -23.33506 1.000 69.35835 56 VAL B C 1
ATOM 4771 O O . VAL B 1 34 ? 18.25160 2.48233 -23.81522 1.000 71.38450 56 VAL B O 1
ATOM 4784 N N . SER B 1 35 ? 16.03352 2.64102 -24.02576 1.000 71.48264 57 SER B N 1
ATOM 4785 C CA . SER B 1 35 ? 16.09007 2.07294 -25.36016 1.000 76.40449 57 SER B CA 1
ATOM 4786 C C . SER B 1 35 ? 16.67839 3.08303 -26.33089 1.000 74.50036 57 SER B C 1
ATOM 4787 O O . SER B 1 35 ? 16.59119 4.30028 -26.11742 1.000 73.67980 57 SER B O 1
ATOM 4795 N N . LEU B 1 36 ? 17.33645 2.56801 -27.34034 1.000 74.73876 58 LEU B N 1
ATOM 4796 C CA . LEU B 1 36 ? 17.90701 3.40724 -28.37676 1.000 83.99491 58 LEU B CA 1
ATOM 4797 C C . LEU B 1 36 ? 17.06144 3.37102 -29.65769 1.000 81.41960 58 LEU B C 1
ATOM 4798 O O . LEU B 1 36 ? 16.51536 2.32139 -30.01424 1.000 77.76724 58 LEU B O 1
ATOM 4814 N N . PRO B 1 37 ? 16.93386 4.49343 -30.36604 1.000 84.01515 59 PRO B N 1
ATOM 4815 C CA . PRO B 1 37 ? 16.13662 4.48235 -31.61120 1.000 83.37978 59 PRO B CA 1
ATOM 4816 C C . PRO B 1 37 ? 16.55602 3.40524 -32.60120 1.000 82.38092 59 PRO B C 1
ATOM 4817 O O . PRO B 1 37 ? 15.72071 2.76794 -33.25477 1.000 82.25103 59 PRO B O 1
ATOM 4828 N N . LEU B 1 38 ? 17.84773 3.21248 -32.76366 1.000 79.60767 60 LEU B N 1
ATOM 4829 C CA . LEU B 1 38 ? 18.36544 2.22998 -33.70163 1.000 85.95333 60 LEU B CA 1
ATOM 4830 C C . LEU B 1 38 ? 19.44697 1.43940 -32.99884 1.000 88.76208 60 LEU B C 1
ATOM 4831 O O . LEU B 1 38 ? 20.26601 2.02258 -32.28405 1.000 78.21490 60 LEU B O 1
ATOM 4847 N N . SER B 1 39 ? 19.41456 0.11964 -33.18203 1.000 93.56431 61 SER B N 1
ATOM 4848 C CA . SER B 1 39 ? 20.41027 -0.78449 -32.63368 1.000 94.68744 61 SER B CA 1
ATOM 4849 C C . SER B 1 39 ? 21.70507 -0.66160 -33.43840 1.000 103.05304 61 SER B C 1
ATOM 4850 O O . SER B 1 39 ? 21.81098 0.16163 -34.35408 1.000 106.27596 61 SER B O 1
ATOM 4858 N N . GLU B 1 40 ? 22.72118 -1.45328 -33.05373 1.000 122.81740 62 GLU B N 1
ATOM 4859 C CA . GLU B 1 40 ? 23.94731 -1.54662 -33.84398 1.000 130.07871 62 GLU B CA 1
ATOM 4860 C C . GLU B 1 40 ? 23.65817 -2.07148 -35.23789 1.000 128.75833 62 GLU B C 1
ATOM 4861 O O . GLU B 1 40 ? 24.33430 -1.69677 -36.20179 1.000 133.19214 62 GLU B O 1
ATOM 4873 N N . HIS B 1 41 ? 22.68673 -2.96666 -35.35784 1.000 119.82580 63 HIS B N 1
ATOM 4874 C CA . HIS B 1 41 ? 22.29962 -3.50981 -36.64904 1.000 117.06477 63 HIS B CA 1
ATOM 4875 C C . HIS B 1 41 ? 21.30232 -2.61518 -37.36422 1.000 114.49964 63 HIS B C 1
ATOM 4876 O O . HIS B 1 41 ? 20.66578 -3.04894 -38.33334 1.000 114.33306 63 HIS B O 1
ATOM 4890 N N . ASN B 1 42 ? 21.17854 -1.36611 -36.91347 1.000 110.64108 64 ASN B N 1
ATOM 4891 C CA . ASN B 1 42 ? 20.21666 -0.40847 -37.46992 1.000 115.85700 64 ASN B CA 1
ATOM 4892 C C . ASN B 1 42 ? 18.80134 -0.98851 -37.55283 1.000 107.87566 64 ASN B C 1
ATOM 4893 O O . ASN B 1 42 ? 18.09086 -0.84535 -38.55835 1.000 104.86420 64 ASN B O 1
ATOM 4904 N N . GLU B 1 43 ? 18.39007 -1.63710 -36.46296 1.000 101.75050 65 GLU B N 1
ATOM 4905 C CA . GLU B 1 43 ? 17.00502 -2.05678 -36.30663 1.000 105.40683 65 GLU B CA 1
ATOM 4906 C C . GLU B 1 43 ? 16.25690 -1.05202 -35.43100 1.000 97.55634 65 GLU B C 1
ATOM 4907 O O . GLU B 1 43 ? 16.82224 -0.53001 -34.45382 1.000 94.25744 65 GLU B O 1
ATOM 4919 N N . PRO B 1 44 ? 14.98211 -0.77761 -35.74327 1.000 96.18767 66 PRO B N 1
ATOM 4920 C CA . PRO B 1 44 ? 14.17416 0.05092 -34.81353 1.000 82.20190 66 PRO B CA 1
ATOM 4921 C C . PRO B 1 44 ? 13.43880 -0.75902 -33.77598 1.000 83.30536 66 PRO B C 1
ATOM 4922 O O . PRO B 1 44 ? 13.46601 -1.99599 -33.82018 1.000 80.90954 66 PRO B O 1
ATOM 4933 N N . TRP B 1 45 ? 12.75118 -0.08492 -32.85466 1.000 73.79484 67 TRP B N 1
ATOM 4934 C CA . TRP B 1 45 ? 12.21126 -0.78395 -31.70331 1.000 81.98839 67 TRP B CA 1
ATOM 4935 C C . TRP B 1 45 ? 11.31930 -1.94889 -32.08947 1.000 87.40515 67 TRP B C 1
ATOM 4936 O O . TRP B 1 45 ? 11.26897 -2.94915 -31.37370 1.000 85.93606 67 TRP B O 1
ATOM 4957 N N . P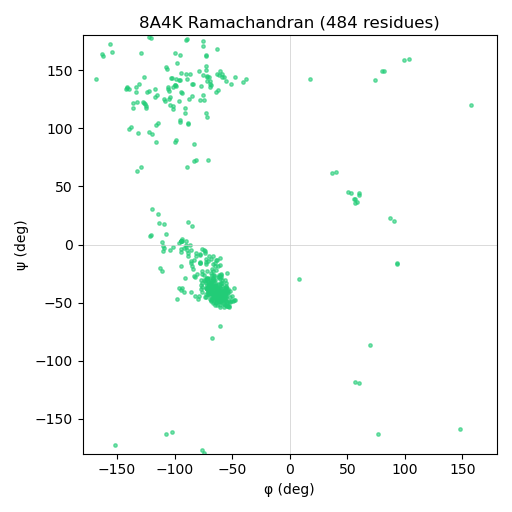HE B 1 46 ? 10.59095 -1.85493 -33.20329 1.000 84.38592 68 PHE B N 1
ATOM 4958 C CA . PHE B 1 46 ? 9.64734 -2.93434 -33.47868 1.000 85.64811 68 PHE B CA 1
ATOM 4959 C C . PHE B 1 46 ? 10.34378 -4.19365 -33.99181 1.000 92.45969 68 PHE B C 1
ATOM 4960 O O . PHE B 1 46 ? 9.70007 -5.24020 -34.08319 1.000 95.31928 68 PHE B O 1
ATOM 4977 N N . MET B 1 47 ? 11.65569 -4.15516 -34.20546 1.000 94.36626 69 MET B N 1
ATOM 4978 C CA . MET B 1 47 ? 12.41876 -5.34290 -34.55781 1.000 99.96209 69 MET B CA 1
ATOM 4979 C C . MET B 1 47 ? 13.05728 -6.03306 -33.35121 1.000 101.47900 69 MET B C 1
ATOM 4980 O O . MET B 1 47 ? 13.63892 -7.11921 -33.51025 1.000 98.75285 69 MET B O 1
ATOM 4994 N N . ARG B 1 48 ? 12.96780 -5.43308 -32.15711 1.000 99.47047 70 ARG B N 1
ATOM 4995 C CA . ARG B 1 48 ? 13.70272 -5.88487 -30.97381 1.000 101.27354 70 ARG B CA 1
ATOM 4996 C C . ARG B 1 48 ? 12.79445 -6.27474 -29.82781 1.000 102.55867 70 ARG B C 1
ATOM 4997 O O . ARG B 1 48 ? 13.17116 -6.13857 -28.66960 1.000 108.63836 70 ARG B O 1
ATOM 5018 N N . LEU B 1 49 ? 11.60689 -6.77256 -30.14112 1.000 100.61937 71 LEU B N 1
ATOM 5019 C CA . LEU B 1 49 ? 10.57309 -6.92925 -29.12852 1.000 103.67160 71 LEU B CA 1
ATOM 5020 C C . LEU B 1 49 ? 10.86428 -8.05701 -28.14859 1.000 116.17508 71 LEU B C 1
ATOM 5021 O O . LEU B 1 49 ? 10.31743 -8.06694 -27.03670 1.000 112.45533 71 LEU B O 1
ATOM 5037 N N . ASN B 1 50 ? 11.68424 -9.01052 -28.54112 1.000 128.60021 72 ASN B N 1
ATOM 5038 C CA . ASN B 1 50 ? 12.09620 -10.09834 -27.68090 1.000 131.25560 72 ASN B CA 1
ATOM 5039 C C . ASN B 1 50 ? 13.03829 -9.75691 -26.53841 1.000 128.79658 72 ASN B C 1
ATOM 5040 O O . ASN B 1 50 ? 14.21452 -9.47589 -26.70764 1.000 124.69145 72 ASN B O 1
ATOM 5051 N N . GLU B 1 54 ? 11.41066 -6.88319 -21.78632 1.000 131.07291 76 GLU B N 1
ATOM 5052 C CA . GLU B 1 54 ? 12.71676 -6.60327 -21.17673 1.000 127.43286 76 GLU B CA 1
ATOM 5053 C C . GLU B 1 54 ? 12.43158 -6.52710 -19.66289 1.000 119.15652 76 GLU B C 1
ATOM 5054 O O . GLU B 1 54 ? 11.30665 -6.82682 -19.24770 1.000 116.50276 76 GLU B O 1
ATOM 5066 N N . VAL B 1 55 ? 13.40527 -6.13713 -18.84512 1.000 103.96158 77 VAL B N 1
ATOM 5067 C CA . VAL B 1 55 ? 13.32460 -6.25896 -17.38953 1.000 88.86574 77 VAL B CA 1
ATOM 5068 C C . VAL B 1 55 ? 13.43180 -4.86266 -16.80166 1.000 70.82102 77 VAL B C 1
ATOM 5069 O O . VAL B 1 55 ? 14.50818 -4.31198 -16.64859 1.000 68.46639 77 VAL B O 1
ATOM 5082 N N . PRO B 1 56 ? 12.31509 -4.21836 -16.51624 1.000 63.11153 78 PRO B N 1
ATOM 5083 C CA . PRO B 1 56 ? 12.40368 -2.89091 -15.90301 1.000 67.91579 78 PRO B CA 1
ATOM 5084 C C . PRO B 1 56 ? 12.85709 -3.00090 -14.43537 1.000 67.65342 78 PRO B C 1
ATOM 5085 O O . PRO B 1 56 ? 12.87089 -4.08772 -13.84617 1.000 65.61419 78 PRO B O 1
ATOM 5096 N N . VAL B 1 57 ? 13.30669 -1.87955 -13.86204 1.000 61.03530 79 VAL B N 1
ATOM 5097 C CA . VAL B 1 57 ? 13.72045 -1.85862 -12.45671 1.000 65.31798 79 VAL B CA 1
ATOM 5098 C C . VAL B 1 57 ? 13.29619 -0.54422 -11.81679 1.000 68.64327 79 VAL B C 1
ATOM 5099 O O . VAL B 1 57 ? 13.49154 0.52756 -12.39124 1.000 67.24337 79 VAL B O 1
ATOM 5112 N N . LEU B 1 58 ? 12.71781 -0.64113 -10.62613 1.000 67.20113 80 LEU B N 1
ATOM 5113 C CA . LEU B 1 58 ? 12.36057 0.50206 -9.79986 1.000 68.23749 80 LEU B CA 1
ATOM 5114 C C . LEU B 1 58 ? 13.40492 0.67085 -8.69187 1.000 71.51914 80 LEU B C 1
ATOM 5115 O O . LEU B 1 58 ? 13.75049 -0.29203 -7.99774 1.000 69.33132 80 LEU B O 1
ATOM 5131 N N . ILE B 1 59 ? 13.83221 1.89786 -8.45202 1.000 68.45405 81 ILE B N 1
ATOM 5132 C CA . ILE B 1 59 ? 14.57170 2.22762 -7.24181 1.000 68.99418 81 ILE B CA 1
ATOM 5133 C C . ILE B 1 59 ? 13.70695 3.19063 -6.44047 1.000 73.46084 81 ILE B C 1
ATOM 5134 O O . ILE B 1 59 ? 13.20296 4.17647 -6.99006 1.000 72.59008 81 ILE B O 1
ATOM 5150 N N . HIS B 1 60 ? 13.49969 2.88309 -5.15000 1.000 72.61231 82 HIS B N 1
ATOM 5151 C CA . HIS B 1 60 ? 12.66790 3.71983 -4.26812 1.000 77.44596 82 HIS B CA 1
ATOM 5152 C C . HIS B 1 60 ? 13.36214 3.77938 -2.92500 1.000 74.60559 82 HIS B C 1
ATOM 5153 O O . HIS B 1 60 ? 13.26436 2.82506 -2.14910 1.000 68.12680 82 HIS B O 1
ATOM 5167 N N . GLY B 1 61 ? 14.07052 4.86151 -2.67958 1.000 77.58719 83 GLY B N 1
ATOM 5168 C CA . GLY B 1 61 ? 14.90081 4.92005 -1.49859 1.000 74.19405 83 GLY B CA 1
ATOM 5169 C C . GLY B 1 61 ? 15.86003 3.76098 -1.52892 1.000 72.56329 83 GLY B C 1
ATOM 5170 O O . GLY B 1 61 ? 16.66512 3.61836 -2.44838 1.000 75.37451 83 GLY B O 1
ATOM 5174 N N . GLU B 1 62 ? 15.75980 2.89818 -0.52629 1.000 73.56146 84 GLU B N 1
ATOM 5175 C CA . GLU B 1 62 ? 16.68633 1.79614 -0.37450 1.000 74.10995 84 GLU B CA 1
ATOM 5176 C C . GLU B 1 62 ? 16.24158 0.54237 -1.10202 1.000 73.96493 84 GLU B C 1
ATOM 5177 O O . GLU B 1 62 ? 16.97578 -0.45046 -1.11276 1.000 72.71772 84 GLU B O 1
ATOM 5189 N N . ASN B 1 63 ? 15.06197 0.53840 -1.69073 1.000 69.35576 85 ASN B N 1
ATOM 5190 C CA . ASN B 1 63 ? 14.53526 -0.68940 -2.26826 1.000 74.83434 85 ASN B CA 1
ATOM 5191 C C . ASN B 1 63 ? 14.78931 -0.69281 -3.77528 1.000 71.64818 85 ASN B C 1
ATOM 5192 O O . ASN B 1 63 ? 14.60163 0.32508 -4.43705 1.000 70.70435 85 ASN B O 1
ATOM 5203 N N . ILE B 1 64 ? 15.23374 -1.84090 -4.28344 1.000 69.55153 86 ILE B N 1
ATOM 5204 C CA . ILE B 1 64 ? 15.52188 -2.08447 -5.69368 1.000 69.36904 86 ILE B CA 1
ATOM 5205 C C . ILE B 1 64 ? 14.68890 -3.29644 -6.07447 1.000 70.29881 86 ILE B C 1
ATOM 5206 O O . ILE B 1 64 ? 14.82249 -4.36476 -5.43591 1.000 65.23777 86 ILE B O 1
ATOM 5222 N N . ILE B 1 65 ? 13.75935 -3.08237 -7.01970 1.000 61.97406 87 ILE B N 1
ATOM 5223 C CA . ILE B 1 65 ? 12.73084 -4.02083 -7.44862 1.000 68.65374 87 ILE B CA 1
ATOM 5224 C C . ILE B 1 65 ? 12.86118 -4.20685 -8.95736 1.000 69.92952 87 ILE B C 1
ATOM 5225 O O . ILE B 1 65 ? 12.75005 -3.22916 -9.71344 1.000 66.56931 87 ILE B O 1
ATOM 5241 N N . CYS B 1 66 ? 13.11798 -5.44880 -9.38931 1.000 66.97412 88 CYS B N 1
ATOM 5242 C CA . CYS B 1 66 ? 13.17746 -5.83847 -10.78009 1.000 70.77368 88 CYS B CA 1
ATOM 5243 C C . CYS B 1 66 ? 11.94864 -6.66016 -11.16724 1.000 75.53748 88 CYS B C 1
ATOM 5244 O O . CYS B 1 66 ? 11.32905 -7.34475 -10.32923 1.000 76.06087 88 CYS B O 1
ATOM 5251 N N . GLU B 1 67 ? 11.60421 -6.53202 -12.45456 1.000 69.47151 89 GLU B N 1
ATOM 5252 C CA . GLU B 1 67 ? 10.53402 -7.23642 -13.15331 1.000 72.63055 89 GLU B CA 1
ATOM 5253 C C . GLU B 1 67 ? 9.17674 -6.60777 -12.87768 1.000 70.26211 89 GLU B C 1
ATOM 5254 O O . GLU B 1 67 ? 8.96266 -6.01785 -11.82896 1.000 67.72130 89 GLU B O 1
ATOM 5266 N N . ALA B 1 68 ? 8.25868 -6.69170 -13.84973 1.000 69.48622 90 ALA B N 1
ATOM 5267 C CA . ALA B 1 68 ? 7.06297 -5.85936 -13.80452 1.000 68.22224 90 ALA B CA 1
ATOM 5268 C C . ALA B 1 68 ? 6.16669 -6.23495 -12.64147 1.000 68.01964 90 ALA B C 1
ATOM 5269 O O . ALA B 1 68 ? 5.65328 -5.36368 -11.93903 1.000 64.84746 90 ALA B O 1
ATOM 5276 N N . THR B 1 69 ? 5.86054 -7.52255 -12.50695 1.000 67.19428 91 THR B N 1
ATOM 5277 C CA . THR B 1 69 ? 4.90077 -7.95239 -11.49553 1.000 75.37340 91 THR B CA 1
ATOM 5278 C C . THR B 1 69 ? 5.37527 -7.55215 -10.09212 1.000 76.66336 91 THR B C 1
ATOM 5279 O O . THR B 1 69 ? 4.59240 -7.07071 -9.26168 1.000 74.11835 91 THR B O 1
ATOM 5290 N N . GLN B 1 70 ? 6.65488 -7.78329 -9.80261 1.000 71.42326 92 GLN B N 1
ATOM 5291 C CA . GLN B 1 70 ? 7.19605 -7.39093 -8.50230 1.000 74.42680 92 GLN B CA 1
ATOM 5292 C C . GLN B 1 70 ? 7.17817 -5.88294 -8.30886 1.000 72.92537 92 GLN B C 1
ATOM 5293 O O . GLN B 1 70 ? 6.85444 -5.39335 -7.22296 1.000 71.05099 92 GLN B O 1
ATOM 5307 N N . ILE B 1 71 ? 7.55339 -5.12278 -9.33355 1.000 68.72949 93 ILE B N 1
ATOM 5308 C CA . ILE B 1 71 ? 7.47868 -3.66405 -9.22443 1.000 69.89723 93 ILE B CA 1
ATOM 5309 C C . ILE B 1 71 ? 6.05365 -3.25114 -8.89159 1.000 68.58335 93 ILE B C 1
ATOM 5310 O O . ILE B 1 71 ? 5.81779 -2.38998 -8.03164 1.000 70.69934 93 ILE B O 1
ATOM 5326 N N . ILE B 1 72 ? 5.08025 -3.86162 -9.55197 1.000 69.97817 94 ILE B N 1
ATOM 5327 C CA . ILE B 1 72 ? 3.69118 -3.42856 -9.37993 1.000 73.18347 94 ILE B CA 1
ATOM 5328 C C . ILE B 1 72 ? 3.16868 -3.80239 -8.00163 1.000 71.76223 94 ILE B C 1
ATOM 5329 O O . ILE B 1 72 ? 2.46067 -3.00592 -7.35243 1.000 74.72584 94 ILE B O 1
ATOM 5345 N N . ASP B 1 73 ? 3.47620 -5.02124 -7.54484 1.000 71.84678 95 ASP B N 1
ATOM 5346 C CA . ASP B 1 73 ? 3.11483 -5.39834 -6.17947 1.000 76.02129 95 ASP B CA 1
ATOM 5347 C C . ASP B 1 73 ? 3.76475 -4.44997 -5.18178 1.000 78.40548 95 ASP B C 1
ATOM 5348 O O . ASP B 1 73 ? 3.14614 -4.07691 -4.17971 1.000 79.04713 95 ASP B O 1
ATOM 5357 N N . TYR B 1 74 ? 5.04385 -4.09895 -5.41097 1.000 73.91729 96 TYR B N 1
ATOM 5358 C CA . TYR B 1 74 ? 5.74335 -3.17144 -4.51360 1.000 76.96216 96 TYR B CA 1
ATOM 5359 C C . TYR B 1 74 ? 5.02379 -1.83171 -4.46758 1.000 75.33805 96 TYR B C 1
ATOM 5360 O O . TYR B 1 74 ? 4.78482 -1.26472 -3.39220 1.000 77.09707 96 TYR B O 1
ATOM 5378 N N . LEU B 1 75 ? 4.63428 -1.32905 -5.62606 1.000 70.02862 97 LEU B N 1
ATOM 5379 C CA . LEU B 1 75 ? 3.90879 -0.06457 -5.68656 1.000 77.71578 97 LEU B CA 1
ATOM 5380 C C . LEU B 1 75 ? 2.60683 -0.12851 -4.91274 1.000 75.73521 97 LEU B C 1
ATOM 5381 O O . LEU B 1 75 ? 2.25198 0.83098 -4.22409 1.000 81.50103 97 LEU B O 1
ATOM 5397 N N . GLU B 1 76 ? 1.84584 -1.21341 -5.06802 1.000 77.89808 98 GLU B N 1
ATOM 5398 C CA . GLU B 1 76 ? 0.53151 -1.31815 -4.41702 1.000 81.05887 98 GLU B CA 1
ATOM 5399 C C . GLU B 1 76 ? 0.67696 -1.38269 -2.89285 1.000 82.18453 98 GLU B C 1
ATOM 5400 O O . GLU B 1 76 ? -0.07046 -0.72439 -2.15010 1.000 80.52493 98 GLU B O 1
ATOM 5412 N N . GLN B 1 77 ? 1.68546 -2.10296 -2.42241 1.000 83.41354 99 GLN B N 1
ATOM 5413 C CA . GLN B 1 77 ? 1.87592 -2.27717 -0.99791 1.000 84.74363 99 GLN B CA 1
ATOM 5414 C C . GLN B 1 77 ? 2.45927 -1.04246 -0.33749 1.000 87.44350 99 GLN B C 1
ATOM 5415 O O . GLN B 1 77 ? 2.30082 -0.87251 0.86529 1.000 89.53954 99 GLN B O 1
ATOM 5429 N N . THR B 1 78 ? 3.18197 -0.20738 -1.07566 1.000 87.93864 100 THR B N 1
ATOM 5430 C CA . THR B 1 78 ? 3.99548 0.83438 -0.45057 1.000 85.62167 100 THR B CA 1
ATOM 5431 C C . THR B 1 78 ? 3.30619 2.19304 -0.38625 1.000 85.92223 100 THR B C 1
ATOM 5432 O O . THR B 1 78 ? 3.51301 2.93692 0.57363 1.000 82.78805 100 THR B O 1
ATOM 5443 N N . PHE B 1 79 ? 2.54713 2.55853 -1.40989 1.000 80.52813 101 PHE B N 1
ATOM 5444 C CA . PHE B 1 79 ? 1.94200 3.88356 -1.51415 1.000 87.33988 101 PHE B CA 1
ATOM 5445 C C . PHE B 1 79 ? 0.48812 3.74523 -1.05883 1.000 85.48073 101 PHE B C 1
ATOM 5446 O O . PHE B 1 79 ? -0.42815 3.49262 -1.84816 1.000 77.49735 101 PHE B O 1
ATOM 5463 N N . LEU B 1 80 ? 0.31519 3.89702 0.25729 1.000 98.42751 102 LEU B N 1
ATOM 5464 C CA . LEU B 1 80 ? -0.93367 3.64876 0.95866 1.000 99.10730 102 LEU B CA 1
ATOM 5465 C C . LEU B 1 80 ? -1.59576 4.92431 1.43893 1.000 103.55205 102 LEU B C 1
ATOM 5466 O O . LEU B 1 80 ? -2.66970 4.85898 2.05131 1.000 103.80633 102 LEU B O 1
ATOM 5482 N N . ASP B 1 81 ? -0.96097 6.07343 1.24132 1.000 98.24778 103 ASP B N 1
ATOM 5483 C CA . ASP B 1 81 ? -1.64237 7.33954 1.43987 1.000 106.51287 103 ASP B CA 1
ATOM 5484 C C . ASP B 1 81 ? -3.07207 7.25843 0.90087 1.000 110.34734 103 ASP B C 1
ATOM 5485 O O . ASP B 1 81 ? -3.32321 6.69610 -0.17080 1.000 102.19815 103 ASP B O 1
ATOM 5494 N N . GLU B 1 82 ? -4.01142 7.85921 1.63233 1.000 116.91974 104 GLU B N 1
ATOM 5495 C CA . GLU B 1 82 ? -5.42002 7.70370 1.27617 1.000 120.64748 104 GLU B CA 1
ATOM 5496 C C . GLU B 1 82 ? -5.74602 8.35131 -0.06581 1.000 111.46162 104 GLU B C 1
ATOM 5497 O O . GLU B 1 82 ? -6.71820 7.95754 -0.73229 1.000 106.01888 104 GLU B O 1
ATOM 5509 N N . ARG B 1 83 ? -4.97149 9.36920 -0.45255 1.000 115.89691 105 ARG B N 1
ATOM 5510 C CA . ARG B 1 83 ? -5.13371 10.00104 -1.75901 1.000 122.23857 105 ARG B CA 1
ATOM 5511 C C . ARG B 1 83 ? -4.77261 9.08060 -2.92514 1.000 111.21376 105 ARG B C 1
ATOM 5512 O O . ARG B 1 83 ? -5.18305 9.34976 -4.05868 1.000 107.94766 105 ARG B O 1
ATOM 5533 N N . THR B 1 84 ? -4.06046 7.98623 -2.66912 1.000 102.24525 106 THR B N 1
ATOM 5534 C CA . THR B 1 84 ? -3.50191 7.16472 -3.73217 1.000 94.75274 106 THR B CA 1
ATOM 5535 C C . THR B 1 84 ? -4.48309 6.07237 -4.13030 1.000 93.11596 106 THR B C 1
ATOM 5536 O O . THR B 1 84 ? -4.82361 5.22543 -3.29654 1.000 93.73783 106 THR B O 1
ATOM 5547 N N . PRO B 1 85 ? -4.96362 6.06013 -5.36677 1.000 89.13948 107 PRO B N 1
ATOM 5548 C CA . PRO B 1 85 ? -5.86519 4.97603 -5.77083 1.000 91.32689 107 PRO B CA 1
ATOM 5549 C C . PRO B 1 85 ? -5.24415 3.60999 -5.55392 1.000 91.28244 107 PRO B C 1
ATOM 5550 O O . PRO B 1 85 ? -4.06108 3.38780 -5.83428 1.000 92.91929 107 PRO B O 1
ATOM 5561 N N . ARG B 1 86 ? -6.06660 2.67625 -5.10046 1.000 85.02171 108 ARG B N 1
ATOM 5562 C CA . ARG B 1 86 ? -5.66583 1.27970 -5.03619 1.000 91.15218 108 ARG B CA 1
ATOM 5563 C C . ARG B 1 86 ? -6.14864 0.55166 -6.29218 1.000 91.66679 108 ARG B C 1
ATOM 5564 O O . ARG B 1 86 ? -7.24577 0.82403 -6.79305 1.000 91.47084 108 ARG B O 1
ATOM 5585 N N . LEU B 1 87 ? -5.31662 -0.35485 -6.80304 1.000 86.37233 109 LEU B N 1
ATOM 5586 C CA . LEU B 1 87 ? -5.59868 -1.17698 -7.97294 1.000 84.56427 109 LEU B CA 1
ATOM 5587 C C . LEU B 1 87 ? -5.95973 -2.62162 -7.62167 1.000 87.84806 109 LEU B C 1
ATOM 5588 O O . LEU B 1 87 ? -6.31212 -3.38963 -8.52086 1.000 82.81813 109 LEU B O 1
ATOM 5604 N N . MET B 1 88 ? -5.88189 -3.00789 -6.34234 1.000 82.56402 110 MET B N 1
ATOM 5605 C CA . MET B 1 88 ? -6.29322 -4.32389 -5.86346 1.000 98.06183 110 MET B CA 1
ATOM 5606 C C . MET B 1 88 ? -7.26848 -4.03537 -4.73495 1.000 100.95080 110 MET B C 1
ATOM 5607 O O . MET B 1 88 ? -7.06242 -3.06805 -3.98795 1.000 94.42565 110 MET B O 1
ATOM 5621 N N . PRO B 1 89 ? -8.31246 -4.82455 -4.54356 1.000 112.64094 111 PRO B N 1
ATOM 5622 C CA . PRO B 1 89 ? -9.27557 -4.46953 -3.49018 1.000 122.75756 111 PRO B CA 1
ATOM 5623 C C . PRO B 1 89 ? -8.69795 -4.58505 -2.09054 1.000 124.45169 111 PRO B C 1
ATOM 5624 O O . PRO B 1 89 ? -8.31070 -3.57373 -1.49911 1.000 127.73376 111 PRO B O 1
ATOM 5635 N N . ASP B 1 90 ? -8.63461 -5.79239 -1.54897 1.000 126.96766 112 ASP B N 1
ATOM 5636 C CA . ASP B 1 90 ? -8.14396 -5.97841 -0.18962 1.000 119.08878 112 ASP B CA 1
ATOM 5637 C C . ASP B 1 90 ? -7.92291 -7.46673 -0.00589 1.000 121.29567 112 ASP B C 1
ATOM 5638 O O . ASP B 1 90 ? -8.69075 -8.26904 -0.53143 1.000 119.80606 112 ASP B O 1
ATOM 5647 N N . LYS B 1 91 ? -6.86278 -7.83397 0.71003 1.000 126.71570 113 LYS B N 1
ATOM 5648 C CA . LYS B 1 91 ? -6.47555 -9.24146 0.72939 1.000 132.64430 113 LYS B CA 1
ATOM 5649 C C . LYS B 1 91 ? -7.59062 -10.12118 1.28701 1.000 136.55910 113 LYS B C 1
ATOM 5650 O O . LYS B 1 91 ? -7.74315 -11.27270 0.85824 1.000 136.04844 113 LYS B O 1
ATOM 5669 N N . GLU B 1 92 ? -8.42085 -9.58198 2.18066 1.000 136.34515 114 GLU B N 1
ATOM 5670 C CA . GLU B 1 92 ? -9.54019 -10.34454 2.71346 1.000 140.80407 114 GLU B CA 1
ATOM 5671 C C . GLU B 1 92 ? -10.84933 -10.10812 1.96768 1.000 138.88925 114 GLU B C 1
ATOM 5672 O O . GLU B 1 92 ? -11.74803 -10.95558 2.04243 1.000 142.92604 114 GLU B O 1
ATOM 5684 N N . SER B 1 93 ? -10.96125 -9.02280 1.20546 1.000 128.40639 115 SER B N 1
ATOM 5685 C CA . SER B 1 93 ? -12.19190 -8.74572 0.47590 1.000 126.04547 115 SER B CA 1
ATOM 5686 C C . SER B 1 93 ? -12.50830 -9.89661 -0.47107 1.000 130.47701 115 SER B C 1
ATOM 5687 O O . SER B 1 93 ? -11.61415 -10.57767 -0.97772 1.000 130.12788 115 SER B O 1
ATOM 5695 N N . MET B 1 94 ? -13.80426 -10.14602 -0.67055 1.000 140.50637 116 MET B N 1
ATOM 5696 C CA . MET B 1 94 ? -14.23913 -11.22656 -1.55266 1.000 143.02413 116 MET B CA 1
ATOM 5697 C C . MET B 1 94 ? -14.02917 -10.91255 -3.02085 1.000 136.28982 116 MET B C 1
ATOM 5698 O O . MET B 1 94 ? -14.16910 -11.81447 -3.84914 1.000 136.94997 116 MET B O 1
ATOM 5712 N N . TYR B 1 95 ? -13.73047 -9.66450 -3.36687 1.000 137.15754 117 TYR B N 1
ATOM 5713 C CA . TYR B 1 95 ? -13.46027 -9.33020 -4.75828 1.000 135.83912 117 TYR B CA 1
ATOM 5714 C C . TYR B 1 95 ? -12.01706 -9.61101 -5.11871 1.000 128.04306 117 TYR B C 1
ATOM 5715 O O . TYR B 1 95 ? -11.70396 -9.77396 -6.30702 1.000 121.43966 117 TYR B O 1
ATOM 5733 N N . TYR B 1 96 ? -11.14640 -9.68381 -4.10924 1.000 121.06916 118 TYR B N 1
ATOM 5734 C CA . TYR B 1 96 ? -9.72851 -9.94158 -4.34730 1.000 122.91077 118 TYR B CA 1
ATOM 5735 C C . TYR B 1 96 ? -9.50772 -11.21199 -5.16463 1.000 118.42447 118 TYR B C 1
ATOM 5736 O O . TYR B 1 96 ? -8.85817 -11.14050 -6.21971 1.000 109.10623 118 TYR B O 1
ATOM 5754 N N . PRO B 1 97 ? -10.05526 -12.37387 -4.78413 1.000 127.23662 119 PRO B N 1
ATOM 5755 C CA . PRO B 1 97 ? -9.72962 -13.61373 -5.52007 1.000 121.48059 119 PRO B CA 1
ATOM 5756 C C . PRO B 1 97 ? -10.08411 -13.55527 -7.00014 1.000 118.32928 119 PRO B C 1
ATOM 5757 O O . PRO B 1 97 ? -9.39555 -14.16562 -7.83767 1.000 105.67499 119 PRO B O 1
ATOM 5768 N N . ARG B 1 98 ? -11.15839 -12.84753 -7.34749 1.000 115.99657 120 ARG B N 1
ATOM 5769 C CA . ARG B 1 98 ? -11.55756 -12.77034 -8.74143 1.000 116.41382 120 ARG B CA 1
ATOM 5770 C C . ARG B 1 98 ? -10.54048 -11.97891 -9.55828 1.000 111.03992 120 ARG B C 1
ATOM 5771 O O . ARG B 1 98 ? -10.16170 -12.38562 -10.66627 1.000 100.47058 120 ARG B O 1
ATOM 5792 N N . VAL B 1 99 ? -10.15041 -10.80964 -9.04509 1.000 108.11736 121 VAL B N 1
ATOM 5793 C CA . VAL B 1 99 ? -9.16998 -9.96219 -9.69927 1.000 99.92128 121 VAL B CA 1
ATOM 5794 C C . VAL B 1 99 ? -7.85191 -10.70171 -9.83356 1.000 100.57502 121 VAL B C 1
ATOM 5795 O O . VAL B 1 99 ? -7.30534 -10.84398 -10.93084 1.000 95.81548 121 VAL B O 1
ATOM 5808 N N . GLN B 1 100 ? -7.33778 -11.21890 -8.71826 1.000 100.33167 122 GLN B N 1
ATOM 5809 C CA . GLN B 1 100 ? -6.06940 -11.93029 -8.78498 1.000 101.19688 122 GLN B CA 1
ATOM 5810 C C . GLN B 1 100 ? -6.12946 -13.06340 -9.80907 1.000 104.00287 122 GLN B C 1
ATOM 5811 O O . GLN B 1 100 ? -5.14267 -13.31070 -10.52849 1.000 100.47385 122 GLN B O 1
ATOM 5825 N N . HIS B 1 101 ? -7.28334 -13.72895 -9.92650 1.000 98.48569 123 HIS B N 1
ATOM 5826 C CA . HIS B 1 101 ? -7.38849 -14.84812 -10.85391 1.000 97.58704 123 HIS B CA 1
ATOM 5827 C C . HIS B 1 101 ? -7.21512 -14.40299 -12.30041 1.000 105.85251 123 HIS B C 1
ATOM 5828 O O . HIS B 1 101 ? -6.53275 -15.08246 -13.08165 1.000 103.35124 123 HIS B O 1
ATOM 5842 N N . TYR B 1 102 ? -7.84848 -13.28506 -12.69261 1.000 107.47971 124 TYR B N 1
ATOM 5843 C CA . TYR B 1 102 ? -7.72826 -12.81139 -14.07726 1.000 104.98463 124 TYR B CA 1
ATOM 5844 C C . TYR B 1 102 ? -6.39011 -12.13632 -14.31314 1.000 98.42822 124 TYR B C 1
ATOM 5845 O O . TYR B 1 102 ? -5.79387 -12.26904 -15.39071 1.000 101.34252 124 TYR B O 1
ATOM 5863 N N . ARG B 1 103 ? -5.88639 -11.43954 -13.30375 1.000 93.93724 125 ARG B N 1
ATOM 5864 C CA . ARG B 1 103 ? -4.53598 -10.90841 -13.38625 1.000 98.80542 125 ARG B CA 1
ATOM 5865 C C . ARG B 1 103 ? -3.56303 -12.03251 -13.72581 1.000 97.04147 125 ARG B C 1
ATOM 5866 O O . ARG B 1 103 ? -2.81710 -11.96035 -14.71182 1.000 94.07941 125 ARG B O 1
ATOM 5887 N N . GLU B 1 104 ? -3.61450 -13.11480 -12.94567 1.000 95.24955 126 GLU B N 1
ATOM 5888 C CA . GLU B 1 104 ? -2.72071 -14.24585 -13.16723 1.000 100.41555 126 GLU B CA 1
ATOM 5889 C C . GLU B 1 104 ? -2.99596 -14.91684 -14.50609 1.000 98.40222 126 GLU B C 1
ATOM 5890 O O . GLU B 1 104 ? -2.05723 -15.38180 -15.17006 1.000 94.29610 126 GLU B O 1
ATOM 5902 N N . LEU B 1 105 ? -4.27245 -14.99337 -14.89929 1.000 95.36220 127 LEU B N 1
ATOM 5903 C CA . LEU B 1 105 ? -4.64284 -15.64852 -16.15065 1.000 100.29265 127 LEU B CA 1
ATOM 5904 C C . LEU B 1 105 ? -4.06246 -14.91017 -17.34834 1.000 95.92811 127 LEU B C 1
ATOM 5905 O O . LEU B 1 105 ? -3.50109 -15.52795 -18.25607 1.000 94.61256 127 LEU B O 1
ATOM 5921 N N . LEU B 1 106 ? -4.19078 -13.58331 -17.35820 1.000 95.36988 128 LEU B N 1
ATOM 5922 C CA . LEU B 1 106 ? -3.66756 -12.78140 -18.45454 1.000 95.49994 128 LEU B CA 1
ATOM 5923 C C . LEU B 1 106 ? -2.15174 -12.77063 -18.44866 1.000 93.97437 128 LEU B C 1
ATOM 5924 O O . LEU B 1 106 ? -1.51881 -12.99186 -19.48836 1.000 87.75057 128 LEU B O 1
ATOM 5940 N N . ASP B 1 107 ? -1.56033 -12.54802 -17.27031 1.000 89.08409 129 ASP B N 1
ATOM 5941 C CA . ASP B 1 107 ? -0.11468 -12.49216 -17.12563 1.000 90.08231 129 ASP B CA 1
ATOM 5942 C C . ASP B 1 107 ? 0.53993 -13.80596 -17.52630 1.000 90.42478 129 ASP B C 1
ATOM 5943 O O . ASP B 1 107 ? 1.74651 -13.83630 -17.77860 1.000 88.16636 129 ASP B O 1
ATOM 5952 N N . SER B 1 108 ? -0.22438 -14.89280 -17.58724 1.000 91.89526 130 SER B N 1
ATOM 5953 C CA . SER B 1 108 ? 0.32852 -16.16793 -18.02168 1.000 92.44236 130 SER B CA 1
ATOM 5954 C C . SER B 1 108 ? 0.49135 -16.28080 -19.53867 1.000 95.53819 130 SER B C 1
ATOM 5955 O O . SER B 1 108 ? 1.08828 -17.25680 -20.00502 1.000 96.54773 130 SER B O 1
ATOM 5963 N N . LEU B 1 109 ? -0.02067 -15.32664 -20.31294 1.000 89.71275 131 LEU B N 1
ATOM 5964 C CA . LEU B 1 109 ? 0.03313 -15.41189 -21.76828 1.000 89.05829 131 LEU B CA 1
ATOM 5965 C C . LEU B 1 109 ? 1.46962 -15.25639 -22.25985 1.000 88.49357 131 LEU B C 1
ATOM 5966 O O . LEU B 1 109 ? 2.20690 -14.39321 -21.76404 1.000 87.90458 131 LEU B O 1
ATOM 5982 N N . PRO B 1 110 ? 1.89045 -16.07156 -23.24274 1.000 86.29545 132 PRO B N 1
ATOM 5983 C CA . PRO B 1 110 ? 3.24564 -15.97577 -23.83331 1.000 89.33267 132 PRO B CA 1
ATOM 5984 C C . PRO B 1 110 ? 3.33393 -14.90525 -24.91521 1.000 90.22433 132 PRO B C 1
ATOM 5985 O O . PRO B 1 110 ? 3.43372 -15.17063 -26.11844 1.000 87.60205 132 PRO B O 1
ATOM 5996 N N . MET B 1 111 ? 3.29640 -13.64487 -24.48042 1.000 90.69229 133 MET B N 1
ATOM 5997 C CA . MET B 1 111 ? 3.34227 -12.54250 -25.42667 1.000 84.26837 133 MET B CA 1
ATOM 5998 C C . MET B 1 111 ? 4.57392 -12.66991 -26.30598 1.000 89.76719 133 MET B C 1
ATOM 5999 O O . MET B 1 111 ? 4.51954 -12.40323 -27.51430 1.000 84.78412 133 MET B O 1
ATOM 6013 N N . ASP B 1 112 ? 5.68300 -13.12263 -25.71748 1.000 90.54716 134 ASP B N 1
ATOM 6014 C CA . ASP B 1 112 ? 6.91860 -13.30259 -26.47409 1.000 93.85036 134 ASP B CA 1
ATOM 6015 C C . ASP B 1 112 ? 6.68591 -14.21047 -27.66966 1.000 93.08917 134 ASP B C 1
ATOM 6016 O O . ASP B 1 112 ? 7.07740 -13.88388 -28.79471 1.000 93.88874 134 ASP B O 1
ATOM 6025 N N . ALA B 1 113 ? 5.98059 -15.31944 -27.46262 1.000 89.15873 135 ALA B N 1
ATOM 6026 C CA . ALA B 1 113 ? 5.73577 -16.23875 -28.56102 1.000 91.89218 135 ALA B CA 1
ATOM 6027 C C . ALA B 1 113 ? 4.86282 -15.59906 -29.63039 1.000 94.72517 135 ALA B C 1
ATOM 6028 O O . ALA B 1 113 ? 5.19399 -15.67391 -30.82261 1.000 97.11296 135 ALA B O 1
ATOM 6035 N N . TYR B 1 114 ? 3.80205 -14.88169 -29.22478 1.000 93.93971 136 TYR B N 1
ATOM 6036 C CA . TYR B 1 114 ? 2.93274 -14.24731 -30.21422 1.000 89.33563 136 TYR B CA 1
ATOM 6037 C C . TYR B 1 114 ? 3.70611 -13.26372 -31.09042 1.000 90.83166 136 TYR B C 1
ATOM 6038 O O . TYR B 1 114 ? 3.56148 -13.26543 -32.32099 1.000 89.23659 136 TYR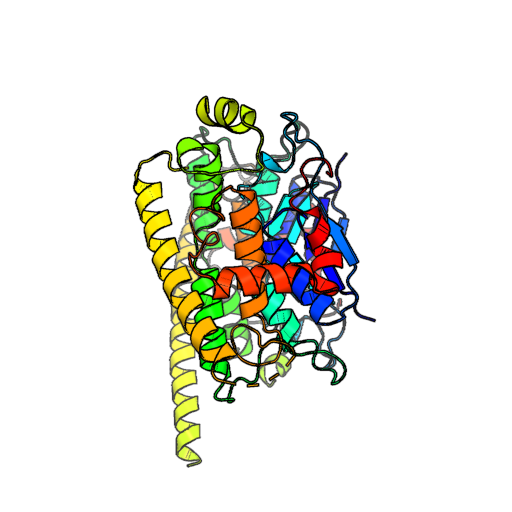 B O 1
ATOM 6056 N N . THR B 1 115 ? 4.54063 -12.41236 -30.48150 1.000 84.47134 137 THR B N 1
ATOM 6057 C CA . THR B 1 115 ? 5.19697 -11.39224 -31.28472 1.000 88.26811 137 THR B CA 1
ATOM 6058 C C . THR B 1 115 ? 6.16344 -12.05520 -32.27013 1.000 92.60645 137 THR B C 1
ATOM 6059 O O . THR B 1 115 ? 6.20701 -11.69465 -33.45916 1.000 95.42076 137 THR B O 1
ATOM 6070 N N . HIS B 1 116 ? 6.95073 -13.04652 -31.80412 1.000 95.42494 138 HIS B N 1
ATOM 6071 C CA . HIS B 1 116 ? 7.79900 -13.75084 -32.76183 1.000 103.76503 138 HIS B CA 1
ATOM 6072 C C . HIS B 1 116 ? 6.93129 -14.35581 -33.87006 1.000 100.49456 138 HIS B C 1
ATOM 6073 O O . HIS B 1 116 ? 7.24618 -14.22985 -35.06540 1.000 98.21457 138 HIS B O 1
ATOM 6087 N N . GLY B 1 117 ? 5.80664 -14.98245 -33.48359 1.000 94.75028 139 GLY B N 1
ATOM 6088 C CA . GLY B 1 117 ? 4.93193 -15.59731 -34.46648 1.000 94.17723 139 GLY B CA 1
ATOM 6089 C C . GLY B 1 117 ? 4.36056 -14.60238 -35.45900 1.000 94.60293 139 GLY B C 1
ATOM 6090 O O . GLY B 1 117 ? 4.30275 -14.87427 -36.65929 1.000 100.10882 139 GLY B O 1
ATOM 6094 N N . CYS B 1 118 ? 3.91744 -13.44185 -34.97492 1.000 91.77725 140 CYS B N 1
ATOM 6095 C CA . CYS B 1 118 ? 3.46749 -12.39757 -35.88883 1.000 89.21722 140 CYS B CA 1
ATOM 6096 C C . CYS B 1 118 ? 4.52599 -12.13681 -36.95453 1.000 93.04748 140 CYS B C 1
ATOM 6097 O O . CYS B 1 118 ? 4.24960 -12.17209 -38.15809 1.000 88.84958 140 CYS B O 1
ATOM 6105 N N . ILE B 1 119 ? 5.77137 -11.96189 -36.53262 1.000 93.72383 141 ILE B N 1
ATOM 6106 C CA . ILE B 1 119 ? 6.79902 -11.62839 -37.50046 1.000 97.44567 141 ILE B CA 1
ATOM 6107 C C . ILE B 1 119 ? 7.13718 -12.83961 -38.35976 1.000 99.15550 141 ILE B C 1
ATOM 6108 O O . ILE B 1 119 ? 7.20784 -12.74603 -39.59132 1.000 97.59001 141 ILE B O 1
ATOM 6124 N N . LEU B 1 120 ? 7.25129 -14.01039 -37.74072 1.000 95.22372 142 LEU B N 1
ATOM 6125 C CA . LEU B 1 120 ? 7.66230 -15.18127 -38.49806 1.000 97.21150 142 LEU B CA 1
ATOM 6126 C C . LEU B 1 120 ? 6.57776 -15.68662 -39.42712 1.000 99.30675 142 LEU B C 1
ATOM 6127 O O . LEU B 1 120 ? 6.87528 -16.14326 -40.52931 1.000 102.46633 142 LEU B O 1
ATOM 6143 N N . HIS B 1 121 ? 5.32476 -15.63129 -39.01255 1.000 99.89747 143 HIS B N 1
ATOM 6144 C CA . HIS B 1 121 ? 4.22358 -16.21057 -39.78318 1.000 102.40601 143 HIS B CA 1
ATOM 6145 C C . HIS B 1 121 ? 3.12365 -15.17694 -39.95806 1.000 100.84257 143 HIS B C 1
ATOM 6146 O O . HIS B 1 121 ? 2.00192 -15.32767 -39.44228 1.000 101.97797 143 HIS B O 1
ATOM 6160 N N . PRO B 1 122 ? 3.41344 -14.10985 -40.70885 1.000 100.56114 144 PRO B N 1
ATOM 6161 C CA . PRO B 1 122 ? 2.42998 -13.02818 -40.86351 1.000 98.47120 144 PRO B CA 1
ATOM 6162 C C . PRO B 1 122 ? 1.15849 -13.46515 -41.55235 1.000 100.36690 144 PRO B C 1
ATOM 6163 O O . PRO B 1 122 ? 0.17627 -12.71566 -41.48542 1.000 102.45522 144 PRO B O 1
ATOM 6174 N N . GLU B 1 123 ? 1.12049 -14.63998 -42.19390 1.000 103.70499 145 GLU B N 1
ATOM 6175 C CA . GLU B 1 123 ? -0.12623 -15.07523 -42.82419 1.000 107.54460 145 GLU B CA 1
ATOM 6176 C C . GLU B 1 123 ? -1.21853 -15.32365 -41.80662 1.000 104.37275 145 GLU B C 1
ATOM 6177 O O . GLU B 1 123 ? -2.39890 -15.29043 -42.17181 1.000 106.33318 145 GLU B O 1
ATOM 6189 N N . LEU B 1 124 ? -0.84342 -15.49864 -40.53022 1.000 109.82732 146 LEU B N 1
ATOM 6190 C CA . LEU B 1 124 ? -1.79879 -15.69197 -39.45246 1.000 106.19408 146 LEU B CA 1
ATOM 6191 C C . LEU B 1 124 ? -2.26999 -14.40036 -38.83206 1.000 101.75383 146 LEU B C 1
ATOM 6192 O O . LEU B 1 124 ? -3.18364 -14.42021 -37.99790 1.000 102.64957 146 LEU B O 1
ATOM 6208 N N . THR B 1 125 ? -1.66919 -13.29439 -39.22606 1.000 98.74379 147 THR B N 1
ATOM 6209 C CA . THR B 1 125 ? -2.04704 -11.98163 -38.74851 1.000 95.82535 147 THR B CA 1
ATOM 6210 C C . THR B 1 125 ? -3.00631 -11.33964 -39.73335 1.000 93.59156 147 THR B C 1
ATOM 6211 O O . THR B 1 125 ? -3.11255 -11.73957 -40.89315 1.000 92.31443 147 THR B O 1
ATOM 6222 N N . VAL B 1 126 ? -3.69307 -10.31171 -39.25440 1.000 92.64318 148 VAL B N 1
ATOM 6223 C CA . VAL B 1 126 ? -4.56171 -9.48905 -40.08519 1.000 90.95846 148 VAL B CA 1
ATOM 6224 C C . VAL B 1 126 ? -4.30119 -8.03985 -39.70312 1.000 89.98390 148 VAL B C 1
ATOM 6225 O O . VAL B 1 126 ? -4.53029 -7.65152 -38.55755 1.000 86.99028 148 VAL B O 1
ATOM 6238 N N . ASP B 1 127 ? -3.82208 -7.24026 -40.65035 1.000 87.14076 149 ASP B N 1
ATOM 6239 C CA . ASP B 1 127 ? -3.51297 -5.83934 -40.36669 1.000 83.20841 149 ASP B CA 1
ATOM 6240 C C . ASP B 1 127 ? -2.44720 -5.70888 -39.27383 1.000 79.68002 149 ASP B C 1
ATOM 6241 O O . ASP B 1 127 ? -2.58722 -4.91900 -38.34393 1.000 76.38766 149 ASP B O 1
ATOM 6250 N N . SER B 1 128 ? -1.39171 -6.51499 -39.34287 1.000 85.44344 150 SER B N 1
ATOM 6251 C CA . SER B 1 128 ? -0.24113 -6.29690 -38.46730 1.000 79.76079 150 SER B CA 1
ATOM 6252 C C . SER B 1 128 ? 0.33299 -4.89838 -38.69615 1.000 74.88712 150 SER B C 1
ATOM 6253 O O . SER B 1 128 ? 0.30021 -4.36188 -39.79414 1.000 76.42920 150 SER B O 1
ATOM 6261 N N . MET B 1 129 ? 0.80827 -4.27733 -37.63405 1.000 78.32006 151 MET B N 1
ATOM 6262 C CA . MET B 1 129 ? 1.37793 -2.93355 -37.68192 1.000 71.28816 151 MET B CA 1
ATOM 6263 C C . MET B 1 129 ? 2.88363 -2.97878 -37.83414 1.000 73.42153 151 MET B C 1
ATOM 6264 O O . MET B 1 129 ? 3.54033 -1.93282 -37.92814 1.000 70.78566 151 MET B O 1
ATOM 6278 N N . ILE B 1 130 ? 3.42917 -4.17754 -37.96239 1.000 71.88773 152 ILE B N 1
ATOM 6279 C CA . ILE B 1 130 ? 4.85501 -4.37406 -38.11170 1.000 70.37423 152 ILE B CA 1
ATOM 6280 C C . ILE B 1 130 ? 5.09955 -4.41774 -39.60633 1.000 72.09015 152 ILE B C 1
ATOM 6281 O O . ILE B 1 130 ? 4.42599 -5.18974 -40.29628 1.000 72.86669 152 ILE B O 1
ATOM 6297 N N . PRO B 1 131 ? 6.05631 -3.66250 -40.14365 1.000 72.03526 153 PRO B N 1
ATOM 6298 C CA . PRO B 1 131 ? 6.27409 -3.67579 -41.59785 1.000 72.98707 153 PRO B CA 1
ATOM 6299 C C . PRO B 1 131 ? 6.65835 -5.05902 -42.07419 1.000 77.98750 153 PRO B C 1
ATOM 6300 O O . PRO B 1 131 ? 7.40827 -5.77557 -41.41097 1.000 80.51686 153 PRO B O 1
ATOM 6311 N N . ALA B 1 132 ? 6.21614 -5.37987 -43.29017 1.000 78.77250 154 ALA B N 1
ATOM 6312 C CA . ALA B 1 132 ? 6.45714 -6.69385 -43.86178 1.000 81.48405 154 ALA B CA 1
ATOM 6313 C C . ALA B 1 132 ? 7.93390 -7.03019 -43.90955 1.000 85.46978 154 ALA B C 1
ATOM 6314 O O . ALA B 1 132 ? 8.30099 -8.20167 -43.78201 1.000 88.89651 154 ALA B O 1
ATOM 6321 N N . TYR B 1 133 ? 8.79941 -6.02808 -44.05473 1.000 86.16457 155 TYR B N 1
ATOM 6322 C CA . TYR B 1 133 ? 10.20462 -6.36122 -44.22706 1.000 89.30759 155 TYR B CA 1
ATOM 6323 C C . TYR B 1 133 ? 10.82668 -6.92519 -42.95053 1.000 95.31226 155 TYR B C 1
ATOM 6324 O O . TYR B 1 133 ? 11.96483 -7.42289 -42.98893 1.000 95.83997 155 TYR B O 1
ATOM 6342 N N . ALA B 1 134 ? 10.12234 -6.85352 -41.81884 1.000 87.24355 156 ALA B N 1
ATOM 6343 C CA . ALA B 1 134 ? 10.62310 -7.51742 -40.62510 1.000 90.44076 156 ALA B CA 1
ATOM 6344 C C . ALA B 1 134 ? 10.54114 -9.02863 -40.77730 1.000 95.11606 156 ALA B C 1
ATOM 6345 O O . ALA B 1 134 ? 11.40265 -9.75888 -40.27395 1.000 99.48930 156 ALA B O 1
ATOM 6352 N N . THR B 1 135 ? 9.50777 -9.52541 -41.46115 1.000 91.29579 157 THR B N 1
ATOM 6353 C CA . THR B 1 135 ? 9.43988 -10.96380 -41.69744 1.000 96.68989 157 THR B CA 1
ATOM 6354 C C . THR B 1 135 ? 10.64053 -11.44185 -42.50586 1.000 108.31863 157 THR B C 1
ATOM 6355 O O . THR B 1 135 ? 11.30696 -12.42040 -42.14254 1.000 110.09400 157 THR B O 1
ATOM 6366 N N . THR B 1 136 ? 10.93905 -10.75243 -43.60658 1.000 104.24914 158 THR B N 1
ATOM 6367 C CA . THR B 1 136 ? 11.97070 -11.24782 -44.51190 1.000 115.30807 158 THR B CA 1
ATOM 6368 C C . THR B 1 136 ? 13.34259 -11.23130 -43.84607 1.000 118.96905 158 THR B C 1
ATOM 6369 O O . THR B 1 136 ? 14.17772 -12.09507 -44.13928 1.000 124.59808 158 THR B O 1
ATOM 6380 N N . ARG B 1 137 ? 13.55481 -10.33028 -42.88254 1.000 119.74434 159 ARG B N 1
ATOM 6381 C CA . ARG B 1 137 ? 14.83915 -10.26333 -42.19488 1.000 125.30172 159 ARG B CA 1
ATOM 6382 C C . ARG B 1 137 ? 14.94990 -11.29119 -41.08102 1.000 124.61732 159 ARG B C 1
ATOM 6383 O O . ARG B 1 137 ? 15.99431 -11.92827 -40.90702 1.000 130.79075 159 ARG B O 1
ATOM 6404 N N . ILE B 1 138 ? 13.89714 -11.41870 -40.28224 1.000 115.64880 160 ILE B N 1
ATOM 6405 C CA . ILE B 1 138 ? 13.89481 -12.40423 -39.21528 1.000 119.83392 160 ILE B CA 1
ATOM 6406 C C . ILE B 1 138 ? 13.86552 -13.81436 -39.79046 1.000 125.78765 160 ILE B C 1
ATOM 6407 O O . ILE B 1 138 ? 14.45660 -14.73543 -39.21452 1.000 129.43547 160 ILE B O 1
ATOM 6423 N N . ARG B 1 139 ? 13.20930 -14.01221 -40.93678 1.000 129.50076 161 ARG B N 1
ATOM 6424 C CA . ARG B 1 139 ? 13.08531 -15.35806 -41.47928 1.000 135.02237 161 ARG B CA 1
ATOM 6425 C C . ARG B 1 139 ? 14.35882 -15.83805 -42.16263 1.000 141.62047 161 ARG B C 1
ATOM 6426 O O . ARG B 1 139 ? 14.48937 -17.03909 -42.42131 1.000 148.81662 161 ARG B O 1
ATOM 6447 N N . SER B 1 140 ? 15.29329 -14.93856 -42.48310 1.000 142.83449 162 SER B N 1
ATOM 6448 C CA . SER B 1 140 ? 16.59444 -15.40427 -42.96546 1.000 149.11309 162 SER B CA 1
ATOM 6449 C C . SER B 1 140 ? 17.44270 -15.92640 -41.80732 1.000 147.99118 162 SER B C 1
ATOM 6450 O O . SER B 1 140 ? 18.16915 -16.91387 -41.96890 1.000 151.38866 162 SER B O 1
ATOM 6458 N N . GLN B 1 141 ? 17.33684 -15.28505 -40.64049 1.000 134.50176 163 GLN B N 1
ATOM 6459 C CA . GLN B 1 141 ? 17.89914 -15.75506 -39.37745 1.000 132.41016 163 GLN B CA 1
ATOM 6460 C C . GLN B 1 141 ? 18.05013 -14.50700 -38.50134 1.000 128.52143 163 GLN B C 1
ATOM 6461 O O . GLN B 1 141 ? 17.50638 -14.41144 -37.40626 1.000 128.17834 163 GLN B O 1
ATOM 6475 N N . HIS B 1 177 ? 12.38286 -17.89543 -31.76756 1.000 136.80865 199 HIS B N 1
ATOM 6476 C CA . HIS B 1 177 ? 12.74326 -19.06647 -30.98072 1.000 141.75112 199 HIS B CA 1
ATOM 6477 C C . HIS B 1 177 ? 12.07840 -20.32576 -31.53978 1.000 148.46083 199 HIS B C 1
ATOM 6478 O O . HIS B 1 177 ? 12.73890 -21.35589 -31.70042 1.000 149.44944 199 HIS B O 1
ATOM 6491 N N . ASP B 1 178 ? 10.77633 -20.24520 -31.83542 1.000 161.15020 200 ASP B N 1
ATOM 6492 C CA . ASP B 1 178 ? 10.01003 -21.38665 -32.34407 1.000 162.48816 200 ASP B CA 1
ATOM 6493 C C . ASP B 1 178 ? 9.17351 -21.01637 -33.56549 1.000 162.24141 200 ASP B C 1
ATOM 6494 O O . ASP B 1 178 ? 8.07774 -20.45858 -33.44200 1.000 157.97191 200 ASP B O 1
ATOM 6503 N N . ASN B 1 179 ? 9.74345 -21.29126 -34.73788 1.000 165.93090 201 ASN B N 1
ATOM 6504 C CA . ASN B 1 179 ? 9.08953 -21.14582 -36.03730 1.000 164.06612 201 ASN B CA 1
ATOM 6505 C C . ASN B 1 179 ? 8.37272 -22.44615 -36.40445 1.000 163.94091 201 ASN B C 1
ATOM 6506 O O . ASN B 1 179 ? 8.71212 -23.13703 -37.37024 1.000 167.97036 201 ASN B O 1
ATOM 6517 N N . VAL B 1 180 ? 7.34014 -22.77154 -35.63391 1.000 157.37550 202 VAL B N 1
ATOM 6518 C CA . VAL B 1 180 ? 6.59856 -24.00115 -35.87881 1.000 157.56147 202 VAL B CA 1
ATOM 6519 C C . VAL B 1 180 ? 5.10913 -23.67624 -35.94084 1.000 153.36714 202 VAL B C 1
ATOM 6520 O O . VAL B 1 180 ? 4.67347 -22.58248 -35.58259 1.000 149.18433 202 VAL B O 1
ATOM 6533 N N . LYS B 1 181 ? 4.33931 -24.62785 -36.47392 1.000 153.82986 203 LYS B N 1
ATOM 6534 C CA . LYS B 1 181 ? 2.87793 -24.59799 -36.52062 1.000 147.58015 203 LYS B CA 1
ATOM 6535 C C . LYS B 1 181 ? 2.24398 -24.69077 -35.13689 1.000 145.22147 203 LYS B C 1
ATOM 6536 O O . LYS B 1 181 ? 1.02617 -24.51443 -35.02775 1.000 140.67512 203 LYS B O 1
ATOM 6555 N N . TYR B 1 182 ? 3.03476 -24.98688 -34.09180 1.000 142.45457 204 TYR B N 1
ATOM 6556 C CA . TYR B 1 182 ? 2.55587 -24.94835 -32.70675 1.000 136.53776 204 TYR B CA 1
ATOM 6557 C C . TYR B 1 182 ? 1.95402 -23.59051 -32.39019 1.000 132.07316 204 TYR B C 1
ATOM 6558 O O . TYR B 1 182 ? 1.10839 -23.47550 -31.49363 1.000 128.17756 204 TYR B O 1
ATOM 6576 N N . LEU B 1 183 ? 2.38449 -22.56664 -33.12264 1.000 135.04294 205 LEU B N 1
ATOM 6577 C CA . LEU B 1 183 ? 1.86563 -21.22144 -32.94681 1.000 131.55460 205 LEU B CA 1
ATOM 6578 C C . LEU B 1 183 ? 0.34868 -21.17960 -33.04887 1.000 127.41973 205 LEU B C 1
ATOM 6579 O O . LEU B 1 183 ? -0.30578 -20.43175 -32.31484 1.000 126.26865 205 LEU B O 1
ATOM 6595 N N . LYS B 1 184 ? -0.23530 -21.95875 -33.96184 1.000 120.52741 206 LYS B N 1
ATOM 6596 C CA . LYS B 1 184 ? -1.68860 -21.94158 -34.04675 1.000 118.62532 206 LYS B CA 1
ATOM 6597 C C . LYS B 1 184 ? -2.30934 -22.46814 -32.76323 1.000 120.16445 206 LYS B C 1
ATOM 6598 O O . LYS B 1 184 ? -3.39980 -22.03523 -32.37635 1.000 122.21315 206 LYS B O 1
ATOM 6617 N N . LYS B 1 185 ? -1.64993 -23.43216 -32.11131 1.000 135.11064 207 LYS B N 1
ATOM 6618 C CA . LYS B 1 185 ? -2.17059 -23.96458 -30.85294 1.000 142.70788 207 LYS B CA 1
ATOM 6619 C C . LYS B 1 185 ? -2.06613 -22.92066 -29.74477 1.000 138.73201 207 LYS B C 1
ATOM 6620 O O . LYS B 1 185 ? -2.91914 -22.88114 -28.85064 1.000 137.25978 207 LYS B O 1
ATOM 6639 N N . ILE B 1 186 ? -1.03338 -22.07238 -29.78092 1.000 134.70630 208 ILE B N 1
ATOM 6640 C CA . ILE B 1 186 ? -0.92511 -21.02760 -28.76908 1.000 131.23428 208 ILE B CA 1
ATOM 6641 C C . ILE B 1 186 ? -1.96703 -19.94721 -29.03265 1.000 127.95106 208 ILE B C 1
ATOM 6642 O O . ILE B 1 186 ? -2.46747 -19.30053 -28.10050 1.000 122.93030 208 ILE B O 1
ATOM 6658 N N . LEU B 1 187 ? -2.32796 -19.75958 -30.30625 1.000 122.56526 209 LEU B N 1
ATOM 6659 C CA . LEU B 1 187 ? -3.39348 -18.83555 -30.66540 1.000 119.78710 209 LEU B CA 1
ATOM 6660 C C . LEU B 1 187 ? -4.74791 -19.38495 -30.26784 1.000 116.27254 209 LEU B C 1
ATOM 6661 O O . LEU B 1 187 ? -5.61480 -18.62670 -29.83055 1.000 115.12788 209 LEU B O 1
ATOM 6677 N N . ASP B 1 188 ? -4.94905 -20.69863 -30.41791 1.000 122.59077 210 ASP B N 1
ATOM 6678 C CA . ASP B 1 188 ? -6.18099 -21.30856 -29.93006 1.000 128.07415 210 ASP B CA 1
ATOM 6679 C C . ASP B 1 188 ? -6.28024 -21.20908 -28.41676 1.000 123.07404 210 ASP B C 1
ATOM 6680 O O . ASP B 1 188 ? -7.34375 -20.87844 -27.87863 1.000 124.65490 210 ASP B O 1
ATOM 6689 N N . GLU B 1 189 ? -5.16731 -21.44278 -27.71361 1.000 120.22250 211 GLU B N 1
ATOM 6690 C CA . GLU B 1 189 ? -5.17820 -21.29286 -26.26061 1.000 119.82217 211 GLU B CA 1
ATOM 6691 C C . GLU B 1 189 ? -5.52392 -19.85812 -25.90265 1.000 115.71194 211 GLU B C 1
ATOM 6692 O O . GLU B 1 189 ? -6.27185 -19.61109 -24.94950 1.000 111.30758 211 GLU B O 1
ATOM 6704 N N . LEU B 1 190 ? -5.04321 -18.90091 -26.70628 1.000 111.18639 212 LEU B N 1
ATOM 6705 C CA . LEU B 1 190 ? -5.39045 -17.50363 -26.48159 1.000 106.94677 212 LEU B CA 1
ATOM 6706 C C . LEU B 1 190 ? -6.90060 -17.30536 -26.59543 1.000 105.82073 212 LEU B C 1
ATOM 6707 O O . LEU B 1 190 ? -7.51482 -16.60071 -25.78271 1.000 99.00388 212 LEU B O 1
ATOM 6723 N N . GLU B 1 191 ? -7.51185 -17.94722 -27.59148 1.000 107.59082 213 GLU B N 1
ATOM 6724 C CA . GLU B 1 191 ? -8.94835 -17.83708 -27.77702 1.000 111.58034 213 GLU B CA 1
ATOM 6725 C C . GLU B 1 191 ? -9.67016 -18.23540 -26.50126 1.000 112.74886 213 GLU B C 1
ATOM 6726 O O . GLU B 1 191 ? -10.67823 -17.62086 -26.13162 1.000 112.10027 213 GLU B O 1
ATOM 6738 N N . LYS B 1 192 ? -9.16543 -19.26422 -25.81359 1.000 122.98875 214 LYS B N 1
ATOM 6739 C CA . LYS B 1 192 ? -9.83276 -19.73271 -24.60159 1.000 130.72014 214 LYS B CA 1
ATOM 6740 C C . LYS B 1 192 ? -9.69615 -18.73506 -23.45690 1.000 123.54269 214 LYS B C 1
ATOM 6741 O O . LYS B 1 192 ? -10.65013 -18.52939 -22.69785 1.000 126.68913 214 LYS B O 1
ATOM 6760 N N . VAL B 1 193 ? -8.53842 -18.08399 -23.31912 1.000 116.04318 215 VAL B N 1
ATOM 6761 C CA . VAL B 1 193 ? -8.43797 -17.05001 -22.29064 1.000 113.85101 215 VAL B CA 1
ATOM 6762 C C . VAL B 1 193 ? -9.38909 -15.90795 -22.62732 1.000 113.75926 215 VAL B C 1
ATOM 6763 O O . VAL B 1 193 ? -10.10179 -15.38079 -21.75835 1.000 108.72532 215 VAL B O 1
ATOM 6776 N N . LEU B 1 194 ? -9.42677 -15.52494 -23.91129 1.000 109.74556 216 LEU B N 1
ATOM 6777 C CA . LEU B 1 194 ? -10.27892 -14.42627 -24.34149 1.000 106.07490 216 LEU B CA 1
ATOM 6778 C C . LEU B 1 194 ? -11.74005 -14.83318 -24.32773 1.000 109.36773 216 LEU B C 1
ATOM 6779 O O . LEU B 1 194 ? -12.61497 -13.99161 -24.11106 1.000 105.92415 216 LEU B O 1
ATOM 6795 N N . ASP B 1 195 ? -12.01243 -16.12004 -24.53606 1.000 112.16387 217 ASP B N 1
ATOM 6796 C CA . ASP B 1 195 ? -13.32299 -16.65686 -24.21395 1.000 117.43730 217 ASP B CA 1
ATOM 6797 C C . ASP B 1 195 ? -13.69481 -16.32506 -22.77107 1.000 117.02387 217 ASP B C 1
ATOM 6798 O O . ASP B 1 195 ? -14.72800 -15.69883 -22.51218 1.000 114.06336 217 ASP B O 1
ATOM 6807 N N . GLN B 1 196 ? -12.82714 -16.67788 -21.82064 1.000 120.49012 218 GLN B N 1
ATOM 6808 C CA . GLN B 1 196 ? -13.14584 -16.43818 -20.41302 1.000 120.97408 218 GLN B CA 1
ATOM 6809 C C . GLN B 1 196 ? -13.36742 -14.95733 -20.12822 1.000 120.83986 218 GLN B C 1
ATOM 6810 O O . GLN B 1 196 ? -14.25859 -14.59233 -19.35051 1.000 120.06642 218 GLN B O 1
ATOM 6824 N N . VAL B 1 197 ? -12.54594 -14.08714 -20.72749 1.000 113.17589 219 VAL B N 1
ATOM 6825 C CA . VAL B 1 197 ? -12.70194 -12.65486 -20.49162 1.000 111.78115 219 VAL B CA 1
ATOM 6826 C C . VAL B 1 197 ? -14.05203 -12.17627 -21.02741 1.000 113.43394 219 VAL B C 1
ATOM 6827 O O . VAL B 1 197 ? -14.75887 -11.39911 -20.37187 1.000 104.00694 219 VAL B O 1
ATOM 6840 N N . GLU B 1 198 ? -14.44019 -12.65397 -22.21351 1.000 111.80719 220 GLU B N 1
ATOM 6841 C CA . GLU B 1 198 ? -15.66489 -12.17853 -22.84086 1.000 113.76484 220 GLU B CA 1
ATOM 6842 C C . GLU B 1 198 ? -16.87187 -12.44173 -21.94376 1.000 120.56923 220 GLU B C 1
ATOM 6843 O O . GLU B 1 198 ? -17.72981 -11.57133 -21.75296 1.000 119.57374 220 GLU B O 1
ATOM 6855 N N . THR B 1 199 ? -16.95814 -13.64751 -21.38882 1.000 127.51710 221 THR B N 1
ATOM 6856 C CA . THR B 1 199 ? -18.05467 -13.95978 -20.47887 1.000 138.12577 221 THR B CA 1
ATOM 6857 C C . THR B 1 199 ? -17.99170 -13.10492 -19.21291 1.000 137.00945 221 THR B C 1
ATOM 6858 O O . THR B 1 199 ? -19.01825 -12.59743 -18.74373 1.000 140.57603 221 THR B O 1
ATOM 6869 N N . GLU B 1 200 ? -16.79927 -12.93989 -18.63484 1.000 122.71388 222 GLU B N 1
ATOM 6870 C CA . GLU B 1 200 ? -16.68111 -12.08040 -17.45882 1.000 119.91564 222 GLU B CA 1
ATOM 6871 C C . GLU B 1 200 ? -17.18660 -10.67992 -17.76941 1.000 122.22340 222 GLU B C 1
ATOM 6872 O O . GLU B 1 200 ? -17.84682 -10.04028 -16.93432 1.000 116.39489 222 GLU B O 1
ATOM 6884 N N . LEU B 1 201 ? -16.88138 -10.18841 -18.97787 1.000 118.18534 223 LEU B N 1
ATOM 6885 C CA . LEU B 1 201 ? -17.40473 -8.89880 -19.39626 1.000 114.03661 223 LEU B CA 1
ATOM 6886 C C . LEU B 1 201 ? -18.90366 -8.96921 -19.60802 1.000 118.06117 223 LEU B C 1
ATOM 6887 O O . LEU B 1 201 ? -19.62241 -8.01568 -19.29904 1.000 118.60441 223 LEU B O 1
ATOM 6903 N N . GLN B 1 202 ? -19.38845 -10.11902 -20.05659 1.000 115.06242 224 GLN B N 1
ATOM 6904 C CA . GLN B 1 202 ? -20.81657 -10.30455 -20.23576 1.000 121.66625 224 GLN B CA 1
ATOM 6905 C C . GLN B 1 202 ? -21.55287 -10.12607 -18.90879 1.000 130.69122 224 GLN B C 1
ATOM 6906 O O . GLN B 1 202 ? -22.59154 -9.45300 -18.84646 1.000 130.73213 224 GLN B O 1
ATOM 6920 N N . ARG B 1 203 ? -20.99507 -10.66578 -17.82542 1.000 141.28778 225 ARG B N 1
ATOM 6921 C CA . ARG B 1 203 ? -21.62481 -10.48830 -16.52540 1.000 144.97303 225 ARG B CA 1
ATOM 6922 C C . ARG B 1 203 ? -21.64452 -9.02758 -16.10373 1.000 145.42269 225 ARG B C 1
ATOM 6923 O O . ARG B 1 203 ? -22.62077 -8.55177 -15.51341 1.000 147.15176 225 ARG B O 1
ATOM 6944 N N . ARG B 1 204 ? -20.56141 -8.30499 -16.37690 1.000 149.44867 226 ARG B N 1
ATOM 6945 C CA . ARG B 1 204 ? -20.44443 -6.94631 -15.86614 1.000 150.75384 226 ARG B CA 1
ATOM 6946 C C . ARG B 1 204 ? -21.51499 -6.01134 -16.41955 1.000 152.58427 226 ARG B C 1
ATOM 6947 O O . ARG B 1 204 ? -22.05496 -5.17779 -15.68330 1.000 154.01967 226 ARG B O 1
ATOM 6968 N N . ASN B 1 205 ? -21.80366 -6.08369 -17.71606 1.000 150.76017 227 ASN B N 1
ATOM 6969 C CA . ASN B 1 205 ? -22.75658 -5.12863 -18.27326 1.000 156.86761 227 ASN B CA 1
ATOM 6970 C C . ASN B 1 205 ? -24.18051 -5.47034 -17.83314 1.000 158.36963 227 ASN B C 1
ATOM 6971 O O . ASN B 1 205 ? -24.93494 -4.58715 -17.40668 1.000 154.90109 227 ASN B O 1
ATOM 6982 N N . GLU B 1 206 ? -24.55224 -6.75506 -17.90892 1.000 146.52165 228 GLU B N 1
ATOM 6983 C CA . GLU B 1 206 ? -25.81946 -7.21411 -17.33676 1.000 153.27441 228 GLU B CA 1
ATOM 6984 C C . GLU B 1 206 ? -26.01080 -6.70633 -15.90730 1.000 153.68589 228 GLU B C 1
ATOM 6985 O O . GLU B 1 206 ? -27.12365 -6.34661 -15.51740 1.000 142.49955 228 GLU B O 1
ATOM 6997 N N . GLU B 1 207 ? -24.93560 -6.64695 -15.12362 1.000 159.38208 229 GLU B N 1
ATOM 6998 C CA . GLU B 1 207 ? -25.01921 -6.27341 -13.71554 1.000 158.92736 229 GLU B CA 1
ATOM 6999 C C . GLU B 1 207 ? -24.97541 -4.74925 -13.55945 1.000 157.96782 229 GLU B C 1
ATOM 7000 O O . GLU B 1 207 ? -25.83062 -4.02587 -14.07496 1.000 159.91232 229 GLU B O 1
ATOM 7012 N N . GLN B 1 213 ? -21.67375 5.12785 -15.62115 1.000 163.80354 235 GLN B N 1
ATOM 7013 C CA . GLN B 1 213 ? -20.29709 4.78650 -15.94897 1.000 163.01822 235 GLN B CA 1
ATOM 7014 C C . GLN B 1 213 ? -20.11958 3.30878 -16.26933 1.000 159.77664 235 GLN B C 1
ATOM 7015 O O . GLN B 1 213 ? -20.73396 2.45218 -15.64612 1.000 166.00963 235 GLN B O 1
ATOM 7028 N N . GLN B 1 214 ? -19.26241 3.02355 -17.23975 1.000 146.54829 236 GLN B N 1
ATOM 7029 C CA . GLN B 1 214 ? -19.02000 1.65083 -17.65622 1.000 143.81762 236 GLN B CA 1
ATOM 7030 C C . GLN B 1 214 ? -18.25773 0.89750 -16.56634 1.000 138.26807 236 GLN B C 1
ATOM 7031 O O . GLN B 1 214 ? -17.45398 1.49048 -15.84263 1.000 132.13155 236 GLN B O 1
ATOM 7045 N N . PRO B 1 215 ? -18.54793 -0.39084 -16.37707 1.000 135.43512 237 PRO B N 1
ATOM 7046 C CA . PRO B 1 215 ? -17.73489 -1.19368 -15.45888 1.000 121.64429 237 PRO B CA 1
ATOM 7047 C C . PRO B 1 215 ? -16.40808 -1.51784 -16.13682 1.000 116.24943 237 PRO B C 1
ATOM 7048 O O . PRO B 1 215 ? -16.20123 -1.25472 -17.32665 1.000 110.15937 237 PRO B O 1
ATOM 7059 N N . TRP B 1 216 ? -15.49371 -2.08147 -15.34906 1.000 102.64923 238 TRP B N 1
ATOM 7060 C CA . TRP B 1 216 ? -14.27347 -2.66056 -15.88910 1.000 100.09277 238 TRP B CA 1
ATOM 7061 C C . TRP B 1 216 ? -14.40441 -4.18100 -15.78486 1.000 101.55524 238 TRP B C 1
ATOM 7062 O O . TRP B 1 216 ? -15.50805 -4.71288 -15.56907 1.000 99.84706 238 TRP B O 1
ATOM 7083 N N . LEU B 1 217 ? -13.28062 -4.88094 -15.89511 1.000 93.90515 239 LEU B N 1
ATOM 7084 C CA . LEU B 1 217 ? -13.34770 -6.33298 -15.96569 1.000 98.37266 239 LEU B CA 1
ATOM 7085 C C . LEU B 1 217 ? -13.91045 -6.90578 -14.66739 1.000 106.56599 239 LEU B C 1
ATOM 7086 O O . LEU B 1 217 ? -14.77254 -7.79148 -14.67844 1.000 105.35528 239 LEU B O 1
ATOM 7102 N N . CYS B 1 218 ? -13.34653 -6.47147 -13.54836 1.000 109.85534 240 CYS B N 1
ATOM 7103 C CA . CYS B 1 218 ? -13.64334 -6.93505 -12.19797 1.000 124.97422 240 CYS B CA 1
ATOM 7104 C C . CYS B 1 218 ? -14.21365 -5.72091 -11.46881 1.000 121.05876 240 CYS B C 1
ATOM 7105 O O . CYS B 1 218 ? -13.43612 -4.93258 -10.90606 1.000 103.82792 240 CYS B O 1
ATOM 7113 N N . GLY B 1 219 ? -15.53404 -5.53692 -11.56708 1.000 108.26373 241 GLY B N 1
ATOM 7114 C CA . GLY B 1 219 ? -16.22089 -4.43413 -10.93882 1.000 110.31597 241 GLY B CA 1
ATOM 7115 C C . GLY B 1 219 ? -16.10134 -3.07756 -11.60843 1.000 105.63597 241 GLY B C 1
ATOM 7116 O O . GLY B 1 219 ? -15.69091 -2.91471 -12.77347 1.000 107.19981 241 GLY B O 1
ATOM 7120 N N . GLU B 1 220 ? -16.44961 -2.06794 -10.80118 1.000 109.24314 242 GLU B N 1
ATOM 7121 C CA . GLU B 1 220 ? -16.59393 -0.70769 -11.29184 1.000 115.18108 242 GLU B CA 1
ATOM 7122 C C . GLU B 1 220 ? -15.27572 0.05333 -11.39108 1.000 108.21676 242 GLU B C 1
ATOM 7123 O O . GLU B 1 220 ? -15.19433 1.03150 -12.13621 1.000 106.25092 242 GLU B O 1
ATOM 7135 N N . SER B 1 221 ? -14.29353 -0.28132 -10.56451 1.000 98.73084 243 SER B N 1
ATOM 7136 C CA . SER B 1 221 ? -13.04294 0.45672 -10.53119 1.000 106.13635 243 SER B CA 1
ATOM 7137 C C . SER B 1 221 ? -11.99157 -0.25457 -11.36679 1.000 97.99867 243 SER B C 1
ATOM 7138 O O . SER B 1 221 ? -12.08708 -1.45230 -11.65557 1.000 93.43942 243 SER B O 1
ATOM 7146 N N . PHE B 1 222 ? -11.02470 0.53950 -11.81132 1.000 97.59491 244 PHE B N 1
ATOM 7147 C CA . PHE B 1 222 ? -9.90190 0.06826 -12.60669 1.000 83.16680 244 PHE B CA 1
ATOM 7148 C C . PHE B 1 222 ? -8.90324 -0.60955 -11.68115 1.000 90.20905 244 PHE B C 1
ATOM 7149 O O . PHE B 1 222 ? -8.46044 0.00703 -10.70130 1.000 86.79751 244 PHE B O 1
ATOM 7166 N N . THR B 1 223 ? -8.57102 -1.87640 -11.97861 1.000 90.79909 245 THR B N 1
ATOM 7167 C CA . THR B 1 223 ? -7.68010 -2.70992 -11.16980 1.000 85.08529 245 THR B CA 1
ATOM 7168 C C . THR B 1 223 ? -6.44555 -3.17842 -11.96473 1.000 85.22918 245 THR B C 1
ATOM 7169 O O . THR B 1 223 ? -6.31982 -2.94422 -13.16487 1.000 82.52616 245 THR B O 1
ATOM 7180 N N . LEU B 1 224 ? -5.55808 -3.91186 -11.27366 1.000 83.32305 246 LEU B N 1
ATOM 7181 C CA . LEU B 1 224 ? -4.40599 -4.52530 -11.92683 1.000 83.21672 246 LEU B CA 1
ATOM 7182 C C . LEU B 1 224 ? -4.82690 -5.52490 -12.99842 1.000 85.03914 246 LEU B C 1
ATOM 7183 O O . LEU B 1 224 ? -4.04980 -5.83951 -13.90444 1.000 81.82666 246 LEU B O 1
ATOM 7199 N N . ALA B 1 225 ? -6.01945 -6.11729 -12.87769 1.000 85.89025 247 ALA B N 1
ATOM 7200 C CA . ALA B 1 225 ? -6.43166 -7.02650 -13.94541 1.000 87.84432 247 ALA B CA 1
ATOM 7201 C C . ALA B 1 225 ? -6.79256 -6.24836 -15.21369 1.000 84.06966 247 ALA B C 1
ATOM 7202 O O . ALA B 1 225 ? -6.67278 -6.78191 -16.32234 1.000 81.31664 247 ALA B O 1
ATOM 7209 N N . ASP B 1 226 ? -7.28264 -5.00742 -15.06632 1.000 87.22814 248 ASP B N 1
ATOM 7210 C CA . ASP B 1 226 ? -7.54186 -4.16303 -16.23350 1.000 81.78128 248 ASP B CA 1
ATOM 7211 C C . ASP B 1 226 ? -6.22092 -3.78150 -16.89503 1.000 83.48003 248 ASP B C 1
ATOM 7212 O O . ASP B 1 226 ? -6.09690 -3.77862 -18.13543 1.000 78.25906 248 ASP B O 1
ATOM 7221 N N . VAL B 1 227 ? -5.22117 -3.46535 -16.06849 1.000 77.97055 249 VAL B N 1
ATOM 7222 C CA . VAL B 1 227 ? -3.90540 -3.16170 -16.61298 1.000 82.12010 249 VAL B CA 1
ATOM 7223 C C . VAL B 1 227 ? -3.45649 -4.31848 -17.48299 1.000 78.88919 249 VAL B C 1
ATOM 7224 O O . VAL B 1 227 ? -3.09610 -4.13958 -18.64740 1.000 74.95687 249 VAL B O 1
ATOM 7237 N N . SER B 1 228 ? -3.52117 -5.53710 -16.94075 1.000 79.14951 250 SER B N 1
ATOM 7238 C CA . SER B 1 228 ? -3.00966 -6.67076 -17.69196 1.000 82.35418 250 SER B CA 1
ATOM 7239 C C . SER B 1 228 ? -3.78772 -6.82235 -18.98260 1.000 82.38977 250 SER B C 1
ATOM 7240 O O . SER B 1 228 ? -3.21153 -7.10007 -20.05247 1.000 78.20792 250 SER B O 1
ATOM 7248 N N . LEU B 1 229 ? -5.09609 -6.60317 -18.90351 1.000 77.15952 251 LEU B N 1
ATOM 7249 C CA . LEU B 1 229 ? -5.94986 -6.80725 -20.05991 1.000 80.55942 251 LEU B CA 1
ATOM 7250 C C . LEU B 1 229 ? -5.74229 -5.72271 -21.09715 1.000 76.10976 251 LEU B C 1
ATOM 7251 O O . LEU B 1 229 ? -5.68144 -6.00841 -22.29164 1.000 76.78540 251 LEU B O 1
ATOM 7267 N N . ALA B 1 230 ? -5.68136 -4.46283 -20.66502 1.000 79.91183 252 ALA B N 1
ATOM 7268 C CA . ALA B 1 230 ? -5.59523 -3.37249 -21.62720 1.000 75.57577 252 ALA B CA 1
ATOM 7269 C C . ALA B 1 230 ? -4.29525 -3.47599 -22.39795 1.000 68.83874 252 ALA B C 1
ATOM 7270 O O . ALA B 1 230 ? -4.29077 -3.48435 -23.63336 1.000 72.31263 252 ALA B O 1
ATOM 7277 N N . VAL B 1 231 ? -3.17839 -3.64214 -21.68837 1.000 70.61156 253 VAL B N 1
ATOM 7278 C CA . VAL B 1 231 ? -1.88579 -3.70358 -22.38310 1.000 72.11160 253 VAL B CA 1
ATOM 7279 C C . VAL B 1 231 ? -1.83604 -4.94754 -23.26775 1.000 67.23737 253 VAL B C 1
ATOM 7280 O O . VAL B 1 231 ? -1.32978 -4.90895 -24.37232 1.000 69.08802 253 VAL B O 1
ATOM 7293 N N . THR B 1 232 ? -2.43464 -6.04779 -22.83410 1.000 75.17922 254 THR B N 1
ATOM 7294 C CA . THR B 1 232 ? -2.49401 -7.24550 -23.66266 1.000 69.01425 254 THR B CA 1
ATOM 7295 C C . THR B 1 232 ? -3.25954 -6.98906 -24.95604 1.000 79.18379 254 THR B C 1
ATOM 7296 O O . THR B 1 232 ? -2.80040 -7.34247 -26.06138 1.000 76.71941 254 THR B O 1
ATOM 7307 N N . LEU B 1 233 ? -4.43661 -6.37779 -24.84873 1.000 72.22024 255 LEU B N 1
ATOM 7308 C CA . LEU B 1 233 ? -5.21227 -6.15005 -26.05659 1.000 72.80738 255 LEU B CA 1
ATOM 7309 C C . LEU B 1 233 ? -4.47296 -5.23323 -26.99834 1.000 70.80815 255 LEU B C 1
ATOM 7310 O O . LEU B 1 233 ? -4.39288 -5.49120 -28.21572 1.000 72.80193 255 LEU B O 1
ATOM 7326 N N . HIS B 1 234 ? -3.94892 -4.13412 -26.46164 1.000 68.02560 256 HIS B N 1
ATOM 7327 C CA . HIS B 1 234 ? -3.23142 -3.16773 -27.29884 1.000 70.72313 256 HIS B CA 1
ATOM 7328 C C . HIS B 1 234 ? -2.07823 -3.82179 -28.06549 1.000 70.50944 256 HIS B C 1
ATOM 7329 O O . HIS B 1 234 ? -1.85261 -3.53099 -29.24771 1.000 68.17344 256 HIS B O 1
ATOM 7343 N N . ARG B 1 235 ? -1.33157 -4.70437 -27.41206 1.000 70.61003 257 ARG B N 1
ATOM 7344 C CA . ARG B 1 235 ? -0.24177 -5.39295 -28.10118 1.000 69.65689 257 ARG B CA 1
ATOM 7345 C C . ARG B 1 235 ? -0.78872 -6.36870 -29.14411 1.000 73.16648 257 ARG B C 1
ATOM 7346 O O . ARG B 1 235 ? -0.30380 -6.41498 -30.28237 1.000 72.31439 257 ARG B O 1
ATOM 7367 N N . LEU B 1 236 ? -1.84933 -7.10166 -28.80978 1.000 69.16842 258 LEU B N 1
ATOM 7368 C CA . LEU B 1 236 ? -2.46347 -7.97588 -29.80728 1.000 76.95745 258 LEU B CA 1
ATOM 7369 C C . LEU B 1 236 ? -2.86181 -7.18424 -31.06485 1.000 78.83466 258 LEU B C 1
ATOM 7370 O O . LEU B 1 236 ? -2.56716 -7.59667 -32.19728 1.000 79.18063 258 LEU B O 1
ATOM 7386 N N . LYS B 1 237 ? -3.50154 -6.02379 -30.87551 1.000 79.28454 259 LYS B N 1
ATOM 7387 C CA . LYS B 1 237 ? -3.77608 -5.09320 -31.97104 1.000 81.07781 259 LYS B CA 1
ATOM 7388 C C . LYS B 1 237 ? -2.50732 -4.78957 -32.75519 1.000 79.25385 259 LYS B C 1
ATOM 7389 O O . LYS B 1 237 ? -2.47618 -4.85234 -33.99530 1.000 73.99104 259 LYS B O 1
ATOM 7408 N N . PHE B 1 238 ? -1.44405 -4.43570 -32.04706 1.000 74.92817 260 PHE B N 1
ATOM 7409 C CA . PHE B 1 238 ? -0.19714 -4.13464 -32.74051 1.000 73.78568 260 PHE B CA 1
ATOM 7410 C C . PHE B 1 238 ? 0.24108 -5.28933 -33.63905 1.000 75.89282 260 PHE B C 1
ATOM 7411 O O . PHE B 1 238 ? 0.76384 -5.07952 -34.74505 1.000 73.84726 260 PHE B O 1
ATOM 7428 N N . LEU B 1 239 ? 0.08266 -6.51779 -33.14618 1.000 82.57781 261 LEU B N 1
ATOM 7429 C CA . LEU B 1 239 ? 0.62970 -7.68721 -33.81645 1.000 83.87618 261 LEU B CA 1
ATOM 7430 C C . LEU B 1 239 ? -0.23926 -8.18116 -34.95310 1.000 82.40095 261 LEU B C 1
ATOM 7431 O O . LEU B 1 239 ? 0.17269 -9.09470 -35.67385 1.000 84.92109 261 LEU B O 1
ATOM 7447 N N . GLY B 1 240 ? -1.44281 -7.66215 -35.08303 1.000 76.87128 262 GLY B N 1
ATOM 7448 C CA . GLY B 1 240 ? -2.34028 -8.15098 -36.09485 1.000 79.56075 262 GLY B CA 1
ATOM 7449 C C . GLY B 1 240 ? -3.16464 -9.32774 -35.65529 1.000 85.72350 262 GLY B C 1
ATOM 7450 O O . GLY B 1 240 ? -3.57689 -10.12442 -36.50674 1.000 88.60118 262 GLY B O 1
ATOM 7454 N N . PHE B 1 241 ? -3.35861 -9.50564 -34.33859 1.000 87.78713 263 PHE B N 1
ATOM 7455 C CA . PHE B 1 241 ? -4.20881 -10.55510 -33.80913 1.000 83.52409 263 PHE B CA 1
ATOM 7456 C C . PHE B 1 241 ? -5.42412 -9.97005 -33.12064 1.000 90.01751 263 PHE B C 1
ATOM 7457 O O . PHE B 1 241 ? -5.99365 -10.62286 -32.23504 1.000 95.57380 263 PHE B O 1
ATOM 7474 N N . ALA B 1 242 ? -5.76319 -8.70848 -33.39574 1.000 87.99219 264 ALA B N 1
ATOM 7475 C CA . ALA B 1 242 ? -7.03190 -8.21551 -32.85224 1.000 88.40031 264 ALA B CA 1
ATOM 7476 C C . ALA B 1 242 ? 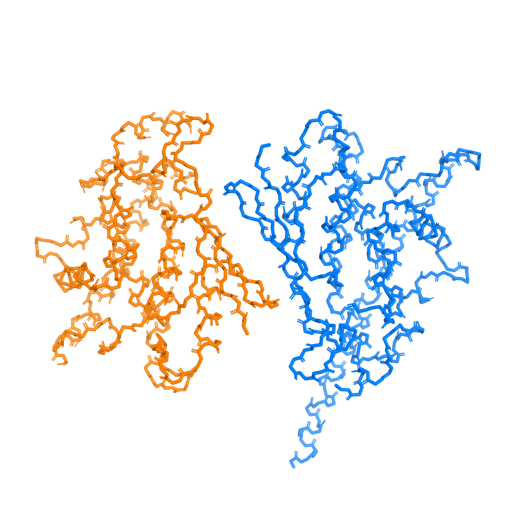-8.20871 -8.69912 -33.68608 1.000 90.91895 264 ALA B C 1
ATOM 7477 O O . ALA B 1 242 ? -9.25282 -9.07678 -33.14456 1.000 95.32171 264 ALA B O 1
ATOM 7484 N N . ARG B 1 243 ? -8.09762 -8.63297 -35.01159 1.000 90.51579 265 ARG B N 1
ATOM 7485 C CA . ARG B 1 243 ? -9.29406 -8.84606 -35.82598 1.000 95.96156 265 ARG B CA 1
ATOM 7486 C C . ARG B 1 243 ? -9.72734 -10.31265 -35.78348 1.000 98.68390 265 ARG B C 1
ATOM 7487 O O . ARG B 1 243 ? -10.92330 -10.61144 -35.81264 1.000 93.23088 265 ARG B O 1
ATOM 7508 N N . ARG B 1 244 ? -8.77230 -11.22769 -35.63884 1.000 108.26740 266 ARG B N 1
ATOM 7509 C CA . ARG B 1 244 ? -9.05606 -12.64148 -35.43182 1.000 108.02122 266 ARG B CA 1
ATOM 7510 C C . ARG B 1 244 ? -9.72896 -12.92686 -34.09628 1.000 114.53725 266 ARG B C 1
ATOM 7511 O O . ARG B 1 244 ? -10.34078 -13.98876 -33.94265 1.000 120.85379 266 ARG B O 1
ATOM 7532 N N . ASN B 1 245 ? -9.58468 -12.04705 -33.11074 1.000 101.20384 267 ASN B N 1
ATOM 7533 C CA . ASN B 1 245 ? -10.07719 -12.34268 -31.77441 1.000 101.00400 267 A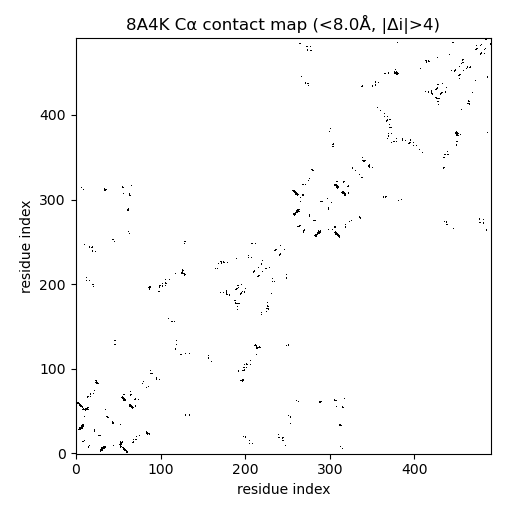SN B CA 1
ATOM 7534 C C . ASN B 1 245 ? -11.24058 -11.47696 -31.32771 1.000 99.61576 267 ASN B C 1
ATOM 7535 O O . ASN B 1 245 ? -11.93380 -11.86755 -30.38672 1.000 103.20181 267 ASN B O 1
ATOM 7546 N N . TRP B 1 246 ? -11.45918 -10.31607 -31.94189 1.000 94.06876 268 TRP B N 1
ATOM 7547 C CA . TRP B 1 246 ? -12.69977 -9.58693 -31.71973 1.000 93.55986 268 TRP B CA 1
ATOM 7548 C C . TRP B 1 246 ? -12.97612 -8.67450 -32.90450 1.000 99.04722 268 TRP B C 1
ATOM 7549 O O . TRP B 1 246 ? -12.15976 -8.54642 -33.82419 1.000 99.13709 268 TRP B O 1
ATOM 7570 N N . GLY B 1 247 ? -14.16795 -8.07739 -32.88783 1.000 99.55686 269 GLY B N 1
ATOM 7571 C CA . GLY B 1 247 ? -14.63932 -7.20221 -33.93781 1.000 101.75637 269 GLY B CA 1
ATOM 7572 C C . GLY B 1 247 ? -15.58049 -7.92219 -34.88997 1.000 105.90553 269 GLY B C 1
ATOM 7573 O O . GLY B 1 247 ? -15.58766 -9.15043 -34.99982 1.000 105.55329 269 GLY B O 1
ATOM 7577 N N . ASN B 1 248 ? -16.39127 -7.13401 -35.59897 1.000 105.44229 270 ASN B N 1
ATOM 7578 C CA . ASN B 1 248 ? -17.30353 -7.67417 -36.60653 1.000 111.16486 270 ASN B CA 1
ATOM 7579 C C . ASN B 1 248 ? -18.24637 -8.72907 -36.01766 1.000 115.07127 270 ASN B C 1
ATOM 7580 O O . ASN B 1 248 ? -18.54417 -9.75326 -36.64330 1.000 108.07001 270 ASN B O 1
ATOM 7591 N N . GLY B 1 249 ? -18.72332 -8.47853 -34.79782 1.000 111.75581 271 GLY B N 1
ATOM 7592 C CA . GLY B 1 249 ? -19.61553 -9.38827 -34.12017 1.000 106.75120 271 GLY B CA 1
ATOM 7593 C C . GLY B 1 249 ? -18.94784 -10.39845 -33.20179 1.000 116.80398 271 GLY B C 1
ATOM 7594 O O . GLY B 1 249 ? -19.64425 -11.01350 -32.37870 1.000 114.17170 271 GLY B O 1
ATOM 7598 N N . LYS B 1 250 ? -17.62828 -10.60165 -33.32013 1.000 111.90397 272 LYS B N 1
ATOM 7599 C CA . LYS B 1 250 ? -16.92088 -11.53312 -32.45349 1.000 107.25347 272 LYS B CA 1
ATOM 7600 C C . LYS B 1 250 ? -16.53945 -10.81066 -31.16701 1.000 109.28369 272 LYS B C 1
ATOM 7601 O O . LYS B 1 250 ? -16.17454 -9.63212 -31.19005 1.000 105.41293 272 LYS B O 1
ATOM 7620 N N . ARG B 1 251 ? -16.70950 -11.50064 -30.03316 1.000 116.64966 273 ARG B N 1
ATOM 7621 C CA . ARG B 1 251 ? -16.38739 -11.02699 -28.69586 1.000 107.42790 273 ARG B CA 1
ATOM 7622 C C . ARG B 1 251 ? -16.69015 -9.53419 -28.56560 1.000 108.16252 273 ARG B C 1
ATOM 7623 O O . ARG B 1 251 ? -15.82341 -8.72497 -28.27110 1.000 106.78005 273 ARG B O 1
ATOM 7644 N N . PRO B 1 252 ? -17.97300 -9.14048 -28.73787 1.000 111.56031 274 PRO B N 1
ATOM 7645 C CA . PRO B 1 252 ? -18.31625 -7.70989 -28.76646 1.000 110.82315 274 PRO B CA 1
ATOM 7646 C C . PRO B 1 252 ? -18.11153 -7.00054 -27.43793 1.000 106.27900 274 PRO B C 1
ATOM 7647 O O . PRO B 1 252 ? -17.86466 -5.78737 -27.42442 1.000 104.26326 274 PRO B O 1
ATOM 7658 N N . ASN B 1 253 ? -18.25422 -7.69300 -26.30868 1.000 105.78186 275 ASN B N 1
ATOM 7659 C CA . ASN B 1 253 ? -17.94513 -7.03362 -25.04800 1.000 106.52987 275 ASN B CA 1
ATOM 7660 C C . ASN B 1 253 ? -16.47582 -6.65712 -24.99717 1.000 103.78293 275 ASN B C 1
ATOM 7661 O O . ASN B 1 253 ? -16.11704 -5.58137 -24.49946 1.000 101.12467 275 ASN B O 1
ATOM 7672 N N . LEU B 1 254 ? -15.60697 -7.55033 -25.49456 1.000 104.76901 276 LEU B N 1
ATOM 7673 C CA . LEU B 1 254 ? -14.16802 -7.27927 -25.54026 1.000 93.87317 276 LEU B CA 1
ATOM 7674 C C . LEU B 1 254 ? -13.88667 -6.10219 -26.45010 1.000 92.15874 276 LEU B C 1
ATOM 7675 O O . LEU B 1 254 ? -13.06518 -5.23831 -26.12611 1.000 91.76476 276 LEU B O 1
ATOM 7691 N N . GLU B 1 255 ? -14.57094 -6.03763 -27.59105 1.000 94.49154 277 GLU B N 1
ATOM 7692 C CA . GLU B 1 255 ? -14.41242 -4.88752 -28.47573 1.000 93.26507 277 GLU B CA 1
ATOM 7693 C C . GLU B 1 255 ? -14.79971 -3.61076 -27.74534 1.000 91.83156 277 GLU B C 1
ATOM 7694 O O . GLU B 1 255 ? -14.06113 -2.62369 -27.73723 1.000 86.58064 277 GLU B O 1
ATOM 7706 N N . THR B 1 256 ? -15.94672 -3.62695 -27.08431 1.000 90.35597 278 THR B N 1
ATOM 7707 C CA . THR B 1 256 ? -16.35945 -2.44532 -26.33747 1.000 96.63601 278 THR B CA 1
ATOM 7708 C C . THR B 1 256 ? -15.34108 -2.08251 -25.25928 1.000 92.27502 278 THR B C 1
ATOM 7709 O O . THR B 1 256 ? -15.01559 -0.90468 -25.06227 1.000 93.44251 278 THR B O 1
ATOM 7720 N N . TYR B 1 257 ? -14.84435 -3.08211 -24.53436 1.000 91.46787 279 TYR B N 1
ATOM 7721 C CA . TYR B 1 257 ? -13.81695 -2.83970 -23.53211 1.000 86.06888 279 TYR B CA 1
ATOM 7722 C C . TYR B 1 257 ? -12.57927 -2.18855 -24.14916 1.000 84.37988 279 TYR B C 1
ATOM 7723 O O . TYR B 1 257 ? -12.10161 -1.16139 -23.65388 1.000 80.82355 279 TYR B O 1
ATOM 7741 N N . TYR B 1 258 ? -12.04782 -2.75737 -25.23866 1.000 86.85057 280 TYR B N 1
ATOM 7742 C CA . TYR B 1 258 ? -10.86202 -2.14635 -25.81948 1.000 80.86220 280 TYR B CA 1
ATOM 7743 C C . TYR B 1 258 ? -11.11858 -0.68699 -26.17853 1.000 83.83002 280 TYR B C 1
ATOM 7744 O O . TYR B 1 258 ? -10.28101 0.18120 -25.92173 1.000 82.17378 280 TYR B O 1
ATOM 7762 N N . GLU B 1 259 ? -12.26919 -0.38837 -26.78750 1.000 87.43541 281 GLU B N 1
ATOM 7763 C CA . GLU B 1 259 ? -12.54828 1.00148 -27.16662 1.000 89.93232 281 GLU B CA 1
ATOM 7764 C C . GLU B 1 259 ? -12.60885 1.93414 -25.95005 1.000 90.12813 281 GLU B C 1
ATOM 7765 O O . GLU B 1 259 ? -12.16764 3.08868 -26.03057 1.000 89.50318 281 GLU B O 1
ATOM 7777 N N . HIS B 1 260 ? -13.16117 1.46762 -24.82077 1.000 83.62022 282 HIS B N 1
ATOM 7778 C CA . HIS B 1 260 ? -13.19291 2.31007 -23.62272 1.000 85.75892 282 HIS B CA 1
ATOM 7779 C C . HIS B 1 260 ? -11.78427 2.61752 -23.11997 1.000 90.15289 282 HIS B C 1
ATOM 7780 O O . HIS B 1 260 ? -11.45822 3.76730 -22.79315 1.000 88.32645 282 HIS B O 1
ATOM 7794 N N . VAL B 1 261 ? -10.93155 1.59405 -23.09921 1.000 91.03360 283 VAL B N 1
ATOM 7795 C CA . VAL B 1 261 ? -9.52575 1.72717 -22.71408 1.000 85.05899 283 VAL B CA 1
ATOM 7796 C C . VAL B 1 261 ? -8.85413 2.88508 -23.44801 1.000 79.64627 283 VAL B C 1
ATOM 7797 O O . VAL B 1 261 ? -8.13204 3.69501 -22.85448 1.000 75.97042 283 VAL B O 1
ATOM 7810 N N . LEU B 1 262 ? -9.04219 2.94276 -24.75819 1.000 84.15826 284 LEU B N 1
ATOM 7811 C CA . LEU B 1 262 ? -8.37065 3.93852 -25.57741 1.000 78.36025 284 LEU B CA 1
ATOM 7812 C C . LEU B 1 262 ? -8.74931 5.35980 -25.19295 1.000 82.01129 284 LEU B C 1
ATOM 7813 O O . LEU B 1 262 ? -7.95174 6.27911 -25.36779 1.000 80.32401 284 LEU B O 1
ATOM 7829 N N . LYS B 1 263 ? -9.94223 5.56565 -24.65317 1.000 84.80923 285 LYS B N 1
ATOM 7830 C CA . LYS B 1 263 ? -10.39410 6.90613 -24.31606 1.000 89.01093 285 LYS B CA 1
ATOM 7831 C C . LYS B 1 263 ? -9.94833 7.35648 -22.94267 1.000 88.28948 285 LYS B C 1
ATOM 7832 O O . LYS B 1 263 ? -9.95902 8.56241 -22.67970 1.000 91.53197 285 LYS B O 1
ATOM 7851 N N . ARG B 1 264 ? -9.51369 6.42904 -22.08921 1.000 85.12145 286 ARG B N 1
ATOM 7852 C CA . ARG B 1 264 ? -9.09197 6.76919 -20.73713 1.000 83.31006 286 ARG B CA 1
ATOM 7853 C C . ARG B 1 264 ? -7.86442 7.66539 -20.74096 1.000 88.97900 286 ARG B C 1
ATOM 7854 O O . ARG B 1 264 ? -6.84091 7.35985 -21.38098 1.000 83.10305 286 ARG B O 1
ATOM 7875 N N . LYS B 1 265 ? -7.94553 8.74261 -19.95771 1.000 85.09225 287 LYS B N 1
ATOM 7876 C CA . LYS B 1 265 ? -6.91223 9.76065 -20.00211 1.000 83.69814 287 LYS B CA 1
ATOM 7877 C C . LYS B 1 265 ? -5.55699 9.17520 -19.64693 1.000 85.70626 287 LYS B C 1
ATOM 7878 O O . LYS B 1 265 ? -4.56441 9.44030 -20.32822 1.000 87.71959 287 LYS B O 1
ATOM 7897 N N . THR B 1 266 ? -5.47662 8.39717 -18.56051 1.000 88.10601 288 THR B N 1
ATOM 7898 C CA . THR B 1 266 ? -4.17280 7.87312 -18.16467 1.000 81.67934 288 THR B CA 1
ATOM 7899 C C . THR B 1 266 ? -3.60718 6.98366 -19.25256 1.000 78.89860 288 THR B C 1
ATOM 7900 O O . THR B 1 266 ? -2.45562 7.14112 -19.64917 1.000 76.93014 288 THR B O 1
ATOM 7911 N N . PHE B 1 267 ? -4.41637 6.05306 -19.76199 1.000 80.49973 289 PHE B N 1
ATOM 7912 C CA . PHE B 1 267 ? -3.94963 5.15794 -20.80903 1.000 78.76799 289 PHE B CA 1
ATOM 7913 C C . PHE B 1 267 ? -3.45366 5.96039 -22.00183 1.000 74.99332 289 PHE B C 1
ATOM 7914 O O . PHE B 1 267 ? -2.36140 5.72038 -22.52592 1.000 77.27802 289 PHE B O 1
ATOM 7931 N N . ASN B 1 268 ? -4.23491 6.94411 -22.42446 1.000 75.70738 290 ASN B N 1
ATOM 7932 C CA . ASN B 1 268 ? -3.83898 7.73262 -23.58192 1.000 80.64438 290 ASN B CA 1
ATOM 7933 C C . ASN B 1 268 ? -2.57928 8.51746 -23.30605 1.000 77.53463 290 ASN B C 1
ATOM 7934 O O . ASN B 1 268 ? -1.76876 8.72615 -24.20794 1.000 86.04497 290 ASN B O 1
ATOM 7945 N N . LYS B 1 269 ? -2.41092 9.00499 -22.08062 1.000 79.08129 291 LYS B N 1
ATOM 7946 C CA . LYS B 1 269 ? -1.25463 9.85207 -21.83139 1.000 81.08125 291 LYS B CA 1
ATOM 7947 C C . LYS B 1 269 ? 0.02163 9.02044 -21.80919 1.000 81.31657 291 LYS B C 1
ATOM 7948 O O . LYS B 1 269 ? 1.09409 9.51880 -22.17002 1.000 78.81153 291 LYS B O 1
ATOM 7967 N N . VAL B 1 270 ? -0.07196 7.77532 -21.34344 1.000 77.02827 292 VAL B N 1
ATOM 7968 C CA . VAL B 1 270 ? 1.11160 6.93552 -21.14670 1.000 77.17585 292 VAL B CA 1
ATOM 7969 C C . VAL B 1 270 ? 1.37497 6.04622 -22.35599 1.000 71.15743 292 VAL B C 1
ATOM 7970 O O . VAL B 1 270 ? 2.51601 5.81686 -22.71102 1.000 72.57569 292 VAL B O 1
ATOM 7983 N N . LEU B 1 271 ? 0.34004 5.50101 -22.97572 1.000 74.45710 293 LEU B N 1
ATOM 7984 C CA . LEU B 1 271 ? 0.47967 4.46511 -23.97920 1.000 68.59915 293 LEU B CA 1
ATOM 7985 C C . LEU B 1 271 ? -0.11030 4.88481 -25.31249 1.000 70.96537 293 LEU B C 1
ATOM 7986 O O . LEU B 1 271 ? -0.25451 4.03113 -26.20570 1.000 71.14033 293 LEU B O 1
ATOM 8002 N N . GLY B 1 272 ? -0.50735 6.16023 -25.45466 1.000 73.23520 294 GLY B N 1
ATOM 8003 C CA . GLY B 1 272 ? -1.21014 6.58772 -26.66328 1.000 74.24291 294 GLY B CA 1
ATOM 8004 C C . GLY B 1 272 ? -0.43007 6.38469 -27.95821 1.000 75.93807 294 GLY B C 1
ATOM 8005 O O . GLY B 1 272 ? -1.03923 6.20565 -29.01700 1.000 76.53915 294 GLY B O 1
ATOM 8009 N N . HIS B 1 273 ? 0.90937 6.37735 -27.88858 1.000 72.05792 295 HIS B N 1
ATOM 8010 C CA . HIS B 1 273 ? 1.78587 6.32608 -29.06163 1.000 73.34513 295 HIS B CA 1
ATOM 8011 C C . HIS B 1 273 ? 2.54439 5.01835 -29.23821 1.000 68.56454 295 HIS B C 1
ATOM 8012 O O . HIS B 1 273 ? 3.37215 4.92493 -30.15364 1.000 67.09808 295 HIS B O 1
ATOM 8026 N N . VAL B 1 274 ? 2.38048 4.05764 -28.32947 1.000 67.19047 296 VAL B N 1
ATOM 8027 C CA . VAL B 1 274 ? 3.33786 2.96369 -28.26389 1.000 71.06639 296 VAL B CA 1
ATOM 8028 C C . VAL B 1 274 ? 3.20515 1.99261 -29.41090 1.000 68.92623 296 VAL B C 1
ATOM 8029 O O . VAL B 1 274 ? 4.06141 1.10872 -29.56307 1.000 68.57171 296 VAL B O 1
ATOM 8042 N N . ASN B 1 275 ? 2.09509 2.06448 -30.12805 1.000 66.35511 297 ASN B N 1
ATOM 8043 C CA . ASN B 1 275 ? 1.87106 1.26153 -31.30659 1.000 62.20423 297 ASN B CA 1
ATOM 8044 C C . ASN B 1 275 ? 2.26439 1.99303 -32.57334 1.000 67.11724 297 ASN B C 1
ATOM 8045 O O . ASN B 1 275 ? 2.02861 1.45533 -33.65202 1.000 63.50782 297 ASN B O 1
ATOM 8056 N N . ASN B 1 276 ? 2.80658 3.20864 -32.46379 1.000 64.24044 298 ASN B N 1
ATOM 8057 C CA . ASN B 1 276 ? 3.12612 4.03882 -33.61275 1.000 69.17815 298 ASN B CA 1
ATOM 8058 C C . ASN B 1 276 ? 4.58910 3.87187 -34.02763 1.000 67.33454 298 ASN B C 1
ATOM 8059 O O . ASN B 1 276 ? 5.49913 4.40329 -33.36744 1.000 63.88474 298 ASN B O 1
ATOM 8070 N N . ILE B 1 277 ? 4.81558 3.19055 -35.15159 1.000 63.60106 299 ILE B N 1
ATOM 8071 C CA . ILE B 1 277 ? 6.18153 2.90099 -35.53063 1.000 62.40067 299 ILE B CA 1
ATOM 8072 C C . ILE B 1 277 ? 6.91676 4.11683 -36.05669 1.000 65.46624 299 ILE B C 1
ATOM 8073 O O . ILE B 1 277 ? 8.10073 4.02184 -36.36287 1.000 67.50176 299 ILE B O 1
ATOM 8089 N N . LEU B 1 278 ? 6.23462 5.25055 -36.22557 1.000 64.63341 300 LEU B N 1
ATOM 8090 C CA . LEU B 1 278 ? 6.91616 6.46205 -36.65892 1.000 65.35032 300 LEU B CA 1
ATOM 8091 C C . LEU B 1 278 ? 7.67302 7.13388 -35.52333 1.000 70.26091 300 LEU B C 1
ATOM 8092 O O . LEU B 1 278 ? 8.45405 8.06648 -35.76266 1.000 65.56226 300 LEU B O 1
ATOM 8108 N N . ILE B 1 279 ? 7.37277 6.74460 -34.29464 1.000 68.92260 301 ILE B N 1
ATOM 8109 C CA . ILE B 1 279 ? 7.87198 7.40672 -33.10801 1.000 74.50869 301 ILE B CA 1
ATOM 8110 C C . ILE B 1 279 ? 8.87111 6.47365 -32.46958 1.000 73.58117 301 ILE B C 1
ATOM 8111 O O . ILE B 1 279 ? 8.56589 5.30204 -32.21122 1.000 75.23752 301 ILE B O 1
ATOM 8127 N N . SER B 1 280 ? 10.06668 6.96557 -32.25634 1.000 69.44649 302 SER B N 1
ATOM 8128 C CA . SER B 1 280 ? 11.06934 6.11754 -31.70136 1.000 77.87055 302 SER B CA 1
ATOM 8129 C C . SER B 1 280 ? 10.89125 5.87339 -30.18371 1.000 86.13430 302 SER B C 1
ATOM 8130 O O . SER B 1 280 ? 11.43490 4.83422 -29.79886 1.000 92.88580 302 SER B O 1
#